Protein 2PXY (pdb70)

Nearest PDB structures (foldseek):
  2z31-assembly1_A  TM=1.005E+00  e=3.468E-21  Mus musculus
  2z35-assembly1_A  TM=9.719E-01  e=5.526E-19  Mus musculus
  8dv4-assembly2_D  TM=9.659E-01  e=5.770E-17  Homo sapiens
  6cug-assembly1_D  TM=9.700E-01  e=1.416E-16  Homo sapiens
  6cuh-assembly1_A  TM=9.724E-01  e=1.696E-15  Homo sapiens

InterPro domains:
  IPR007110 Immunoglobulin-like domain [PS50835] (5-112)
  IPR013106 Immunoglobulin V-set domain [PF07686] (25-110)
  IPR013106 Immunoglobulin V-set domain [SM00406] (37-111)
  IPR013783 Immunoglobulin-like fold [G3DSA:2.60.40.10] (20-112)
  IPR036179 Immunoglobulin-like domain superfamily [SSF48726] (22-112)
  IPR051287 T cell receptor variable region [PTHR19367] (8-112)

Structure (mmCIF, N/CA/C/O backbone):
data_2PXY
#
_entry.id   2PXY
#
_cell.length_a   97.603
_cell.length_b   97.603
_cell.length_c   175.561
_cell.angle_alpha   90.00
_cell.angle_beta   90.00
_cell.angle_gamma   90.00
#
_symmetry.space_group_name_H-M   'P 41 2 2'
#
loop_
_entity.id
_entity.type
_entity.pdbx_description
1 polymer 'T cell receptor alpha chain'
2 polymer 'T cell receptor beta chain'
3 polymer 'H-2 class II histocompatibility antigen, A-U alpha chain'
4 polymer 'H-2 class II histocompatibility antigen, A-U beta chain'
5 polymer 'Myelin basic protein (MBP)-peptide'
6 water water
#
loop_
_atom_site.group_PDB
_atom_site.id
_atom_site.type_symbol
_atom_site.label_atom_id
_atom_site.label_alt_id
_atom_site.label_comp_id
_atom_site.label_asym_id
_atom_site.label_entity_id
_atom_site.label_seq_id
_atom_site.pdbx_PDB_ins_code
_atom_site.Cartn_x
_atom_site.Cartn_y
_atom_site.Cartn_z
_atom_site.occupancy
_atom_site.B_iso_or_equiv
_atom_site.auth_seq_id
_atom_site.auth_comp_id
_atom_site.auth_asym_id
_atom_site.auth_atom_id
_atom_site.pdbx_PDB_model_num
ATOM 1 N N . SER A 1 1 ? -36.943 16.212 -31.731 1.00 46.66 -1 SER A N 1
ATOM 2 C CA . SER A 1 1 ? -37.036 14.729 -31.613 1.00 46.00 -1 SER A CA 1
ATOM 3 C C . SER A 1 1 ? -36.181 14.179 -30.471 1.00 44.03 -1 SER A C 1
ATOM 4 O O . SER A 1 1 ? -35.250 14.836 -29.997 1.00 43.82 -1 SER A O 1
ATOM 7 N N . ALA A 1 2 ? -36.507 12.965 -30.034 1.00 40.74 0 ALA A N 1
ATOM 8 C CA . ALA A 1 2 ? -35.761 12.311 -28.969 1.00 37.43 0 ALA A CA 1
ATOM 9 C C . ALA A 1 2 ? -34.458 11.779 -29.551 1.00 35.47 0 ALA A C 1
ATOM 10 O O . ALA A 1 2 ? -34.367 11.496 -30.747 1.00 34.16 0 ALA A O 1
ATOM 12 N N . ASP A 1 3 ? -33.446 11.653 -28.703 1.00 32.75 1 ASP A N 1
ATOM 13 C CA . ASP A 1 3 ? -32.160 11.145 -29.144 1.00 31.53 1 ASP A CA 1
ATOM 14 C C . ASP A 1 3 ? -32.326 9.817 -29.863 1.00 31.09 1 ASP A C 1
ATOM 15 O O . ASP A 1 3 ? -33.128 8.979 -29.458 1.00 30.22 1 ASP A O 1
ATOM 20 N N . SER A 1 4 ? -31.562 9.621 -30.929 1.00 29.72 2 SER A N 1
ATOM 21 C CA . SER A 1 4 ? -31.634 8.366 -31.654 1.00 29.49 2 SER A CA 1
ATOM 22 C C . SER A 1 4 ? -30.281 8.010 -32.235 1.00 29.36 2 SER A C 1
ATOM 23 O O . SER A 1 4 ? -29.381 8.849 -32.339 1.00 30.18 2 SER A O 1
ATOM 26 N N . VAL A 1 5 ? -30.141 6.745 -32.593 1.00 29.65 3 VAL A N 1
ATOM 27 C CA . VAL A 1 5 ? -28.914 6.244 -33.176 1.00 29.59 3 VAL A CA 1
ATOM 28 C C . VAL A 1 5 ? -29.294 5.574 -34.482 1.00 28.39 3 VAL A C 1
ATOM 29 O O . VAL A 1 5 ? -30.263 4.811 -34.534 1.00 27.66 3 VAL A O 1
ATOM 33 N N . THR A 1 6 ? -28.541 5.870 -35.533 1.00 25.08 4 THR A N 1
ATOM 34 C CA . THR A 1 6 ? -28.798 5.293 -36.843 1.00 27.33 4 THR A CA 1
ATOM 35 C C . THR A 1 6 ? -27.595 4.478 -37.323 1.00 27.15 4 THR A C 1
ATOM 36 O O . THR A 1 6 ? -26.490 5.008 -37.458 1.00 25.50 4 THR A O 1
ATOM 40 N N . GLN A 1 7 ? -27.809 3.190 -37.572 1.00 28.77 5 GLN A N 1
ATOM 41 C CA . GLN A 1 7 ? -26.728 2.326 -38.040 1.00 31.57 5 GLN A CA 1
ATOM 42 C C . GLN A 1 7 ? -27.102 1.531 -39.292 1.00 34.11 5 GLN A C 1
ATOM 43 O O . GLN A 1 7 ? -28.281 1.262 -39.536 1.00 31.98 5 GLN A O 1
ATOM 49 N N . THR A 1 8 ? -26.085 1.156 -40.074 1.00 38.37 6 THR A N 1
ATOM 50 C CA . THR A 1 8 ? -26.288 0.431 -41.334 1.00 42.14 6 THR A CA 1
ATOM 51 C C . THR A 1 8 ? -27.493 -0.501 -41.348 1.00 42.11 6 THR A C 1
ATOM 52 O O . THR A 1 8 ? -27.729 -1.267 -40.407 1.00 41.73 6 THR A O 1
ATOM 56 N N . GLY A 1 9 ? -28.237 -0.405 -42.446 1.00 43.61 7 GLY A N 1
ATOM 57 C CA . GLY A 1 9 ? -29.436 -1.190 -42.675 1.00 45.51 7 GLY A CA 1
ATOM 58 C C . GLY A 1 9 ? -29.736 -2.399 -41.809 1.00 45.97 7 GLY A C 1
ATOM 59 O O . GLY A 1 9 ? -29.995 -2.272 -40.610 1.00 47.42 7 GLY A O 1
ATOM 60 N N . GLY A 1 10 ? -29.712 -3.577 -42.426 1.00 44.40 8 GLY A N 1
ATOM 61 C CA . GLY A 1 10 ? -30.029 -4.789 -41.699 1.00 42.36 8 GLY A CA 1
ATOM 62 C C . GLY A 1 10 ? -28.949 -5.846 -41.622 1.00 41.73 8 GLY A C 1
ATOM 63 O O . GLY A 1 10 ? -28.381 -6.062 -40.549 1.00 41.26 8 GLY A O 1
ATOM 64 N N . GLN A 1 11 ? -28.661 -6.510 -42.741 1.00 39.88 9 GLN A N 1
ATOM 65 C CA . GLN A 1 11 ? -27.654 -7.564 -42.737 1.00 38.78 9 GLN A CA 1
ATOM 66 C C . GLN A 1 11 ? -26.522 -7.396 -43.735 1.00 36.11 9 G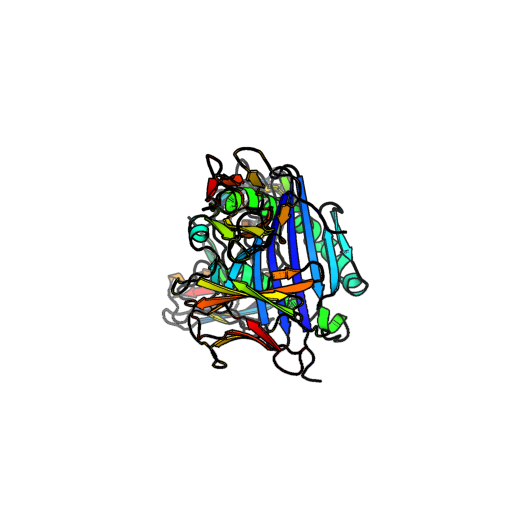LN A C 1
ATOM 67 O O . GLN A 1 11 ? -26.737 -7.024 -44.884 1.00 34.98 9 GLN A O 1
ATOM 73 N N . VAL A 1 12 ? -25.314 -7.695 -43.268 1.00 33.44 10 VAL A N 1
ATOM 74 C CA . VAL A 1 12 ? -24.102 -7.599 -44.070 1.00 32.28 10 VAL A CA 1
ATOM 75 C C . VAL A 1 12 ? -23.347 -8.920 -44.012 1.00 29.66 10 VAL A C 1
ATOM 76 O O . VAL A 1 12 ? -23.237 -9.535 -42.952 1.00 30.09 10 VAL A O 1
ATOM 80 N N . ALA A 1 13 ? -22.830 -9.356 -45.152 1.00 27.46 11 ALA A N 1
ATOM 81 C CA . ALA A 1 13 ? -22.083 -10.607 -45.210 1.00 25.66 11 ALA A CA 1
ATOM 82 C C . ALA A 1 13 ? -20.635 -10.378 -45.643 1.00 25.01 11 ALA A C 1
ATOM 83 O O . ALA A 1 13 ? -20.375 -9.734 -46.660 1.00 22.98 11 ALA A O 1
ATOM 85 N N . LEU A 1 14 ? -19.701 -10.909 -44.856 1.00 24.53 12 LEU A N 1
ATOM 86 C CA . LEU A 1 14 ? -18.274 -10.791 -45.127 1.00 24.79 12 LEU A CA 1
ATOM 87 C C . LEU A 1 14 ? -17.612 -12.158 -45.109 1.00 25.42 12 LEU A C 1
ATOM 88 O O . LEU A 1 14 ? -18.182 -13.125 -44.610 1.00 26.66 12 LEU A O 1
ATOM 93 N N . SER A 1 15 ? -16.399 -12.229 -45.652 1.00 25.52 13 SER A N 1
ATOM 94 C CA . SER A 1 15 ? -15.630 -13.470 -45.641 1.00 26.61 13 SER A CA 1
ATOM 95 C C . SER A 1 15 ? -14.657 -13.312 -44.480 1.00 26.29 13 SER A C 1
ATOM 96 O O . SER A 1 15 ? -14.380 -12.188 -44.053 1.00 25.00 13 SER A O 1
ATOM 99 N N . GLU A 1 16 ? -14.143 -14.421 -43.967 1.00 25.90 14 GLU A N 1
ATOM 100 C CA . GLU A 1 16 ? -13.179 -14.343 -42.884 1.00 27.68 14 GLU A CA 1
ATOM 101 C C . GLU A 1 16 ? -11.935 -13.605 -43.377 1.00 28.36 14 GLU A C 1
ATOM 102 O O . GLU A 1 16 ? -11.553 -13.737 -44.542 1.00 28.01 14 GLU A O 1
ATOM 108 N N . GLU A 1 17 ? -11.326 -12.818 -42.489 1.00 28.93 15 GLU A N 1
ATOM 109 C CA . GLU A 1 17 ? -10.139 -12.020 -42.799 1.00 30.36 15 GLU A CA 1
ATOM 110 C C . GLU A 1 17 ? -10.421 -10.744 -43.597 1.00 30.45 15 GLU A C 1
ATOM 111 O O . GLU A 1 17 ? -9.496 -10.015 -43.938 1.00 30.03 15 GLU A O 1
ATOM 117 N N . ASP A 1 18 ? -11.686 -10.476 -43.906 1.00 31.22 16 ASP A N 1
ATOM 118 C CA . ASP A 1 18 ? -12.082 -9.189 -44.486 1.00 31.70 16 ASP A CA 1
ATOM 119 C C . ASP A 1 18 ? -12.039 -8.123 -43.384 1.00 30.40 16 ASP A C 1
ATOM 120 O O . ASP A 1 18 ? -12.058 -8.447 -42.198 1.00 29.36 16 ASP A O 1
ATOM 125 N N . PHE A 1 19 ? -11.986 -6.855 -43.777 1.00 30.21 17 PHE A N 1
ATOM 126 C CA . PHE A 1 19 ? -11.986 -5.767 -42.809 1.00 29.72 17 PHE A CA 1
ATOM 127 C C . PHE A 1 19 ? -13.448 -5.422 -42.513 1.00 28.76 17 PHE A C 1
ATOM 128 O O . PHE A 1 19 ? -14.290 -5.447 -43.410 1.00 28.23 17 PHE A O 1
ATOM 136 N N . LEU A 1 20 ? -13.749 -5.099 -41.261 1.00 26.82 18 LEU A N 1
ATOM 137 C CA . LEU A 1 20 ? -15.119 -4.778 -40.885 1.00 26.63 18 LEU A CA 1
ATOM 138 C C . LEU A 1 20 ? -15.402 -3.325 -40.541 1.00 26.13 18 LEU A C 1
ATOM 139 O O . LEU A 1 20 ? -14.654 -2.678 -39.807 1.00 26.43 18 LEU A O 1
ATOM 144 N N . THR A 1 21 ? -16.505 -2.823 -41.074 1.00 24.34 19 THR A N 1
ATOM 145 C CA . THR A 1 21 ? -16.950 -1.478 -40.764 1.00 24.54 19 THR A CA 1
ATOM 146 C C . THR A 1 21 ? -18.466 -1.485 -40.623 1.00 24.38 19 THR A C 1
ATOM 147 O O . THR A 1 21 ? -19.178 -1.975 -41.499 1.00 26.08 19 THR A O 1
ATOM 151 N N . ILE A 1 22 ? -18.955 -0.969 -39.503 1.00 24.31 20 ILE A N 1
ATOM 152 C CA . ILE A 1 22 ? -20.390 -0.860 -39.283 1.00 22.29 20 ILE A CA 1
ATOM 153 C C . ILE A 1 22 ? -20.601 0.597 -38.912 1.00 23.05 20 ILE A C 1
ATOM 154 O O . ILE A 1 22 ? -20.047 1.090 -37.930 1.00 21.25 20 ILE A O 1
ATOM 159 N N . HIS A 1 23 ? -21.377 1.295 -39.728 1.00 23.94 21 HIS A N 1
ATOM 160 C CA . HIS A 1 23 ? -21.636 2.703 -39.504 1.00 24.65 21 HIS A CA 1
ATOM 161 C C . HIS A 1 23 ? -22.642 2.994 -38.407 1.00 23.30 21 HIS A C 1
ATOM 162 O O . HIS A 1 23 ? -23.569 2.224 -38.167 1.00 23.13 21 HIS A O 1
ATOM 169 N N . CYS A 1 24 ? -22.437 4.127 -37.750 1.00 21.98 22 CYS A N 1
ATOM 170 C CA . CYS A 1 24 ? -23.333 4.594 -36.713 1.00 22.45 22 CYS A CA 1
ATOM 171 C C . CYS A 1 24 ? -23.242 6.098 -36.626 1.00 22.25 22 CYS A C 1
ATOM 172 O O . CYS A 1 24 ? -22.174 6.654 -36.399 1.00 20.12 22 CYS A O 1
ATOM 175 N N . ASN A 1 25 ? -24.374 6.755 -36.819 1.00 23.16 23 ASN A N 1
ATOM 176 C CA . ASN A 1 25 ? -24.419 8.192 -36.702 1.00 22.35 23 ASN A CA 1
ATOM 177 C C . ASN A 1 25 ? -25.468 8.444 -35.645 1.00 23.10 23 ASN A C 1
ATOM 178 O O . ASN A 1 25 ? -26.413 7.673 -35.513 1.00 22.47 23 ASN A O 1
ATOM 183 N N . TYR A 1 26 ? -25.292 9.500 -34.864 1.00 23.77 24 TYR A N 1
ATOM 184 C CA . TYR A 1 26 ? -26.258 9.788 -33.818 1.00 22.83 24 TYR A CA 1
ATOM 185 C C . TYR A 1 26 ? -26.871 11.170 -33.938 1.00 21.85 24 TYR A C 1
ATOM 186 O O . TYR A 1 26 ? -26.297 12.081 -34.526 1.00 21.80 24 TYR A O 1
ATOM 195 N N . SER A 1 27 ? -28.057 11.301 -33.367 1.00 21.88 25 SER A N 1
ATOM 196 C CA . SER A 1 27 ? -28.784 12.554 -33.341 1.00 22.65 25 SER A CA 1
ATOM 197 C C . SER A 1 27 ? -29.083 12.735 -31.862 1.00 22.49 25 SER A C 1
ATOM 198 O O . SER A 1 27 ? -29.965 12.074 -31.318 1.00 22.19 25 SER A O 1
ATOM 201 N N . ALA A 1 28 ? -28.330 13.611 -31.211 1.00 23.55 26 ALA A N 1
ATOM 202 C CA . ALA A 1 28 ? -28.498 13.848 -29.782 1.00 22.34 26 ALA A CA 1
ATOM 203 C C . ALA A 1 28 ? -28.580 15.334 -29.467 1.00 22.65 26 ALA A C 1
ATOM 204 O O . ALA A 1 28 ? -27.937 16.150 -30.121 1.00 24.11 26 ALA A O 1
ATOM 206 N N . SER A 1 29 ? -29.361 15.679 -28.450 1.00 22.37 27 SER A N 1
ATOM 207 C CA . SER A 1 29 ? -29.517 17.070 -28.054 1.00 24.00 27 SER A CA 1
ATOM 208 C C . SER A 1 29 ? -28.481 17.575 -27.047 1.00 23.01 27 SER A C 1
ATOM 209 O O . SER A 1 29 ? -28.348 18.781 -26.853 1.00 24.42 27 SER A O 1
ATOM 212 N N . GLY A 1 30 ? -27.757 16.666 -26.401 1.00 22.75 28 GLY A N 1
ATOM 213 C CA . GLY A 1 30 ? -26.748 17.085 -25.438 1.00 20.27 28 GLY A CA 1
ATOM 214 C C . GLY A 1 30 ? -25.351 16.744 -25.926 1.00 19.75 28 GLY A C 1
ATOM 215 O O . GLY A 1 30 ? -25.009 17.013 -27.073 1.00 20.95 28 GLY A O 1
ATOM 216 N N . TYR A 1 31 ? -24.536 16.170 -25.050 1.00 19.18 29 TYR A N 1
ATOM 217 C CA . TYR A 1 31 ? -23.181 15.756 -25.403 1.00 20.88 29 TYR A CA 1
ATOM 218 C C . TYR A 1 31 ? -23.086 14.360 -24.793 1.00 20.89 29 TYR A C 1
ATOM 219 O O . TYR A 1 31 ? -22.555 14.169 -23.700 1.00 20.80 29 TYR A O 1
ATOM 228 N N . PRO A 1 32 ? -23.611 13.363 -25.512 1.00 21.94 30 PRO A N 1
ATOM 229 C CA . PRO A 1 32 ? -23.650 11.960 -25.110 1.00 20.65 30 PRO A CA 1
ATOM 230 C C . PRO A 1 32 ? -22.359 11.176 -25.175 1.00 19.85 30 PRO A C 1
ATOM 231 O O . PRO A 1 32 ? -21.418 11.549 -25.879 1.00 18.72 30 PRO A O 1
ATOM 235 N N . ALA A 1 33 ? -22.344 10.086 -24.414 1.00 18.18 31 ALA A N 1
ATOM 236 C CA . ALA A 1 33 ? -21.237 9.143 -24.396 1.00 19.13 31 ALA A CA 1
ATOM 237 C C . ALA A 1 33 ? -21.713 8.120 -25.431 1.00 19.39 31 ALA A C 1
ATOM 238 O O . ALA A 1 33 ? -22.908 7.897 -25.566 1.00 21.37 31 ALA A O 1
ATOM 240 N N . LEU A 1 34 ? -20.792 7.505 -26.159 1.00 21.32 32 LEU A N 1
ATOM 241 C CA . LEU A 1 34 ? -21.166 6.551 -27.191 1.00 20.33 32 LEU A CA 1
ATOM 242 C C . LEU A 1 34 ? -20.682 5.137 -26.870 1.00 19.39 32 LEU A C 1
ATOM 243 O O . LEU A 1 34 ? -19.666 4.967 -26.201 1.00 19.14 32 LEU A O 1
ATOM 248 N N . PHE A 1 35 ? -21.419 4.129 -27.339 1.00 18.76 33 PHE A N 1
ATOM 249 C CA . PHE A 1 35 ? -21.059 2.731 -27.086 1.00 20.35 33 PHE A CA 1
ATOM 250 C C . PHE A 1 35 ? -21.358 1.774 -28.232 1.00 21.09 33 PHE A C 1
ATOM 251 O O . PHE A 1 35 ? -22.117 2.079 -29.156 1.00 20.74 33 PHE A O 1
ATOM 259 N N . TRP A 1 36 ? -20.759 0.591 -28.126 1.00 21.89 34 TRP A N 1
ATOM 260 C CA . TRP A 1 36 ? -20.999 -0.498 -29.058 1.00 21.34 34 TRP A CA 1
ATOM 261 C C . TRP A 1 36 ? -21.192 -1.737 -28.202 1.00 21.78 34 TRP A C 1
ATOM 262 O O . TRP A 1 36 ? -20.474 -1.948 -27.221 1.00 21.15 34 TRP A O 1
ATOM 273 N N . TYR A 1 37 ? -22.201 -2.523 -28.557 1.00 20.92 35 TYR A N 1
ATOM 274 C CA . TYR A 1 37 ? -22.512 -3.759 -27.864 1.00 19.83 35 TYR A CA 1
ATOM 275 C C . TYR A 1 37 ? -22.568 -4.850 -28.922 1.00 20.31 35 TYR A C 1
ATOM 276 O O . TYR A 1 37 ? -22.837 -4.565 -30.088 1.00 19.79 35 TYR A O 1
ATOM 285 N N . VAL A 1 38 ? -22.308 -6.087 -28.515 1.00 20.51 36 VAL A N 1
ATOM 286 C CA . VAL A 1 38 ? -22.358 -7.226 -29.428 1.00 22.86 36 VAL A CA 1
ATOM 287 C C . VAL A 1 38 ? -23.312 -8.241 -28.844 1.00 21.29 36 VAL A C 1
ATOM 288 O O . VAL A 1 38 ? -23.238 -8.540 -27.659 1.00 20.06 36 VAL A O 1
ATOM 292 N N . GLN A 1 39 ? -24.194 -8.778 -29.677 1.00 22.17 37 GLN A N 1
ATOM 293 C CA . GLN A 1 39 ? -25.132 -9.781 -29.218 1.00 23.82 37 GLN A CA 1
ATOM 294 C C . GLN A 1 39 ? -24.918 -11.064 -30.000 1.00 25.23 37 GLN A C 1
ATOM 295 O O . GLN A 1 39 ? -25.276 -11.155 -31.172 1.00 25.24 37 GLN A O 1
ATOM 301 N N . TYR A 1 40 ? -24.322 -12.049 -29.344 1.00 25.81 38 TYR A N 1
ATOM 302 C CA . TYR A 1 40 ? -24.084 -13.339 -29.962 1.00 27.04 38 TYR A CA 1
ATOM 303 C C . TYR A 1 40 ? -25.377 -14.145 -29.839 1.00 29.45 38 TYR A C 1
ATOM 304 O O . TYR A 1 40 ? -26.204 -13.872 -28.967 1.00 28.23 38 TYR A O 1
ATOM 313 N N . PRO A 1 41 ? -25.570 -15.137 -30.721 1.00 31.39 39 PRO A N 1
ATOM 314 C CA . PRO A 1 41 ? -26.743 -16.016 -30.760 1.00 32.83 39 PRO A CA 1
ATOM 315 C C . PRO A 1 41 ? -27.154 -16.592 -29.405 1.00 34.32 39 PRO A C 1
ATOM 316 O O . PRO A 1 41 ? -26.335 -17.166 -28.686 1.00 34.44 39 PRO A O 1
ATOM 320 N N . GLY A 1 42 ? -28.429 -16.427 -29.065 1.00 35.12 40 GLY A N 1
ATOM 321 C CA . GLY A 1 42 ? -28.942 -16.948 -27.809 1.00 36.26 40 GLY A CA 1
ATOM 322 C C . GLY A 1 42 ? -28.512 -16.203 -26.560 1.00 38.23 40 GLY A C 1
ATOM 323 O O . GLY A 1 42 ? -28.695 -16.694 -25.446 1.00 39.30 40 GLY A O 1
ATOM 324 N N . GLU A 1 43 ? -27.948 -15.013 -26.731 1.00 38.58 41 GLU A N 1
ATOM 325 C CA . GLU A 1 43 ? -27.501 -14.225 -25.590 1.00 37.96 41 GLU A CA 1
ATOM 326 C C . GLU A 1 43 ? -28.018 -12.799 -25.650 1.00 36.44 41 GLU A C 1
ATOM 327 O O . GLU A 1 43 ? -28.599 -12.371 -26.649 1.00 36.01 41 GLU A O 1
ATOM 333 N N . GLY A 1 44 ? -27.805 -12.071 -24.562 1.00 33.97 42 GLY A N 1
ATOM 334 C CA . GLY A 1 44 ? -28.210 -10.684 -24.522 1.00 32.15 42 GLY A CA 1
ATOM 335 C C . GLY A 1 44 ? -27.013 -9.853 -24.951 1.00 30.49 42 GLY A C 1
ATOM 336 O O . GLY A 1 44 ? -25.883 -10.357 -24.968 1.00 28.84 42 GLY A O 1
ATOM 337 N N . PRO A 1 45 ? -27.221 -8.582 -25.315 1.00 29.09 43 PRO A N 1
ATOM 338 C CA . PRO A 1 45 ? -26.104 -7.735 -25.735 1.00 28.82 43 PRO A CA 1
ATOM 339 C C . PRO A 1 45 ? -25.052 -7.634 -24.637 1.00 27.83 43 PRO A C 1
ATOM 340 O O . PRO A 1 45 ? -25.378 -7.659 -23.455 1.00 28.18 43 PRO A O 1
ATOM 344 N N . GLN A 1 46 ? -23.788 -7.540 -25.025 1.00 28.23 44 GLN A N 1
ATOM 345 C CA . GLN A 1 46 ? -22.724 -7.390 -24.048 1.00 27.59 44 GLN A CA 1
ATOM 346 C C . GLN A 1 46 ? -21.828 -6.227 -24.462 1.00 26.46 44 GLN A C 1
ATOM 347 O O . GLN A 1 46 ? -21.515 -6.044 -25.639 1.00 26.06 44 GLN A O 1
ATOM 353 N N . PHE A 1 47 ? -21.450 -5.432 -23.470 1.00 24.36 45 PHE A N 1
ATOM 354 C CA . PHE A 1 47 ? -20.617 -4.256 -23.641 1.00 22.04 45 PHE A CA 1
ATOM 355 C C . PHE A 1 47 ? -19.335 -4.517 -24.423 1.00 23.63 45 PHE A C 1
ATOM 356 O O . PHE A 1 47 ? -18.647 -5.519 -24.209 1.00 23.64 45 PHE A O 1
ATOM 364 N N . LEU A 1 48 ? -19.014 -3.604 -25.328 1.00 22.65 46 LEU A N 1
ATOM 365 C CA . LEU A 1 48 ? -17.790 -3.709 -26.102 1.00 23.77 46 LEU A CA 1
ATOM 366 C C . LEU A 1 48 ? -16.875 -2.604 -25.567 1.00 23.71 46 LEU A C 1
ATOM 367 O O . LEU A 1 48 ? -15.828 -2.881 -24.991 1.00 23.73 46 LEU A O 1
ATOM 372 N N . PHE A 1 49 ? -17.288 -1.351 -25.736 1.00 22.05 47 PHE A N 1
ATOM 373 C CA . PHE A 1 49 ? -16.506 -0.224 -25.246 1.00 23.06 47 PHE A CA 1
ATOM 374 C C . PHE A 1 49 ? -17.315 1.065 -25.299 1.00 23.18 47 PHE A C 1
ATOM 375 O O . PHE A 1 49 ? -18.431 1.090 -25.824 1.00 23.10 47 PHE A O 1
ATOM 383 N N . ARG A 1 50 ? -16.752 2.126 -24.735 1.00 22.38 48 ARG A N 1
ATOM 384 C CA . ARG A 1 50 ? -17.404 3.424 -24.714 1.00 24.25 48 ARG A CA 1
ATOM 385 C C . ARG A 1 50 ? -16.407 4.503 -25.121 1.00 23.86 48 ARG A C 1
ATOM 386 O O . ARG A 1 50 ? -15.216 4.234 -25.261 1.00 24.73 48 ARG A O 1
ATOM 394 N N . ALA A 1 51 ? -16.919 5.717 -25.303 1.00 22.78 49 ALA A N 1
ATOM 395 C CA . ALA A 1 51 ? -16.129 6.900 -25.648 1.00 21.92 49 ALA A CA 1
ATOM 396 C C . ALA A 1 51 ? -16.974 8.060 -25.131 1.00 22.70 49 ALA A C 1
ATOM 397 O O . ALA A 1 51 ? -18.142 8.184 -25.503 1.00 22.34 49 ALA A O 1
ATOM 399 N N . SER A 1 52 ? -16.393 8.902 -24.279 1.00 22.71 50 SER A N 1
ATOM 400 C CA . SER A 1 52 ? -17.128 10.016 -23.683 1.00 23.61 50 SER A CA 1
ATOM 401 C C . SER A 1 52 ? -17.100 11.355 -24.408 1.00 24.56 50 SER A C 1
ATOM 402 O O . SER A 1 52 ? -18.054 12.127 -24.319 1.00 26.88 50 SER A O 1
ATOM 405 N N . ARG A 1 53 ? -16.018 11.639 -25.119 1.00 23.83 51 ARG A N 1
ATOM 406 C CA . ARG A 1 53 ? -15.886 12.917 -25.813 1.00 23.65 51 ARG A CA 1
ATOM 407 C C . ARG A 1 53 ? -15.272 12.773 -27.186 1.00 22.79 51 ARG A C 1
ATOM 408 O O . ARG A 1 53 ? -14.670 11.751 -27.512 1.00 22.18 51 ARG A O 1
ATOM 416 N N . ASP A 1 54 ? -15.408 13.836 -27.966 1.00 23.29 52 ASP A N 1
ATOM 417 C CA . ASP A 1 54 ? -14.883 13.920 -29.322 1.00 25.51 52 ASP A CA 1
ATOM 418 C C . ASP A 1 54 ? -13.418 13.487 -29.409 1.00 26.81 52 ASP A C 1
ATOM 419 O O . ASP A 1 54 ? -12.606 13.832 -28.543 1.00 26.88 52 ASP A O 1
ATOM 424 N N . LYS A 1 55 ? -13.096 12.724 -30.455 1.00 26.85 53 LYS A N 1
ATOM 425 C CA . LYS A 1 55 ? -11.737 12.232 -30.714 1.00 28.45 53 LYS A CA 1
ATOM 426 C C . LYS A 1 55 ? -11.252 11.072 -29.845 1.00 28.50 53 LYS A C 1
ATOM 427 O O . LYS A 1 55 ? -10.179 10.518 -30.083 1.00 31.60 53 LYS A O 1
ATOM 433 N N . GLU A 1 56 ? -12.040 10.701 -28.844 1.00 27.55 54 GLU A N 1
ATOM 434 C CA . GLU A 1 56 ? -11.690 9.596 -27.958 1.00 26.27 54 GLU A CA 1
ATOM 435 C C . GLU A 1 56 ? -12.026 8.276 -28.659 1.00 26.28 54 GLU A C 1
ATOM 436 O O . GLU A 1 56 ? -13.084 8.147 -29.277 1.00 25.38 54 GLU A O 1
ATOM 442 N N . LYS A 1 57 ? -11.131 7.298 -28.554 1.00 26.93 55 LYS A N 1
ATOM 443 C CA . LYS A 1 57 ? -11.338 5.998 -29.185 1.00 26.47 55 LYS A CA 1
ATOM 444 C C . LYS A 1 57 ? -11.554 4.876 -28.181 1.00 26.31 55 LYS A C 1
ATOM 445 O O . LYS A 1 57 ? -10.778 4.710 -27.244 1.00 29.11 55 LYS A O 1
ATOM 451 N N . GLY A 1 58 ? -12.609 4.102 -28.388 1.00 25.02 56 GLY A N 1
ATOM 452 C CA . GLY A 1 58 ? -12.886 2.980 -27.514 1.00 23.33 56 GLY A CA 1
ATOM 453 C C . GLY A 1 58 ? -12.468 1.728 -28.259 1.00 24.12 56 GLY A C 1
ATOM 454 O O . GLY A 1 58 ? -12.506 1.693 -29.491 1.00 24.17 56 GLY A O 1
ATOM 455 N N . SER A 1 59 ? -12.057 0.697 -27.537 1.00 24.19 57 SER A N 1
ATOM 456 C CA . SER A 1 59 ? -11.634 -0.520 -28.204 1.00 26.22 57 SER A CA 1
ATOM 457 C C . SER A 1 59 ? -11.744 -1.727 -27.297 1.00 26.88 57 SER A C 1
ATOM 458 O O . SER A 1 59 ? -11.792 -1.599 -26.075 1.00 28.16 57 SER A O 1
ATOM 461 N N . SER A 1 60 ? -11.786 -2.902 -27.914 1.00 29.94 58 SER A N 1
ATOM 462 C CA . SER A 1 60 ? -11.903 -4.162 -27.193 1.00 31.49 58 SER A CA 1
ATOM 463 C C . SER A 1 60 ? -11.925 -5.332 -28.173 1.00 33.01 58 SER A C 1
ATOM 464 O O . SER A 1 60 ? -12.708 -5.345 -29.126 1.00 32.47 58 SER A O 1
ATOM 467 N N . ARG A 1 61 ? -11.049 -6.304 -27.939 1.00 34.32 59 ARG A N 1
ATOM 468 C CA . ARG A 1 61 ? -10.972 -7.498 -28.775 1.00 35.77 59 ARG A CA 1
ATOM 469 C C . ARG A 1 61 ? -10.857 -7.226 -30.272 1.00 34.47 59 ARG A C 1
ATOM 470 O O . ARG A 1 61 ? -11.451 -7.942 -31.080 1.00 34.56 59 ARG A O 1
ATOM 478 N N . GLY A 1 62 ? -10.097 -6.200 -30.642 1.00 32.37 61 GLY A N 1
ATOM 479 C CA . GLY A 1 62 ? -9.926 -5.887 -32.048 1.00 30.94 61 GLY A CA 1
ATOM 480 C C . GLY A 1 62 ? -10.910 -4.870 -32.597 1.00 30.07 61 GLY A C 1
ATOM 481 O O . GLY A 1 62 ? -10.667 -4.272 -33.648 1.00 30.02 61 GLY A O 1
ATOM 482 N N . PHE A 1 63 ? -12.028 -4.682 -31.905 1.00 28.23 62 PHE A N 1
ATOM 483 C CA . PHE A 1 63 ? -13.022 -3.711 -32.345 1.00 27.47 62 PHE A CA 1
ATOM 484 C C . PHE A 1 63 ? -12.659 -2.336 -31.800 1.00 26.30 62 PHE A C 1
ATOM 485 O O . PHE A 1 63 ? -12.100 -2.210 -30.713 1.00 25.59 62 PHE A O 1
ATOM 493 N N . GLU A 1 64 ? -12.989 -1.302 -32.556 1.00 26.86 63 GLU A N 1
ATOM 494 C CA . GLU A 1 64 ? -12.695 0.048 -32.123 1.00 26.93 63 GLU A CA 1
ATOM 495 C C . GLU A 1 64 ? -13.612 1.016 -32.853 1.00 26.11 63 GLU A C 1
ATOM 496 O O . GLU A 1 64 ? -14.128 0.707 -33.925 1.00 27.23 63 GLU A O 1
ATOM 502 N N . ALA A 1 65 ? -13.824 2.180 -32.254 1.00 24.51 64 ALA A N 1
ATOM 503 C CA . ALA A 1 65 ? -14.647 3.226 -32.845 1.00 24.90 64 ALA A CA 1
ATOM 504 C C . ALA A 1 65 ? -14.156 4.535 -32.253 1.00 24.93 64 ALA A C 1
ATOM 505 O O . ALA A 1 65 ? -13.815 4.590 -31.072 1.00 23.38 64 ALA A O 1
ATOM 507 N N . THR A 1 66 ? -14.109 5.580 -33.076 1.00 25.14 65 THR A N 1
ATOM 508 C CA . THR A 1 66 ? -13.645 6.884 -32.624 1.00 23.28 65 THR A CA 1
ATOM 509 C C . THR A 1 66 ? -14.795 7.896 -32.604 1.00 22.99 65 THR A C 1
ATOM 510 O O . THR A 1 66 ? -15.557 8.019 -33.565 1.00 20.55 65 THR A O 1
ATOM 514 N N . TYR A 1 67 ? -14.917 8.615 -31.494 1.00 21.58 66 TYR A N 1
ATOM 515 C CA . TYR A 1 67 ? -15.960 9.621 -31.336 1.00 19.42 66 TYR A CA 1
ATOM 516 C C . TYR A 1 67 ? -15.692 10.765 -32.314 1.00 20.90 66 TYR A C 1
ATOM 517 O O . TYR A 1 67 ? -14.685 11.459 -32.197 1.00 19.24 66 TYR A O 1
ATOM 526 N N . ASN A 1 68 ? -16.577 10.958 -33.286 1.00 22.16 67 ASN A N 1
ATOM 527 C CA . ASN A 1 68 ? -16.396 12.043 -34.248 1.00 22.84 67 ASN A CA 1
ATOM 528 C C . ASN A 1 68 ? -17.617 12.948 -34.177 1.00 24.26 67 ASN A C 1
ATOM 529 O O . ASN A 1 68 ? -18.628 12.704 -34.838 1.00 23.05 67 ASN A O 1
ATOM 534 N N . LYS A 1 69 ? -17.503 14.000 -33.371 1.00 25.12 68 LYS A N 1
ATOM 535 C CA . LYS A 1 69 ? -18.593 14.944 -33.153 1.00 26.70 68 LYS A CA 1
ATOM 536 C C . LYS A 1 69 ? -18.959 15.754 -34.388 1.00 26.17 68 LYS A C 1
ATOM 537 O O . LYS A 1 69 ? -20.112 16.146 -34.559 1.00 26.43 68 LYS A O 1
ATOM 543 N N . GLU A 1 70 ? -17.976 16.008 -35.242 1.00 25.35 69 GLU A N 1
ATOM 544 C CA . GLU A 1 70 ? -18.196 16.777 -36.462 1.00 25.87 69 GLU A CA 1
ATOM 545 C C . GLU A 1 70 ? -19.166 16.053 -37.398 1.00 26.10 69 GLU A C 1
ATOM 546 O O . GLU A 1 70 ? -20.037 16.671 -38.016 1.00 23.83 69 GLU A O 1
ATOM 552 N N . ALA A 1 71 ? -19.010 14.740 -37.505 1.00 26.32 70 ALA A N 1
ATOM 553 C CA . ALA A 1 71 ? -19.879 13.943 -38.364 1.00 27.37 70 ALA A CA 1
ATOM 554 C C . ALA A 1 71 ? -20.904 13.168 -37.534 1.00 26.74 70 ALA A C 1
ATOM 555 O O . ALA A 1 71 ? -21.676 12.375 -38.077 1.00 28.16 70 ALA A O 1
ATOM 557 N N . THR A 1 72 ? -20.920 13.427 -36.227 1.00 24.89 71 THR A N 1
ATOM 558 C CA . THR A 1 72 ? -21.800 12.731 -35.290 1.00 22.47 71 THR A CA 1
ATOM 559 C C . THR A 1 72 ? -21.784 11.239 -35.607 1.00 22.21 71 THR A C 1
ATOM 560 O O . THR A 1 72 ? -22.823 10.606 -35.805 1.00 22.69 71 THR A O 1
ATOM 564 N N . SER A 1 73 ? -20.580 10.683 -35.650 1.00 21.00 72 SER A N 1
ATOM 565 C CA . SER A 1 73 ? -20.400 9.275 -35.955 1.00 20.50 72 SER A CA 1
ATOM 566 C C . SER A 1 73 ? -19.587 8.541 -34.902 1.00 20.03 72 SER A C 1
ATOM 567 O O . SER A 1 73 ? -18.825 9.143 -34.138 1.00 18.19 72 SER A O 1
ATOM 570 N N . PHE A 1 74 ? -19.758 7.224 -34.888 1.00 17.75 73 PHE A N 1
ATOM 571 C CA . PHE A 1 74 ? -19.045 6.342 -33.983 1.00 19.34 73 PHE A CA 1
ATOM 572 C C . PHE A 1 74 ? -18.963 5.020 -34.751 1.00 19.25 73 PHE A C 1
ATOM 573 O O . PHE A 1 74 ? -19.459 3.986 -34.303 1.00 19.94 73 PHE A O 1
ATOM 581 N N . HIS A 1 75 ? -18.332 5.072 -35.920 1.00 19.00 74 HIS A N 1
ATOM 582 C CA . HIS A 1 75 ? -18.220 3.904 -36.786 1.00 21.09 74 HIS A CA 1
ATOM 583 C C . HIS A 1 75 ? -17.305 2.788 -36.268 1.00 20.49 74 HIS A C 1
ATOM 584 O O . HIS A 1 75 ? -16.124 3.006 -35.986 1.00 17.72 74 HIS A O 1
ATOM 591 N N . LEU A 1 76 ? -17.870 1.586 -36.177 1.00 20.36 75 LEU A N 1
ATOM 592 C CA . LEU A 1 76 ? -17.154 0.406 -35.710 1.00 22.62 75 LEU A CA 1
ATOM 593 C C . LEU A 1 76 ? -16.118 -0.064 -36.733 1.00 24.18 75 LEU A C 1
ATOM 594 O O . LEU A 1 76 ? -16.384 -0.077 -37.936 1.00 23.92 75 LEU A O 1
ATOM 599 N N . GLN A 1 77 ? -14.951 -0.461 -36.228 1.00 26.73 76 GLN A N 1
ATOM 600 C CA . GLN A 1 77 ? -13.825 -0.933 -37.037 1.00 29.42 76 GLN A CA 1
ATOM 601 C C . GLN A 1 77 ? -13.282 -2.248 -36.479 1.00 30.15 76 GLN A C 1
ATOM 602 O O . GLN A 1 77 ? -13.209 -2.424 -35.260 1.00 29.15 76 GLN A O 1
ATOM 608 N N . LYS A 1 78 ? -12.886 -3.151 -37.375 1.00 31.30 77 LYS A N 1
ATOM 609 C CA . LYS A 1 78 ? -12.313 -4.453 -37.010 1.00 33.40 77 LYS A CA 1
ATOM 610 C C . LYS A 1 78 ? -11.448 -4.885 -38.197 1.00 34.36 77 LYS A C 1
ATOM 611 O O . LYS A 1 78 ? -11.954 -5.037 -39.313 1.00 34.28 77 LYS A O 1
ATOM 617 N N . ALA A 1 79 ? -10.153 -5.079 -37.954 1.00 34.02 78 ALA A N 1
ATOM 618 C CA . ALA A 1 79 ? -9.201 -5.444 -39.007 1.00 35.56 78 ALA A CA 1
ATOM 619 C C . ALA A 1 79 ? -9.509 -6.682 -39.849 1.00 36.68 78 ALA A C 1
ATOM 620 O O . ALA A 1 79 ? -9.565 -6.589 -41.081 1.00 38.18 78 ALA A O 1
ATOM 622 N N . SER A 1 80 ? -9.680 -7.838 -39.213 1.00 35.80 79 SER A N 1
ATOM 623 C CA . SER A 1 80 ? -9.975 -9.057 -39.959 1.00 35.60 79 SER A CA 1
ATOM 624 C C . SER A 1 80 ? -10.902 -9.972 -39.176 1.00 36.02 79 SER A C 1
ATOM 625 O O . SER A 1 80 ? -10.481 -10.724 -38.298 1.00 36.62 79 SER A O 1
ATOM 628 N N . VAL A 1 81 ? -12.178 -9.904 -39.522 1.00 35.25 80 VAL A N 1
ATOM 629 C CA . VAL A 1 81 ? -13.206 -10.685 -38.863 1.00 33.90 80 VAL A CA 1
ATOM 630 C C . VAL A 1 81 ? -13.036 -12.189 -39.009 1.00 34.34 80 VAL A C 1
ATOM 631 O O . VAL A 1 81 ? -12.350 -12.673 -39.911 1.00 35.33 80 VAL A O 1
ATOM 635 N N . GLN A 1 82 ? -13.664 -12.921 -38.097 1.00 33.91 81 GLN A N 1
ATOM 636 C CA . GLN A 1 82 ? -13.632 -14.373 -38.105 1.00 34.84 81 GLN A CA 1
ATOM 637 C C . GLN A 1 82 ? -15.077 -14.843 -38.042 1.00 33.55 81 GLN A C 1
ATOM 638 O O . GLN A 1 82 ? -15.977 -14.063 -37.726 1.00 31.50 81 GLN A O 1
ATOM 644 N N . GLU A 1 83 ? -15.299 -16.116 -38.338 1.00 32.91 82 GLU A N 1
ATOM 645 C CA . GLU A 1 83 ? -16.646 -16.655 -38.326 1.00 34.62 82 GLU A CA 1
ATOM 646 C C . GLU A 1 83 ? -17.344 -16.396 -36.995 1.00 33.77 82 GLU A C 1
ATOM 647 O O . GLU A 1 83 ? -18.540 -16.095 -36.959 1.00 33.94 82 GLU A O 1
ATOM 653 N N . SER A 1 84 ? -16.599 -16.508 -35.901 1.00 31.10 83 SER A N 1
ATOM 654 C CA . SER A 1 84 ? -17.175 -16.291 -34.581 1.00 29.72 83 SER A CA 1
ATOM 655 C C . SER A 1 84 ? -17.569 -14.832 -34.334 1.00 27.50 83 SER A C 1
ATOM 656 O O . SER A 1 84 ? -18.115 -14.509 -33.287 1.00 28.59 83 SER A O 1
ATOM 659 N N . ASP A 1 85 ? -17.294 -13.950 -35.286 1.00 26.43 84 ASP A N 1
ATOM 660 C CA . ASP A 1 85 ? -17.686 -12.556 -35.119 1.00 26.85 84 ASP A CA 1
ATOM 661 C C . ASP A 1 85 ? -19.140 -12.365 -35.577 1.00 26.68 84 ASP A C 1
ATOM 662 O O . ASP A 1 85 ? -19.722 -11.294 -35.416 1.00 24.72 84 ASP A O 1
ATOM 667 N N . SER A 1 86 ? -19.722 -13.415 -36.146 1.00 25.20 85 SER A N 1
ATOM 668 C CA . SER A 1 86 ? -21.100 -13.355 -36.599 1.00 24.43 85 SER A CA 1
ATOM 669 C C . SER A 1 86 ? -21.986 -13.070 -35.397 1.00 24.73 85 SER A C 1
ATOM 670 O O . SER A 1 86 ? -21.988 -13.828 -34.426 1.00 25.25 85 SER A O 1
ATOM 673 N N . ALA A 1 87 ? -22.728 -11.971 -35.466 1.00 23.54 86 ALA A N 1
ATOM 674 C CA . ALA A 1 87 ? -23.618 -11.567 -34.388 1.00 22.31 86 ALA A CA 1
ATOM 675 C C . ALA A 1 87 ? -24.312 -10.265 -34.762 1.00 21.97 86 ALA A C 1
ATOM 676 O O . ALA A 1 87 ? -24.201 -9.788 -35.893 1.00 23.41 86 ALA A O 1
ATOM 678 N N . VAL A 1 88 ? -25.039 -9.699 -33.811 1.00 21.22 87 VAL A N 1
ATOM 679 C CA . VAL A 1 88 ? -25.723 -8.435 -34.038 1.00 22.61 87 VAL A CA 1
ATOM 680 C C . VAL A 1 88 ? -25.012 -7.358 -33.230 1.00 22.00 87 VAL A C 1
ATOM 681 O O . VAL A 1 88 ? -24.839 -7.493 -32.023 1.00 22.91 87 VAL A O 1
ATOM 685 N N . TYR A 1 89 ? -24.587 -6.300 -33.908 1.00 21.68 88 TYR A N 1
ATOM 686 C CA . TYR A 1 89 ? -23.895 -5.200 -33.255 1.00 20.04 88 TYR A CA 1
ATOM 687 C C . TYR A 1 89 ? -24.815 -4.004 -33.052 1.00 19.85 88 TYR A C 1
ATOM 688 O O . TYR A 1 89 ? -25.531 -3.587 -33.961 1.00 18.26 88 TYR A O 1
ATOM 697 N N . TYR A 1 90 ? -24.783 -3.463 -31.843 1.00 19.59 89 TYR A N 1
ATOM 698 C CA . TYR A 1 90 ? -25.614 -2.333 -31.481 1.00 20.51 89 TYR A CA 1
ATOM 699 C C . TYR A 1 90 ? -24.821 -1.088 -31.129 1.00 22.53 89 TYR A C 1
ATOM 700 O O . TYR A 1 90 ? -23.834 -1.135 -30.388 1.00 20.67 89 TYR A O 1
ATOM 709 N N . CYS A 1 91 ? -25.268 0.033 -31.669 1.00 22.56 90 CYS A N 1
ATOM 710 C CA . CYS A 1 91 ? -24.654 1.301 -31.356 1.00 23.09 90 CYS A CA 1
ATOM 711 C C . CYS A 1 91 ? -25.582 1.850 -30.276 1.00 20.85 90 CYS A C 1
ATOM 712 O O . CYS A 1 91 ? -26.778 1.569 -30.293 1.00 21.56 90 CYS A O 1
ATOM 715 N N . ALA A 1 92 ? -25.041 2.608 -29.333 1.00 21.16 91 ALA A N 1
ATOM 716 C CA . ALA A 1 92 ? -25.859 3.166 -28.261 1.00 20.07 91 ALA A CA 1
ATOM 717 C C . ALA A 1 92 ? -25.217 4.425 -27.693 1.00 20.37 91 ALA A C 1
ATOM 718 O O . ALA A 1 92 ? -24.063 4.735 -27.992 1.00 18.48 91 ALA A O 1
ATOM 720 N N . LEU A 1 93 ? -25.971 5.141 -26.865 1.00 20.89 92 LEU A N 1
ATOM 721 C CA . LEU A 1 93 ? -25.478 6.367 -26.256 1.00 21.19 92 LEU A CA 1
ATOM 722 C C . LEU A 1 93 ? -26.193 6.661 -24.949 1.00 20.77 92 LEU A C 1
ATOM 723 O O . LEU A 1 93 ? -27.265 6.125 -24.685 1.00 20.39 92 LEU A O 1
ATOM 728 N N . SER A 1 94 ? -25.575 7.500 -24.129 1.00 22.08 93 SER A N 1
ATOM 729 C CA . SER A 1 94 ? -26.160 7.943 -22.861 1.00 22.72 93 SER A CA 1
ATOM 730 C C . SER A 1 94 ? -25.866 9.436 -22.886 1.00 22.61 93 SER A C 1
ATOM 731 O O . SER A 1 94 ? -24.884 9.862 -23.493 1.00 21.88 93 SER A O 1
ATOM 734 N N . GLU A 1 95 ? -26.708 10.234 -22.249 1.00 22.15 98 GLU A N 1
ATOM 735 C CA . GLU A 1 95 ? -26.500 11.670 -22.273 1.00 21.45 98 GLU A CA 1
ATOM 736 C C . GLU A 1 95 ? -25.717 12.193 -21.085 1.00 22.27 98 GLU A C 1
ATOM 737 O O . GLU A 1 95 ? -25.624 11.541 -20.046 1.00 21.84 98 GLU A O 1
ATOM 743 N N . ASN A 1 96 ? -25.140 13.375 -21.254 1.00 21.72 99 ASN A N 1
ATOM 744 C CA . ASN A 1 96 ? -24.389 13.992 -20.179 1.00 21.75 99 ASN A CA 1
ATOM 745 C C . ASN A 1 96 ? -25.348 14.481 -19.087 1.00 20.98 99 ASN A C 1
ATOM 746 O O . ASN A 1 96 ? -24.922 15.071 -18.100 1.00 21.57 99 ASN A O 1
ATOM 751 N N . TYR A 1 97 ? -26.640 14.206 -19.256 1.00 21.41 100 TYR A N 1
ATOM 752 C CA . TYR A 1 97 ? -27.646 14.632 -18.278 1.00 22.08 100 TYR A CA 1
ATOM 753 C C . TYR A 1 97 ? -27.538 13.953 -16.920 1.00 21.36 100 TYR A C 1
ATOM 754 O O . TYR A 1 97 ? -28.049 14.475 -15.933 1.00 20.96 100 TYR A O 1
ATOM 763 N N . GLY A 1 98 ? -26.873 12.800 -16.867 1.00 22.88 101 GLY A N 1
ATOM 764 C CA . GLY A 1 98 ? -26.728 12.077 -15.611 1.00 23.46 101 GLY A CA 1
ATOM 765 C C . GLY A 1 98 ? -27.881 11.104 -15.475 1.00 26.58 101 GLY A C 1
ATOM 766 O O . GLY A 1 98 ? -28.040 10.391 -14.485 1.00 27.53 101 GLY A O 1
ATOM 767 N N . ASN A 1 99 A -28.685 11.103 -16.526 1.00 27.21 101 ASN A N 1
ATOM 768 C CA . ASN A 1 99 A -29.873 10.282 -16.698 1.00 29.35 101 ASN A CA 1
ATOM 769 C C . ASN A 1 99 A -29.662 8.779 -16.522 1.00 28.41 101 ASN A C 1
ATOM 770 O O . ASN A 1 99 A -30.415 8.091 -15.821 1.00 27.24 101 ASN A O 1
ATOM 775 N N . GLU A 1 100 ? -28.655 8.282 -17.226 1.00 25.18 102 GLU A N 1
ATOM 776 C CA . GLU A 1 100 ? -28.305 6.875 -17.237 1.00 25.54 102 GLU A CA 1
ATOM 777 C C . GLU A 1 100 ? -29.331 6.019 -17.972 1.00 24.78 102 GLU A C 1
ATOM 778 O O . GLU A 1 100 ? -29.484 4.829 -17.714 1.00 24.97 102 GLU A O 1
ATOM 784 N N . LYS A 1 101 ? -30.028 6.658 -18.902 1.00 26.28 103 LYS A N 1
ATOM 785 C CA . LYS A 1 101 ? -30.983 5.982 -19.767 1.00 26.47 103 LYS A CA 1
ATOM 786 C C . LYS A 1 101 ? -30.135 5.691 -21.003 1.00 24.83 103 LYS A C 1
ATOM 787 O O . LYS A 1 101 ? -29.605 6.614 -21.616 1.00 25.57 103 LYS A O 1
ATOM 793 N N . ILE A 1 102 ? -29.973 4.423 -21.360 1.00 24.13 104 ILE A N 1
ATOM 794 C CA . ILE A 1 102 ? -29.150 4.089 -22.522 1.00 22.91 104 ILE A CA 1
ATOM 795 C C . ILE A 1 102 ? -30.012 3.779 -23.735 1.00 23.35 104 ILE A C 1
ATOM 796 O O . ILE A 1 102 ? -30.832 2.857 -23.704 1.00 23.91 104 ILE A O 1
ATOM 801 N N . THR A 1 103 ? -29.817 4.567 -24.794 1.00 22.13 105 THR A N 1
ATOM 802 C CA . THR A 1 103 ? -30.567 4.433 -26.040 1.00 22.41 105 THR A CA 1
ATOM 803 C C . THR A 1 103 ? -29.792 3.635 -27.080 1.00 23.09 105 THR A C 1
ATOM 804 O O . THR A 1 103 ? -28.648 3.960 -27.395 1.00 22.95 105 THR A O 1
ATOM 808 N N . PHE A 1 104 ? -30.434 2.600 -27.621 1.00 22.10 106 PHE A N 1
ATOM 809 C CA . PHE A 1 104 ? -29.809 1.733 -28.610 1.00 20.55 106 PHE A CA 1
ATOM 810 C C . PHE A 1 104 ? -30.287 1.986 -30.019 1.00 20.04 106 PHE A C 1
ATOM 811 O O . PHE A 1 104 ? -31.353 2.565 -30.238 1.00 19.82 106 PHE A O 1
ATOM 819 N N . GLY A 1 105 ? -29.484 1.536 -30.975 1.00 19.48 107 GLY A N 1
ATOM 820 C CA . GLY A 1 105 ? -29.847 1.670 -32.369 1.00 19.06 107 GLY A CA 1
ATOM 821 C C . GLY A 1 105 ? -30.655 0.459 -32.794 1.00 19.97 107 GLY A C 1
ATOM 822 O O . GLY A 1 105 ? -31.061 -0.343 -31.958 1.00 21.66 107 GLY A O 1
ATOM 823 N N . ALA A 1 106 ? -30.886 0.313 -34.092 1.00 21.32 108 ALA A N 1
ATOM 824 C CA . ALA A 1 106 ? -31.667 -0.808 -34.605 1.00 22.92 108 ALA A CA 1
ATOM 825 C C . ALA A 1 106 ? -30.852 -2.096 -34.662 1.00 23.67 108 ALA A C 1
ATOM 826 O O . ALA A 1 106 ? -31.411 -3.188 -34.797 1.00 24.42 108 ALA A O 1
ATOM 828 N N . GLY A 1 107 ? -29.532 -1.966 -34.560 1.00 22.37 109 GLY A N 1
ATOM 829 C CA . GLY A 1 107 ? -28.676 -3.133 -34.624 1.00 21.38 109 GLY A CA 1
ATOM 830 C C . GLY A 1 107 ? -28.350 -3.512 -36.060 1.00 21.38 109 GLY A C 1
ATOM 831 O O . GLY A 1 107 ? -29.146 -3.282 -36.975 1.00 21.91 109 GLY A O 1
ATOM 832 N N . THR A 1 108 ? -27.172 -4.092 -36.257 1.00 20.12 110 THR A N 1
ATOM 833 C CA . THR A 1 108 ? -26.728 -4.522 -37.580 1.00 19.78 110 THR A CA 1
ATOM 834 C C . THR A 1 108 ? -26.293 -5.989 -37.487 1.00 20.82 110 THR A C 1
ATOM 835 O O . THR A 1 108 ? -25.435 -6.344 -36.667 1.00 19.51 110 THR A O 1
ATOM 839 N N . LYS A 1 109 ? -26.896 -6.832 -38.317 1.00 19.69 111 LYS A N 1
ATOM 840 C CA . LYS A 1 109 ? -26.587 -8.260 -38.327 1.00 23.18 111 LYS A CA 1
ATOM 841 C C . LYS A 1 109 ? -25.351 -8.514 -39.181 1.00 22.19 111 LYS A C 1
ATOM 842 O O . LYS A 1 109 ? -25.286 -8.101 -40.338 1.00 23.16 111 LYS A O 1
ATOM 848 N N . LEU A 1 110 ? -24.361 -9.178 -38.604 1.00 21.22 112 LEU A N 1
ATOM 849 C CA . LEU A 1 110 ? -23.154 -9.485 -39.344 1.00 21.72 112 LEU A CA 1
ATOM 850 C C . LEU A 1 110 ? -22.998 -10.984 -39.532 1.00 22.54 112 LEU A C 1
ATOM 851 O O . LEU A 1 110 ? -22.955 -11.748 -38.566 1.00 24.21 112 LEU A O 1
ATOM 856 N N . GLN A 1 111 ? -22.925 -11.399 -40.787 1.00 23.55 113 GLN A N 1
ATOM 857 C CA . GLN A 1 111 ? -22.721 -12.798 -41.111 1.00 24.67 113 GLN A CA 1
ATOM 858 C C . GLN A 1 111 ? -21.336 -12.907 -41.729 1.00 24.79 113 GLN A C 1
ATOM 859 O O . GLN A 1 111 ? -21.097 -12.380 -42.812 1.00 23.63 113 GLN A O 1
ATOM 865 N N . VAL A 1 112 ? -20.411 -13.540 -41.016 1.00 25.00 114 VAL A N 1
ATOM 866 C CA . VAL A 1 112 ? -19.074 -13.737 -41.554 1.00 25.50 114 VAL A CA 1
ATOM 867 C C . VAL A 1 112 ? -19.109 -15.154 -42.107 1.00 27.35 114 VAL A C 1
ATOM 868 O O . VAL A 1 112 ? -19.132 -16.131 -41.364 1.00 27.41 114 VAL A O 1
ATOM 872 N N . VAL A 1 113 ? -19.145 -15.255 -43.422 1.00 28.47 115 VAL A N 1
ATOM 873 C CA . VAL A 1 113 ? -19.218 -16.547 -44.074 1.00 30.89 115 VAL A CA 1
ATOM 874 C C . VAL A 1 113 ? -18.004 -17.447 -43.836 1.00 32.16 115 VAL A C 1
ATOM 875 O O . VAL A 1 113 ? -16.862 -16.998 -43.842 1.00 28.62 115 VAL A O 1
ATOM 879 N N . PRO A 1 114 ? -18.250 -18.742 -43.596 1.00 35.60 116 PRO A N 1
ATOM 880 C CA . PRO A 1 114 ? -17.152 -19.682 -43.367 1.00 37.77 116 PRO A CA 1
ATOM 881 C C . PRO A 1 114 ? -16.320 -19.829 -44.641 1.00 39.56 116 PRO A C 1
ATOM 882 O O . PRO A 1 114 ? -15.083 -19.663 -44.569 1.00 41.21 116 PRO A O 1
ATOM 887 N N . ALA B 2 1 ? -23.941 -12.412 -12.635 1.00 40.63 3 ALA B N 1
ATOM 888 C CA . ALA B 2 1 ? -24.835 -12.831 -13.751 1.00 40.02 3 ALA B CA 1
ATOM 889 C C . ALA B 2 1 ? -26.271 -12.363 -13.521 1.00 40.17 3 ALA B C 1
ATOM 890 O O . ALA B 2 1 ? -26.760 -12.309 -12.382 1.00 40.28 3 ALA B O 1
ATOM 892 N N . VAL B 2 2 ? -26.934 -12.022 -14.621 1.00 38.64 4 VAL B N 1
ATOM 893 C CA . VAL B 2 2 ? -28.315 -11.572 -14.596 1.00 36.59 4 VAL B CA 1
ATOM 894 C C . VAL B 2 2 ? -29.143 -12.727 -15.140 1.00 36.35 4 VAL B C 1
ATOM 895 O O . VAL B 2 2 ? -28.821 -13.286 -16.185 1.00 37.05 4 VAL B O 1
ATOM 899 N N . THR B 2 3 ? -30.201 -13.093 -14.430 1.00 35.69 5 THR B N 1
ATOM 900 C CA . THR B 2 3 ? -31.045 -14.194 -14.869 1.00 37.26 5 THR B CA 1
ATOM 901 C C . THR B 2 3 ? -32.499 -13.767 -14.956 1.00 36.62 5 THR B C 1
ATOM 902 O O . THR B 2 3 ? -33.006 -13.064 -14.078 1.00 38.44 5 THR B O 1
ATOM 906 N N . GLN B 2 4 ? -33.169 -14.189 -16.022 1.00 34.35 6 GLN B N 1
ATOM 907 C CA . GLN B 2 4 ? -34.566 -13.831 -16.228 1.00 32.92 6 GLN B CA 1
ATOM 908 C C . GLN B 2 4 ? -35.500 -15.026 -16.096 1.00 34.12 6 GLN B C 1
ATOM 909 O O . GLN B 2 4 ? -35.120 -16.163 -16.374 1.00 34.20 6 GLN B O 1
ATOM 915 N N . SER B 2 5 ? -36.735 -14.755 -15.687 1.00 33.26 7 SER B N 1
ATOM 916 C CA . SER B 2 5 ? -37.720 -15.807 -15.523 1.00 33.63 7 SER B CA 1
ATOM 917 C C . SER B 2 5 ? -39.099 -15.325 -15.963 1.00 32.96 7 SER B C 1
ATOM 918 O O . SER B 2 5 ? -39.579 -14.284 -15.513 1.00 30.96 7 SER B O 1
ATOM 921 N N . PRO B 2 6 ? -39.748 -16.075 -16.869 1.00 32.74 8 PRO B N 1
ATOM 922 C CA . PRO B 2 6 ? -39.238 -17.312 -17.469 1.00 33.18 8 PRO B CA 1
ATOM 923 C C . PRO B 2 6 ? -38.421 -16.999 -18.719 1.00 34.88 8 PRO B C 1
ATOM 924 O O . PRO B 2 6 ? -38.283 -15.835 -19.097 1.00 34.56 8 PRO B O 1
ATOM 928 N N . ARG B 2 7 ? -37.874 -18.033 -19.352 1.00 36.39 9 ARG B N 1
ATOM 929 C CA . ARG B 2 7 ? -37.102 -17.844 -20.576 1.00 38.95 9 ARG B CA 1
ATOM 930 C C . ARG B 2 7 ? -38.074 -17.785 -21.753 1.00 38.23 9 ARG B C 1
ATOM 931 O O . ARG B 2 7 ? -37.901 -16.995 -22.680 1.00 38.52 9 ARG B O 1
ATOM 939 N N . ASN B 2 8 ? -39.102 -18.627 -21.697 1.00 36.97 10 ASN B N 1
ATOM 940 C CA . ASN B 2 8 ? -40.119 -18.696 -22.738 1.00 36.00 10 ASN B CA 1
ATOM 941 C C . ASN B 2 8 ? -41.511 -18.572 -22.135 1.00 36.54 10 ASN B C 1
ATOM 942 O O . ASN B 2 8 ? -41.756 -19.030 -21.018 1.00 36.37 10 ASN B O 1
ATOM 947 N N . LYS B 2 9 ? -42.428 -17.967 -22.881 1.00 36.53 11 LYS B N 1
ATOM 948 C CA . LYS B 2 9 ? -43.788 -17.810 -22.396 1.00 36.46 11 LYS B CA 1
ATOM 949 C C . LYS B 2 9 ? -44.781 -17.482 -23.496 1.00 36.99 11 LYS B C 1
ATOM 950 O O . LYS B 2 9 ? -44.614 -16.511 -24.232 1.00 37.01 11 LYS B O 1
ATOM 956 N N . VAL B 2 10 ? -45.811 -18.312 -23.606 1.00 36.67 12 VAL B N 1
ATOM 957 C CA . VAL B 2 10 ? -46.869 -18.087 -24.572 1.00 36.43 12 VAL B CA 1
ATOM 958 C C . VAL B 2 10 ? -48.042 -17.606 -23.732 1.00 36.46 12 VAL B C 1
ATOM 959 O O . VAL B 2 10 ? -48.352 -18.188 -22.689 1.00 34.29 12 VAL B O 1
ATOM 963 N N . ALA B 2 11 ? -48.692 -16.543 -24.180 1.00 37.25 13 ALA B N 1
ATOM 964 C CA . ALA B 2 11 ? -49.814 -15.999 -23.443 1.00 38.18 13 ALA B CA 1
ATOM 965 C C . ALA B 2 11 ? -50.977 -15.702 -24.363 1.00 39.01 13 ALA B C 1
ATOM 966 O O . ALA B 2 11 ? -50.825 -15.672 -25.584 1.00 39.62 13 ALA B O 1
ATOM 968 N N . VAL B 2 12 ? -52.143 -15.480 -23.765 1.00 40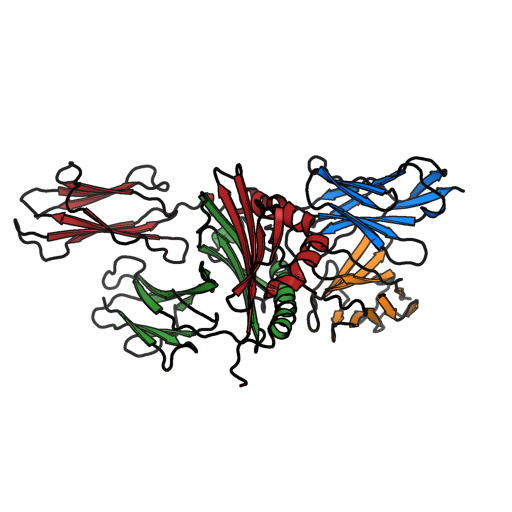.14 14 VAL B N 1
ATOM 969 C CA . VAL B 2 12 ? -53.344 -15.158 -24.523 1.00 40.72 14 VAL B CA 1
ATOM 970 C C . VAL B 2 12 ? -53.677 -13.685 -24.300 1.00 40.26 14 VAL B C 1
ATOM 971 O O . VAL B 2 12 ? -53.368 -13.123 -23.249 1.00 40.15 14 VAL B O 1
ATOM 975 N N . THR B 2 13 ? -54.300 -13.064 -25.294 1.00 40.60 15 THR B N 1
ATOM 976 C CA . THR B 2 13 ? -54.676 -11.661 -25.201 1.00 41.57 15 THR B CA 1
ATOM 977 C C . THR B 2 13 ? -55.475 -11.424 -23.916 1.00 41.91 15 THR B C 1
ATOM 978 O O . THR B 2 13 ? -56.366 -12.203 -23.584 1.00 42.82 15 THR B O 1
ATOM 982 N N . GLY B 2 14 ? -55.141 -10.358 -23.193 1.00 42.26 16 GLY B N 1
ATOM 983 C CA . GLY B 2 14 ? -55.844 -10.041 -21.961 1.00 40.94 16 GLY B CA 1
ATOM 984 C C . GLY B 2 14 ? -55.285 -10.713 -20.718 1.00 40.62 16 GLY B C 1
ATOM 985 O O . GLY B 2 14 ? -55.734 -10.433 -19.605 1.00 40.85 16 GLY B O 1
ATOM 986 N N . GLU B 2 15 ? -54.308 -11.597 -20.896 1.00 39.20 17 GLU B N 1
ATOM 987 C CA . GLU B 2 15 ? -53.699 -12.302 -19.771 1.00 39.83 17 GLU B CA 1
ATOM 988 C C . GLU B 2 15 ? -52.772 -11.383 -18.981 1.00 40.97 17 GLU B C 1
ATOM 989 O O . GLU B 2 15 ? -52.154 -10.477 -19.547 1.00 41.25 17 GLU B O 1
ATOM 995 N N . LYS B 2 16 ? -52.687 -11.605 -17.673 1.00 41.03 18 LYS B N 1
ATOM 996 C CA . LYS B 2 16 ? -51.808 -10.802 -16.833 1.00 41.37 18 LYS B CA 1
ATOM 997 C C . LYS B 2 16 ? -50.482 -11.538 -16.818 1.00 39.77 18 LYS B C 1
ATOM 998 O O . LYS B 2 16 ? -50.395 -12.664 -16.326 1.00 39.96 18 LYS B O 1
ATOM 1004 N N . VAL B 2 17 ? -49.450 -10.903 -17.359 1.00 36.92 19 VAL B N 1
ATOM 1005 C CA . VAL B 2 17 ? -48.141 -11.533 -17.435 1.00 35.12 19 VAL B CA 1
ATOM 1006 C C . VAL B 2 17 ? -47.064 -10.771 -16.681 1.00 34.11 19 VAL B C 1
ATOM 1007 O O . VAL B 2 17 ? -46.970 -9.549 -16.768 1.00 33.06 19 VAL B O 1
ATOM 1011 N N . THR B 2 18 ? -46.241 -11.512 -15.950 1.00 34.12 20 THR B N 1
ATOM 1012 C CA . THR B 2 18 ? -45.164 -10.916 -15.179 1.00 34.63 20 THR B CA 1
ATOM 1013 C C . THR B 2 18 ? -43.834 -11.597 -15.464 1.00 34.69 20 THR B C 1
ATOM 1014 O O . THR B 2 18 ? -43.707 -12.811 -15.335 1.00 33.83 20 THR B O 1
ATOM 1018 N N . LEU B 2 19 ? -42.846 -10.800 -15.863 1.00 35.12 21 LEU B N 1
ATOM 1019 C CA . LEU B 2 19 ? -41.509 -11.305 -16.151 1.00 34.45 21 LEU B CA 1
ATOM 1020 C C . LEU B 2 19 ? -40.615 -10.919 -14.983 1.00 34.74 21 LEU B C 1
ATOM 1021 O O . LEU B 2 19 ? -40.682 -9.790 -14.493 1.00 34.49 21 LEU B O 1
ATOM 1026 N N . SER B 2 20 ? -39.780 -11.854 -14.541 1.00 32.66 22 SER B N 1
ATOM 1027 C CA . SER B 2 20 ? -38.901 -11.602 -13.407 1.00 32.76 22 SER B CA 1
ATOM 1028 C C . SER B 2 20 ? -37.433 -11.485 -13.773 1.00 31.87 22 SER B C 1
ATOM 1029 O O . SER B 2 20 ? -36.954 -12.153 -14.691 1.00 31.57 22 SER B O 1
ATOM 1032 N N . CYS B 2 21 ? -36.722 -10.634 -13.040 1.00 30.65 23 CYS B N 1
ATOM 1033 C CA . CYS B 2 21 ? -35.297 -10.446 -13.263 1.00 29.41 23 CYS B CA 1
ATOM 1034 C C . CYS B 2 21 ? -34.542 -10.400 -11.951 1.00 30.07 23 CYS B C 1
ATOM 1035 O O . CYS B 2 21 ? -34.944 -9.711 -11.014 1.00 30.28 23 CYS B O 1
ATOM 1038 N N . ASN B 2 22 ? -33.427 -11.116 -11.899 1.00 30.50 24 ASN B N 1
ATOM 1039 C CA . ASN B 2 22 ? -32.612 -11.152 -10.700 1.00 30.33 24 ASN B CA 1
ATOM 1040 C C . ASN B 2 22 ? -31.137 -10.964 -11.041 1.00 30.36 24 ASN B C 1
ATOM 1041 O O . ASN B 2 22 ? -30.623 -11.580 -11.972 1.00 30.57 24 ASN B O 1
ATOM 1046 N N . GLN B 2 23 ? -30.458 -10.109 -10.286 1.00 29.54 25 GLN B N 1
ATOM 1047 C CA . GLN B 2 23 ? -29.041 -9.879 -10.509 1.00 30.72 25 GLN B CA 1
ATOM 1048 C C . GLN B 2 23 ? -28.310 -9.863 -9.184 1.00 32.20 25 GLN B C 1
ATOM 1049 O O . GLN B 2 23 ? -28.762 -9.253 -8.213 1.00 32.22 25 GLN B O 1
ATOM 1055 N N . THR B 2 24 ? -27.184 -10.563 -9.155 1.00 32.52 26 THR B N 1
ATOM 1056 C CA . THR B 2 24 ? -26.361 -10.655 -7.969 1.00 33.67 26 THR B CA 1
ATOM 1057 C C . THR B 2 24 ? -25.076 -9.868 -8.191 1.00 33.92 26 THR B C 1
ATOM 1058 O O . THR B 2 24 ? -24.027 -10.199 -7.644 1.00 33.47 26 THR B O 1
ATOM 1062 N N . ASN B 2 25 ? -25.164 -8.830 -9.012 1.00 34.17 27 ASN B N 1
ATOM 1063 C CA . ASN B 2 25 ? -24.015 -7.986 -9.301 1.00 35.54 27 ASN B CA 1
ATOM 1064 C C . ASN B 2 25 ? -23.951 -6.882 -8.259 1.00 35.27 27 ASN B C 1
ATOM 1065 O O . ASN B 2 25 ? -22.958 -6.169 -8.159 1.00 34.81 27 ASN B O 1
ATOM 1070 N N . ASN B 2 26 ? -25.029 -6.754 -7.494 1.00 35.86 28 ASN B N 1
ATOM 1071 C CA . ASN B 2 26 ? -25.150 -5.720 -6.480 1.00 36.37 28 ASN B CA 1
ATOM 1072 C C . ASN B 2 26 ? -25.203 -4.362 -7.198 1.00 35.13 28 ASN B C 1
ATOM 1073 O O . ASN B 2 26 ? -24.693 -3.352 -6.703 1.00 33.65 28 ASN B O 1
ATOM 1078 N N . HIS B 2 27 ? -25.821 -4.355 -8.378 1.00 32.26 29 HIS B N 1
ATOM 1079 C CA . HIS B 2 27 ? -25.957 -3.133 -9.165 1.00 31.42 29 HIS B CA 1
ATOM 1080 C C . HIS B 2 27 ? -27.171 -2.342 -8.703 1.00 30.48 29 HIS B C 1
ATOM 1081 O O . HIS B 2 27 ? -28.228 -2.915 -8.439 1.00 31.28 29 HIS B O 1
ATOM 1088 N N . ASN B 2 28 ? -27.026 -1.024 -8.621 1.00 29.36 30 ASN B N 1
ATOM 1089 C CA . ASN B 2 28 ? -28.129 -0.182 -8.178 1.00 29.30 30 ASN B CA 1
ATOM 1090 C C . ASN B 2 28 ? -29.184 0.036 -9.260 1.00 28.76 30 ASN B C 1
ATOM 1091 O O . ASN B 2 28 ? -30.370 0.176 -8.958 1.00 30.43 30 ASN B O 1
ATOM 1096 N N . ASN B 2 29 ? -28.755 0.051 -10.518 1.00 26.54 31 ASN B N 1
ATOM 1097 C CA . ASN B 2 29 ? -29.670 0.259 -11.631 1.00 26.22 31 ASN B CA 1
ATOM 1098 C C . ASN B 2 29 ? -30.084 -1.048 -12.299 1.00 26.42 31 ASN B C 1
ATOM 1099 O O . ASN B 2 29 ? -29.273 -1.962 -12.456 1.00 26.51 31 ASN B O 1
ATOM 1104 N N . MET B 2 30 ? -31.352 -1.125 -12.691 1.00 24.91 32 MET B N 1
ATOM 1105 C CA . MET B 2 30 ? -31.886 -2.289 -13.400 1.00 25.20 32 MET B CA 1
ATOM 1106 C C . MET B 2 30 ? -32.814 -1.736 -14.478 1.00 23.23 32 MET B C 1
ATOM 1107 O O . MET B 2 30 ? -33.471 -0.718 -14.265 1.00 22.71 32 MET B O 1
ATOM 1112 N N . TYR B 2 31 ? -32.846 -2.390 -15.635 1.00 22.91 33 TYR B N 1
ATOM 1113 C CA . TYR B 2 31 ? -33.659 -1.932 -16.766 1.00 22.43 33 TYR B CA 1
ATOM 1114 C C . TYR B 2 31 ? -34.379 -3.073 -17.488 1.00 23.08 33 TYR B C 1
ATOM 1115 O O . TYR B 2 31 ? -33.931 -4.220 -17.463 1.00 22.93 33 TYR B O 1
ATOM 1124 N N . TRP B 2 32 ? -35.473 -2.732 -18.165 1.00 22.97 34 TRP B N 1
ATOM 1125 C CA . TRP B 2 32 ? -36.230 -3.694 -18.956 1.00 22.16 34 TRP B CA 1
ATOM 1126 C C . TRP B 2 32 ? -36.363 -3.161 -20.379 1.00 21.79 34 TRP B C 1
ATOM 1127 O O . TRP B 2 32 ? -36.931 -2.094 -20.597 1.00 21.02 34 TRP B O 1
ATOM 1138 N N . TYR B 2 33 ? -35.816 -3.898 -21.341 1.00 21.16 35 TYR B N 1
ATOM 1139 C CA . TYR B 2 33 ? -35.901 -3.515 -22.745 1.00 21.18 35 TYR B CA 1
ATOM 1140 C C . TYR B 2 33 ? -36.643 -4.599 -23.498 1.00 22.17 35 TYR B C 1
ATOM 1141 O O . TYR B 2 33 ? -36.743 -5.744 -23.038 1.00 20.90 35 TYR B O 1
ATOM 1150 N N . ARG B 2 34 ? -37.168 -4.234 -24.660 1.00 21.36 36 ARG B N 1
ATOM 1151 C CA . ARG B 2 34 ? -37.790 -5.220 -25.523 1.00 22.50 36 ARG B CA 1
ATOM 1152 C C . ARG B 2 34 ? -36.977 -5.091 -26.804 1.00 21.70 36 ARG B C 1
ATOM 1153 O O . ARG B 2 34 ? -36.408 -4.036 -27.086 1.00 21.88 36 ARG B O 1
ATOM 1161 N N . GLN B 2 35 ? -36.882 -6.176 -27.554 1.00 23.46 37 GLN B N 1
ATOM 1162 C CA . GLN B 2 35 ? -36.119 -6.171 -28.788 1.00 24.43 37 GLN B CA 1
ATOM 1163 C C . GLN B 2 35 ? -37.030 -6.616 -29.905 1.00 24.53 37 GLN B C 1
ATOM 1164 O O . GLN B 2 35 ? -37.662 -7.665 -29.805 1.00 24.25 37 GLN B O 1
ATOM 1170 N N . ASP B 2 36 ? -37.095 -5.813 -30.962 1.00 25.80 38 ASP B N 1
ATOM 1171 C CA . ASP B 2 36 ? -37.950 -6.105 -32.110 1.00 27.77 38 ASP B CA 1
ATOM 1172 C C . ASP B 2 36 ? -37.279 -5.669 -33.411 1.00 28.39 38 ASP B C 1
ATOM 1173 O O . ASP B 2 36 ? -36.594 -4.643 -33.459 1.00 27.32 38 ASP B O 1
ATOM 1178 N N . THR B 2 37 ? -37.495 -6.452 -34.463 1.00 29.35 39 THR B N 1
ATOM 1179 C CA . THR B 2 37 ? -36.932 -6.163 -35.773 1.00 29.14 39 THR B CA 1
ATOM 1180 C C . THR B 2 37 ? -37.321 -4.768 -36.216 1.00 28.10 39 THR B C 1
ATOM 1181 O O . THR B 2 37 ? -38.485 -4.385 -36.139 1.00 28.57 39 THR B O 1
ATOM 1185 N N . GLY B 2 38 ? -36.334 -4.014 -36.683 1.00 28.07 40 GLY B N 1
ATOM 1186 C CA . GLY B 2 38 ? -36.583 -2.660 -37.129 1.00 27.68 40 GLY B CA 1
ATOM 1187 C C . GLY B 2 38 ? -36.455 -1.630 -36.023 1.00 27.38 40 GLY B C 1
ATOM 1188 O O . GLY B 2 38 ? -36.208 -0.461 -36.298 1.00 30.75 40 GLY B O 1
ATOM 1189 N N . HIS B 2 39 ? -36.610 -2.056 -34.774 1.00 26.20 41 HIS B N 1
ATOM 1190 C CA . HIS B 2 39 ? -36.530 -1.142 -33.638 1.00 26.19 41 HIS B CA 1
ATOM 1191 C C . HIS B 2 39 ? -35.285 -1.309 -32.781 1.00 25.48 41 HIS B C 1
ATOM 1192 O O . HIS B 2 39 ? -34.916 -0.401 -32.040 1.00 24.73 41 HIS B O 1
ATOM 1199 N N . GLY B 2 40 ? -34.639 -2.465 -32.874 1.00 25.03 42 GLY B N 1
ATOM 1200 C CA . GLY B 2 40 ? -33.479 -2.699 -32.041 1.00 22.48 42 GLY B CA 1
ATOM 1201 C C . GLY B 2 40 ? -34.006 -2.852 -30.627 1.00 22.56 42 GLY B C 1
ATOM 1202 O O . GLY B 2 40 ? -35.064 -3.445 -30.434 1.00 22.58 42 GLY B O 1
ATOM 1203 N N . LEU B 2 41 ? -33.284 -2.323 -29.643 1.00 22.77 43 LEU B N 1
ATOM 1204 C CA . LEU B 2 41 ? -33.700 -2.399 -28.246 1.00 24.09 43 LEU B CA 1
ATOM 1205 C C . LEU B 2 41 ? -34.357 -1.080 -27.837 1.00 24.93 43 LEU B C 1
ATOM 1206 O O . LEU B 2 41 ? -33.871 -0.010 -28.193 1.00 24.09 43 LEU B O 1
ATOM 1211 N N . ARG B 2 42 ? -35.468 -1.167 -27.108 1.00 25.71 44 ARG B N 1
ATOM 1212 C CA . ARG B 2 42 ? -36.203 0.012 -26.650 1.00 24.59 44 ARG B CA 1
ATOM 1213 C C . ARG B 2 42 ? -36.477 -0.109 -25.162 1.00 25.39 44 ARG B C 1
ATOM 1214 O O . ARG B 2 42 ? -37.040 -1.108 -24.706 1.00 24.23 44 ARG B O 1
ATOM 1222 N N . LEU B 2 43 ? -36.095 0.923 -24.416 1.00 26.07 45 LEU B N 1
ATOM 1223 C CA . LEU B 2 43 ? -36.275 0.947 -22.968 1.00 25.75 45 LEU B CA 1
ATOM 1224 C C . LEU B 2 43 ? -37.739 1.103 -22.562 1.00 25.13 45 LEU B C 1
ATOM 1225 O O . LEU B 2 43 ? -38.412 2.038 -22.987 1.00 23.06 45 LEU B O 1
ATOM 1230 N N . ILE B 2 44 ? -38.208 0.190 -21.717 1.00 25.53 46 ILE B N 1
ATOM 1231 C CA . ILE B 2 44 ? -39.584 0.190 -21.238 1.00 26.76 46 ILE B CA 1
ATOM 1232 C C . ILE B 2 44 ? -39.685 0.817 -19.846 1.00 27.27 46 ILE B C 1
ATOM 1233 O O . ILE B 2 44 ? -40.477 1.735 -19.621 1.00 27.05 46 ILE B O 1
ATOM 1238 N N . TYR B 2 45 ? -38.877 0.304 -18.922 1.00 27.34 47 TYR B N 1
ATOM 1239 C CA . TYR B 2 45 ? -38.838 0.770 -17.539 1.00 27.41 47 TYR B CA 1
ATOM 1240 C C . TYR B 2 45 ? -37.463 0.499 -16.953 1.00 28.19 47 TYR B C 1
ATOM 1241 O O . TYR B 2 45 ? -36.769 -0.430 -17.380 1.00 28.27 47 TYR B O 1
ATOM 1250 N N . TYR B 2 46 ? -37.073 1.305 -15.969 1.00 27.55 48 TYR B N 1
ATOM 1251 C CA . TYR B 2 46 ? -35.796 1.119 -15.297 1.00 26.95 48 TYR B CA 1
ATOM 1252 C C . TYR B 2 46 ? -35.924 1.594 -13.854 1.00 28.08 48 TYR B C 1
ATOM 1253 O O . TYR B 2 46 ? -36.921 2.218 -13.487 1.00 27.53 48 TYR B O 1
ATOM 1262 N N . SER B 2 47 ? -34.925 1.284 -13.036 1.00 27.06 49 SER B N 1
ATOM 1263 C CA . SER B 2 47 ? -34.951 1.656 -11.630 1.00 24.91 49 SER B CA 1
ATOM 1264 C C . SER B 2 47 ? -33.590 2.081 -11.091 1.00 24.48 49 SER B C 1
ATOM 1265 O O . SER B 2 47 ? -32.568 1.469 -11.408 1.00 23.52 49 SER B O 1
ATOM 1268 N N . TYR B 2 48 ? -33.591 3.125 -10.265 1.00 24.29 50 TYR B N 1
ATOM 1269 C CA . TYR B 2 48 ? -32.367 3.632 -9.658 1.00 25.18 50 TYR B CA 1
ATOM 1270 C C . TYR B 2 48 ? -32.066 2.955 -8.323 1.00 27.17 50 TYR B C 1
ATOM 1271 O O . TYR B 2 48 ? -31.014 3.194 -7.729 1.00 28.15 50 TYR B O 1
ATOM 1280 N N . GLY B 2 49 ? -32.986 2.118 -7.849 1.00 27.25 51 GLY B N 1
ATOM 1281 C CA . GLY B 2 49 ? -32.777 1.433 -6.583 1.00 28.90 51 GLY B CA 1
ATOM 1282 C C . GLY B 2 49 ? -34.055 0.856 -5.993 1.00 30.57 51 GLY B C 1
ATOM 1283 O O . GLY B 2 49 ? -35.152 1.135 -6.482 1.00 29.67 51 GLY B O 1
ATOM 1284 N N . ALA B 2 50 ? -33.922 0.048 -4.944 1.00 32.07 52 ALA B N 1
ATOM 1285 C CA . ALA B 2 50 ? -35.087 -0.565 -4.310 1.00 34.08 52 ALA B CA 1
ATOM 1286 C C . ALA B 2 50 ? -36.162 0.479 -4.036 1.00 34.91 52 ALA B C 1
ATOM 1287 O O . ALA B 2 50 ? -35.883 1.520 -3.444 1.00 36.71 52 ALA B O 1
ATOM 1289 N N . GLY B 2 51 ? -37.384 0.204 -4.485 1.00 36.13 53 GLY B N 1
ATOM 1290 C CA . GLY B 2 51 ? -38.487 1.125 -4.271 1.00 36.33 53 GLY B CA 1
ATOM 1291 C C . GLY B 2 51 ? -38.699 2.138 -5.380 1.00 38.12 53 GLY B C 1
ATOM 1292 O O . GLY B 2 51 ? -39.742 2.793 -5.432 1.00 38.71 53 GLY B O 1
ATOM 1293 N N . SER B 2 52 ? -37.712 2.279 -6.262 1.00 38.45 54 SER B N 1
ATOM 1294 C CA . SER B 2 52 ? -37.799 3.229 -7.372 1.00 37.46 54 SER B CA 1
ATOM 1295 C C . SER B 2 52 ? -38.210 2.555 -8.670 1.00 37.14 54 SER B C 1
ATOM 1296 O O . SER B 2 52 ? -37.800 1.433 -8.961 1.00 36.52 54 SER B O 1
ATOM 1299 N N . THR B 2 53 ? -39.018 3.262 -9.446 1.00 36.50 55 THR B N 1
ATOM 1300 C CA . THR B 2 53 ? -39.477 2.771 -10.731 1.00 37.08 55 THR B CA 1
ATOM 1301 C C . THR B 2 53 ? -39.575 3.993 -11.638 1.00 36.00 55 THR B C 1
ATOM 1302 O O . THR B 2 53 ? -40.296 4.948 -11.338 1.00 35.81 55 THR B O 1
ATOM 1306 N N . GLU B 2 54 ? -38.814 3.986 -12.727 1.00 34.26 56 GLU B N 1
ATOM 1307 C CA . GLU B 2 54 ? -38.836 5.105 -13.658 1.00 32.51 56 GLU B CA 1
ATOM 1308 C C . GLU B 2 54 ? -39.311 4.626 -15.027 1.00 32.74 56 GLU B C 1
ATOM 1309 O O . GLU B 2 54 ? -38.867 3.587 -15.516 1.00 32.23 56 GLU B O 1
ATOM 1315 N N . LYS B 2 55 ? -40.211 5.382 -15.645 1.00 31.69 57 LYS B N 1
ATOM 1316 C CA . LYS B 2 55 ? -40.713 5.019 -16.965 1.00 32.40 57 LYS B CA 1
ATOM 1317 C C . LYS B 2 55 ? -39.611 5.201 -18.004 1.00 31.85 57 LYS B C 1
ATOM 1318 O O . LYS B 2 55 ? -38.805 6.132 -17.908 1.00 32.48 57 LYS B O 1
ATOM 1324 N N . GLY B 2 56 ? -39.572 4.303 -18.985 1.00 29.99 58 GLY B N 1
ATOM 1325 C CA . GLY B 2 56 ? -38.573 4.390 -20.034 1.00 28.12 58 GLY B CA 1
ATOM 1326 C C . GLY B 2 56 ? -39.119 5.171 -21.213 1.00 28.42 58 GLY B C 1
ATOM 1327 O O . GLY B 2 56 ? -39.830 6.160 -21.037 1.00 27.73 58 GLY B O 1
ATOM 1328 N N . ASP B 2 57 ? -38.805 4.732 -22.425 1.00 27.66 59 ASP B N 1
ATOM 1329 C CA . ASP B 2 57 ? -39.295 5.438 -23.598 1.00 28.03 59 ASP B CA 1
ATOM 1330 C C . ASP B 2 57 ? -40.649 4.920 -24.059 1.00 27.75 59 ASP B C 1
ATOM 1331 O O . ASP B 2 57 ? -41.401 5.642 -24.701 1.00 27.26 59 ASP B O 1
ATOM 1336 N N . ILE B 2 58 ? -40.968 3.674 -23.721 1.00 28.27 60 ILE B N 1
ATOM 1337 C CA . ILE B 2 58 ? -42.242 3.090 -24.129 1.00 27.92 60 ILE B CA 1
ATOM 1338 C C . ILE B 2 58 ? -42.895 2.314 -22.988 1.00 28.04 60 ILE B C 1
ATOM 1339 O O . ILE B 2 58 ? -43.055 1.095 -23.061 1.00 28.50 60 ILE B O 1
ATOM 1344 N N . PRO B 2 59 ? -43.295 3.022 -21.921 1.00 27.02 61 PRO B N 1
ATOM 1345 C CA . PRO B 2 59 ? -43.932 2.417 -20.747 1.00 28.69 61 PRO B CA 1
ATOM 1346 C C . PRO B 2 59 ? -45.361 1.933 -20.950 1.00 27.72 61 PRO B C 1
ATOM 1347 O O . PRO B 2 59 ? -45.803 1.013 -20.273 1.00 27.35 61 PRO B O 1
ATOM 1351 N N . ASP B 2 60 ? -46.081 2.545 -21.880 1.00 30.76 62 ASP B N 1
ATOM 1352 C CA . ASP B 2 60 ? -47.472 2.164 -22.115 1.00 34.10 62 ASP B CA 1
ATOM 1353 C C . ASP B 2 60 ? -47.712 0.657 -22.196 1.00 34.08 62 ASP B C 1
ATOM 1354 O O . ASP B 2 60 ? -47.038 -0.064 -22.942 1.00 34.63 62 ASP B O 1
ATOM 1359 N N . GLY B 2 61 ? -48.683 0.194 -21.417 1.00 33.30 63 GLY B N 1
ATOM 1360 C CA . GLY B 2 61 ? -49.031 -1.212 -21.405 1.00 31.68 63 GLY B CA 1
ATOM 1361 C C . GLY B 2 61 ? -48.183 -1.995 -20.434 1.00 32.70 63 GLY B C 1
ATOM 1362 O O . GLY B 2 61 ? -48.367 -3.199 -20.278 1.00 33.70 63 GLY B O 1
ATOM 1363 N N . TYR B 2 62 ? -47.255 -1.314 -19.768 1.00 31.35 65 TYR B N 1
ATOM 1364 C CA . TYR B 2 62 ? -46.383 -1.988 -18.820 1.00 30.65 65 TYR B CA 1
ATOM 1365 C C . TYR B 2 62 ? -46.359 -1.342 -17.439 1.00 31.81 65 TYR B C 1
ATOM 1366 O O . TYR B 2 62 ? -46.776 -0.197 -17.255 1.00 31.33 65 TYR B O 1
ATOM 1375 N N . LYS B 2 63 ? -45.842 -2.100 -16.480 1.00 30.69 66 LYS B N 1
ATOM 1376 C CA . LYS B 2 63 ? -45.707 -1.668 -15.100 1.00 33.29 66 LYS B CA 1
ATOM 1377 C C . LYS B 2 63 ? -44.535 -2.467 -14.546 1.00 32.92 66 LYS B C 1
ATOM 1378 O O . LYS B 2 63 ? -44.317 -3.605 -14.960 1.00 33.54 66 LYS B O 1
ATOM 1384 N N . ALA B 2 64 ? -43.773 -1.879 -13.630 1.00 31.24 67 ALA B N 1
ATOM 1385 C CA . ALA B 2 64 ? -42.628 -2.575 -13.054 1.00 30.99 67 ALA B CA 1
ATOM 1386 C C . ALA B 2 64 ? -42.534 -2.356 -11.552 1.00 31.15 67 ALA B C 1
ATOM 1387 O O . ALA B 2 64 ? -43.140 -1.435 -11.013 1.00 30.63 67 ALA B O 1
ATOM 1389 N N . SER B 2 65 ? -41.773 -3.215 -10.884 1.00 30.52 68 SER B N 1
ATOM 1390 C CA . SER B 2 65 ? -41.582 -3.123 -9.443 1.00 32.81 68 SER B CA 1
ATOM 1391 C C . SER B 2 65 ? -40.163 -3.518 -9.092 1.00 32.24 68 SER B C 1
ATOM 1392 O O . SER B 2 65 ? -39.632 -4.484 -9.635 1.00 31.13 68 SER B O 1
ATOM 1395 N N . ARG B 2 66 ? -39.557 -2.761 -8.183 1.00 33.11 69 ARG B N 1
ATOM 1396 C CA . ARG B 2 66 ? -38.199 -3.029 -7.717 1.00 32.73 69 ARG B CA 1
ATOM 1397 C C . ARG B 2 66 ? -38.319 -3.191 -6.197 1.00 33.96 69 ARG B C 1
ATOM 1398 O O . ARG B 2 66 ? -37.996 -2.274 -5.439 1.00 32.46 69 ARG B O 1
ATOM 1406 N N . PRO B 2 67 ? -38.813 -4.359 -5.738 1.00 34.74 70 PRO B N 1
ATOM 1407 C CA . PRO B 2 67 ? -38.997 -4.673 -4.314 1.00 35.59 70 PRO B CA 1
ATOM 1408 C C . PRO B 2 67 ? -37.704 -4.846 -3.529 1.00 36.68 70 PRO B C 1
ATOM 1409 O O . PRO B 2 67 ? -37.714 -4.876 -2.298 1.00 38.44 70 PRO B O 1
ATOM 1413 N N . SER B 2 68 ? -36.592 -4.956 -4.243 1.00 35.81 71 SER B N 1
ATOM 1414 C CA . SER B 2 68 ? -35.297 -5.132 -3.605 1.00 35.51 71 SER B CA 1
ATOM 1415 C C . SER B 2 68 ? -34.182 -4.827 -4.596 1.00 34.90 71 SER B C 1
ATOM 1416 O O . SER B 2 68 ? -34.438 -4.603 -5.775 1.00 33.51 71 SER B O 1
ATOM 1419 N N . GLN B 2 69 ? -32.948 -4.815 -4.107 1.00 35.41 72 GLN B N 1
ATOM 1420 C CA . GLN B 2 69 ? -31.789 -4.550 -4.949 1.00 36.90 72 GLN B CA 1
ATOM 1421 C C . GLN B 2 69 ? -31.643 -5.572 -6.067 1.00 36.04 72 GLN B C 1
ATOM 1422 O O . GLN B 2 69 ? -31.466 -5.211 -7.230 1.00 36.27 72 GLN B O 1
ATOM 1428 N N . GLU B 2 70 ? -31.714 -6.848 -5.701 1.00 35.49 73 GLU B N 1
ATOM 1429 C CA . GLU B 2 70 ? -31.554 -7.941 -6.650 1.00 37.50 73 GLU B CA 1
ATOM 1430 C C . GLU B 2 70 ? -32.658 -8.139 -7.677 1.00 35.03 73 GLU B C 1
ATOM 1431 O O . GLU B 2 70 ? -32.382 -8.518 -8.811 1.00 34.46 73 GLU B O 1
ATOM 1437 N N . ASN B 2 71 ? -33.902 -7.884 -7.291 1.00 34.99 74 ASN B N 1
ATOM 1438 C CA . ASN B 2 71 ? -35.021 -8.134 -8.191 1.00 34.84 74 ASN B CA 1
ATOM 1439 C C . ASN B 2 71 ? -35.745 -6.942 -8.791 1.00 33.50 74 ASN B C 1
ATOM 1440 O O . ASN B 2 71 ? -35.909 -5.904 -8.153 1.00 33.14 74 ASN B O 1
ATOM 1445 N N . PHE B 2 72 ? -36.189 -7.131 -10.031 1.00 31.99 75 PHE B N 1
ATOM 1446 C CA . PHE B 2 72 ? -36.897 -6.114 -10.797 1.00 31.75 75 PHE B CA 1
ATOM 1447 C C . PHE B 2 72 ? -37.822 -6.829 -11.781 1.00 32.57 75 PHE B C 1
ATOM 1448 O O . PHE B 2 72 ? -37.363 -7.489 -12.714 1.00 34.22 75 PHE B O 1
ATOM 1456 N N . SER B 2 73 ? -39.126 -6.701 -11.569 1.00 32.57 76 SER B N 1
ATOM 1457 C CA . SER B 2 73 ? -40.097 -7.360 -12.431 1.00 31.85 76 SER B CA 1
ATOM 1458 C C . SER B 2 73 ? -40.798 -6.406 -13.380 1.00 31.20 76 SER B C 1
ATOM 1459 O O . SER B 2 73 ? -40.864 -5.204 -13.139 1.00 31.34 76 SER B O 1
ATOM 1462 N N . LEU B 2 74 ? -41.312 -6.965 -14.470 1.00 31.21 77 LEU B N 1
ATOM 1463 C CA . LEU B 2 74 ? -42.041 -6.211 -15.480 1.00 30.90 77 LEU B CA 1
ATOM 1464 C C . LEU B 2 74 ? -43.393 -6.908 -15.592 1.00 32.13 77 LEU B C 1
ATOM 1465 O O . LEU B 2 74 ? -43.457 -8.130 -15.740 1.00 32.01 77 LEU B O 1
ATOM 1470 N N . THR B 2 75 ? -44.474 -6.142 -15.525 1.00 32.53 78 THR B N 1
ATOM 1471 C CA . THR B 2 75 ? -45.799 -6.734 -15.601 1.00 33.01 78 THR B CA 1
ATOM 1472 C C . THR B 2 75 ? -46.652 -6.177 -16.719 1.00 34.59 78 THR B C 1
ATOM 1473 O O . THR B 2 75 ? -46.766 -4.963 -16.895 1.00 34.50 78 THR B O 1
ATOM 1477 N N . LEU B 2 76 ? -47.244 -7.090 -17.478 1.00 37.24 79 LEU B N 1
ATOM 1478 C CA . LEU B 2 76 ? -48.137 -6.740 -18.571 1.00 39.62 79 LEU B CA 1
ATOM 1479 C C . LEU B 2 76 ? -49.512 -7.079 -18.011 1.00 41.68 79 LEU B C 1
ATOM 1480 O O . LEU B 2 76 ? -49.900 -8.246 -17.966 1.00 43.42 79 LEU B O 1
ATOM 1485 N N . GLU B 2 77 ? -50.233 -6.058 -17.558 1.00 44.14 80 GLU B N 1
ATOM 1486 C CA . GLU B 2 77 ? -51.552 -6.258 -16.970 1.00 45.48 80 GLU B CA 1
ATOM 1487 C C . GLU B 2 77 ? -52.519 -6.966 -17.923 1.00 44.76 80 GLU B C 1
ATOM 1488 O O . GLU B 2 77 ? -53.165 -7.944 -17.542 1.00 44.86 80 GLU B O 1
ATOM 1494 N N . SER B 2 78 ? -52.607 -6.474 -19.157 1.00 43.67 81 SER B N 1
ATOM 1495 C CA . SER B 2 78 ? -53.500 -7.053 -20.164 1.00 43.10 81 SER B CA 1
ATOM 1496 C C . SER B 2 78 ? -52.769 -7.261 -21.491 1.00 40.77 81 SER B C 1
ATOM 1497 O O . SER B 2 78 ? -52.815 -6.414 -22.378 1.00 39.71 81 SER B O 1
ATOM 1500 N N . ALA B 2 79 ? -52.109 -8.406 -21.620 1.00 40.37 82 ALA B N 1
ATOM 1501 C CA . ALA B 2 79 ? -51.339 -8.739 -22.814 1.00 38.81 82 ALA B CA 1
ATOM 1502 C C . ALA B 2 79 ? -52.055 -8.543 -24.146 1.00 39.76 82 ALA B C 1
ATOM 1503 O O . ALA B 2 79 ? -53.202 -8.958 -24.322 1.00 39.94 82 ALA B O 1
ATOM 1505 N N . THR B 2 80 ? -51.359 -7.902 -25.081 1.00 40.00 83 THR B N 1
ATOM 1506 C CA . THR B 2 80 ? -51.876 -7.667 -26.428 1.00 40.74 83 THR B CA 1
ATOM 1507 C C . THR B 2 80 ? -50.829 -8.208 -27.406 1.00 39.68 83 THR B C 1
ATOM 1508 O O . THR B 2 80 ? -49.645 -8.280 -27.081 1.00 39.87 83 THR B O 1
ATOM 1512 N N . PRO B 2 81 ? -51.249 -8.605 -28.614 1.00 39.16 84 PRO B N 1
ATOM 1513 C CA . PRO B 2 81 ? -50.294 -9.135 -29.596 1.00 37.89 84 PRO B CA 1
ATOM 1514 C C . PRO B 2 81 ? -49.076 -8.235 -29.839 1.00 36.49 84 PRO B C 1
ATOM 1515 O O . PRO B 2 81 ? -47.967 -8.727 -30.067 1.00 36.22 84 PRO B O 1
ATOM 1519 N N . SER B 2 82 ? -49.281 -6.922 -29.784 1.00 34.26 85 SER B N 1
ATOM 1520 C CA . SER B 2 82 ? -48.189 -5.975 -30.002 1.00 33.94 85 SER B CA 1
ATOM 1521 C C . SER B 2 82 ? -47.067 -6.159 -28.980 1.00 32.64 85 SER B C 1
ATOM 1522 O O . SER B 2 82 ? -45.937 -5.736 -29.207 1.00 34.09 85 SER B O 1
ATOM 1525 N N . GLN B 2 83 ? -47.375 -6.790 -27.856 1.00 31.04 86 GLN B N 1
ATOM 1526 C CA . GLN B 2 83 ? -46.366 -6.995 -26.831 1.00 30.32 86 GLN B CA 1
ATOM 1527 C C . GLN B 2 83 ? -45.528 -8.239 -27.065 1.00 29.34 86 GLN B C 1
ATOM 1528 O O . GLN B 2 83 ? -44.670 -8.583 -26.249 1.00 29.61 86 GLN B O 1
ATOM 1534 N N . THR B 2 84 ? -45.781 -8.916 -28.182 1.00 28.87 87 THR B N 1
ATOM 1535 C CA . THR B 2 84 ? -45.001 -10.093 -28.549 1.00 27.59 87 THR B CA 1
ATOM 1536 C C . THR B 2 84 ? -43.604 -9.565 -28.860 1.00 26.62 87 THR B C 1
ATOM 1537 O O . THR B 2 84 ? -43.443 -8.654 -29.672 1.00 26.33 87 THR B O 1
ATOM 1541 N N . SER B 2 85 ? -42.594 -10.138 -28.221 1.00 26.01 88 SER B N 1
ATOM 1542 C CA . SER B 2 85 ? -41.235 -9.668 -28.424 1.00 25.44 88 SER B CA 1
ATOM 1543 C C . SER B 2 85 ? -40.278 -10.489 -27.579 1.00 24.60 88 SER B C 1
ATOM 1544 O O . SER B 2 85 ? -40.654 -11.520 -27.013 1.00 24.28 88 SER B O 1
ATOM 1547 N N . VAL B 2 86 ? -39.035 -10.029 -27.515 1.00 21.65 89 VAL B N 1
ATOM 1548 C CA . VAL B 2 86 ? -38.024 -10.670 -26.700 1.00 21.78 89 VAL B CA 1
ATOM 1549 C C . VAL B 2 86 ? -37.638 -9.603 -25.675 1.00 22.68 89 VAL B C 1
ATOM 1550 O O . VAL B 2 86 ? -37.154 -8.528 -26.044 1.00 22.17 89 VAL B O 1
ATOM 1554 N N . TYR B 2 87 ? -37.876 -9.882 -24.397 1.00 21.64 90 TYR B N 1
ATOM 1555 C CA . TYR B 2 87 ? -37.551 -8.921 -23.348 1.00 21.38 90 TYR B CA 1
ATOM 1556 C C . TYR B 2 87 ? -36.205 -9.184 -22.703 1.00 22.63 90 TYR B C 1
ATOM 1557 O O . TYR B 2 87 ? -35.871 -10.319 -22.364 1.00 24.86 90 TYR B O 1
ATOM 1566 N N . PHE B 2 88 ? -35.431 -8.119 -22.531 1.00 23.01 91 PHE B N 1
ATOM 1567 C CA . PHE B 2 88 ? -34.114 -8.232 -21.933 1.00 22.18 91 PHE B CA 1
ATOM 1568 C C . PHE B 2 88 ? -33.984 -7.390 -20.687 1.00 24.72 91 PHE B C 1
ATOM 1569 O O . PHE B 2 88 ? -34.424 -6.240 -20.643 1.00 23.70 91 PHE B O 1
ATOM 1577 N N . CYS B 2 89 ? -33.379 -7.980 -19.668 1.00 25.32 92 CYS B N 1
ATOM 1578 C CA . CYS B 2 89 ? -33.151 -7.276 -18.424 1.00 27.42 92 CYS B CA 1
ATOM 1579 C C . CYS B 2 89 ? -31.663 -6.955 -18.315 1.00 26.49 92 CYS B C 1
ATOM 1580 O O . CYS B 2 89 ? -30.819 -7.740 -18.742 1.00 25.90 92 CYS B O 1
ATOM 1583 N N . ALA B 2 90 ? -31.342 -5.798 -17.751 1.00 27.04 93 ALA B N 1
ATOM 1584 C CA . ALA B 2 90 ? -29.943 -5.411 -17.595 1.00 26.49 93 ALA B CA 1
ATOM 1585 C C . ALA B 2 90 ? -29.708 -4.711 -16.265 1.00 25.60 93 ALA B C 1
ATOM 1586 O O . ALA B 2 90 ? -30.611 -4.085 -15.720 1.00 24.50 93 ALA B O 1
ATOM 1588 N N . SER B 2 91 ? -28.494 -4.836 -15.740 1.00 25.96 94 SER B N 1
ATOM 1589 C CA . SER B 2 91 ? -28.135 -4.187 -14.489 1.00 25.89 94 SER B CA 1
ATOM 1590 C C . SER B 2 91 ? -26.909 -3.323 -14.757 1.00 26.06 94 SER B C 1
ATOM 1591 O O . SER B 2 91 ? -26.162 -3.570 -15.710 1.00 25.85 94 SER B O 1
ATOM 1594 N N . GLY B 2 92 ? -26.711 -2.307 -13.924 1.00 25.66 95 GLY B N 1
ATOM 1595 C CA . GLY B 2 92 ? -25.576 -1.415 -14.089 1.00 25.98 95 GLY B CA 1
ATOM 1596 C C . GLY B 2 92 ? -25.226 -0.765 -12.768 1.00 25.58 95 GLY B C 1
ATOM 1597 O O . GLY B 2 92 ? -26.072 -0.682 -11.878 1.00 25.07 95 GLY B O 1
ATOM 1598 N N . ASP B 2 93 ? -23.996 -0.276 -12.639 1.00 25.67 96 ASP B N 1
ATOM 1599 C CA . ASP B 2 93 ? -23.556 0.322 -11.379 1.00 23.74 96 ASP B CA 1
ATOM 1600 C C . ASP B 2 93 ? -23.871 1.802 -11.177 1.00 23.49 96 ASP B C 1
ATOM 1601 O O . ASP B 2 93 ? -23.264 2.450 -10.323 1.00 24.79 96 ASP B O 1
ATOM 1606 N N . ALA B 2 94 ? -24.810 2.330 -11.960 1.00 21.66 97 ALA B N 1
ATOM 1607 C CA . ALA B 2 94 ? -25.236 3.726 -11.847 1.00 22.36 97 ALA B CA 1
ATOM 1608 C C . ALA B 2 94 ? -24.115 4.760 -11.865 1.00 22.67 97 ALA B C 1
ATOM 1609 O O . ALA B 2 94 ? -24.220 5.805 -11.230 1.00 23.94 97 ALA B O 1
ATOM 1611 N N . SER B 2 95 ? -23.047 4.466 -12.592 1.00 22.75 98 SER B N 1
ATOM 1612 C CA . SER B 2 95 ? -21.926 5.386 -12.716 1.00 25.09 98 SER B CA 1
ATOM 1613 C C . SER B 2 95 ? -22.111 5.962 -14.112 1.00 27.93 98 SER B C 1
ATOM 1614 O O . SER B 2 95 ? -22.112 5.208 -15.081 1.00 34.36 98 SER B O 1
ATOM 1617 N N . GLY B 2 96 ? -22.286 7.270 -14.226 1.00 26.50 99 GLY B N 1
ATOM 1618 C CA . GLY B 2 96 ? -22.483 7.879 -15.534 1.00 21.89 99 GLY B CA 1
ATOM 1619 C C . GLY B 2 96 ? -21.867 7.140 -16.709 1.00 21.56 99 GLY B C 1
ATOM 1620 O O . GLY B 2 96 ? -20.726 6.674 -16.636 1.00 19.71 99 GLY B O 1
ATOM 1621 N N . ALA B 2 97 ? -22.619 7.044 -17.805 1.00 20.36 100 ALA B N 1
ATOM 1622 C CA . ALA B 2 97 ? -22.157 6.346 -18.994 1.00 20.78 100 ALA B CA 1
ATOM 1623 C C . ALA B 2 97 ? -21.762 4.915 -18.617 1.00 21.14 100 ALA B C 1
ATOM 1624 O O . ALA B 2 97 ? -20.791 4.362 -19.150 1.00 20.19 100 ALA B O 1
ATOM 1626 N N . GLU B 2 98 ? -22.533 4.329 -17.699 1.00 20.20 104 GLU B N 1
ATOM 1627 C CA . GLU B 2 98 ? -22.300 2.970 -17.196 1.00 21.46 104 GLU B CA 1
ATOM 1628 C C . GLU B 2 98 ? -22.521 1.888 -18.237 1.00 21.98 104 GLU B C 1
ATOM 1629 O O . GLU B 2 98 ? -23.271 2.070 -19.195 1.00 21.40 104 GLU B O 1
ATOM 1635 N N . THR B 2 99 ? -21.875 0.748 -18.044 1.00 23.41 105 THR B N 1
ATOM 1636 C CA . THR B 2 99 ? -22.073 -0.343 -18.977 1.00 25.42 105 THR B CA 1
ATOM 1637 C C . THR B 2 99 ? -23.222 -1.191 -18.450 1.00 24.72 105 THR B C 1
ATOM 1638 O O . THR B 2 99 ? -23.443 -1.280 -17.236 1.00 23.31 105 THR B O 1
ATOM 1642 N N . LEU B 2 100 ? -23.972 -1.791 -19.365 1.00 23.60 106 LEU B N 1
ATOM 1643 C CA . LEU B 2 100 ? -25.090 -2.635 -18.979 1.00 22.27 106 LEU B CA 1
ATOM 1644 C C . LEU B 2 100 ? -24.738 -4.113 -19.104 1.00 21.41 106 LEU B C 1
ATOM 1645 O O . LEU B 2 100 ? -24.052 -4.525 -20.039 1.00 19.40 106 LEU B O 1
ATOM 1650 N N . TYR B 2 101 ? -25.197 -4.906 -18.145 1.00 21.70 107 TYR B N 1
ATOM 1651 C CA . TYR B 2 101 ? -24.959 -6.342 -18.164 1.00 22.53 107 TYR B CA 1
ATOM 1652 C C . TYR B 2 101 ? -26.330 -6.958 -18.384 1.00 22.78 107 TYR B C 1
ATOM 1653 O O . TYR B 2 101 ? -27.190 -6.922 -17.498 1.00 24.57 107 TYR B O 1
ATOM 1662 N N . PHE B 2 102 ? -26.529 -7.503 -19.578 1.00 21.39 108 PHE B N 1
ATOM 1663 C CA . PHE B 2 102 ? -27.805 -8.089 -19.965 1.00 22.14 108 PHE B CA 1
ATOM 1664 C C . PHE B 2 102 ? -28.021 -9.557 -19.610 1.00 24.59 108 PHE B C 1
ATOM 1665 O O . PHE B 2 102 ? -27.072 -10.337 -19.478 1.00 24.92 108 PHE B O 1
ATOM 1673 N N . GLY B 2 103 ? -29.292 -9.918 -19.468 1.00 27.06 109 GLY B N 1
ATOM 1674 C CA . GLY B 2 103 ? -29.659 -11.294 -19.193 1.00 29.54 109 GLY B CA 1
ATOM 1675 C C . GLY B 2 103 ? -29.814 -11.931 -20.564 1.00 31.49 109 GLY B C 1
ATOM 1676 O O . GLY B 2 103 ? -29.778 -11.203 -21.560 1.00 32.04 109 GLY B O 1
ATOM 1677 N N . PRO B 2 104 ? -29.995 -13.261 -20.666 1.00 32.11 110 PRO B N 1
ATOM 1678 C CA . PRO B 2 104 ? -30.142 -13.904 -21.977 1.00 31.86 110 PRO B CA 1
ATOM 1679 C C . PRO B 2 104 ? -31.486 -13.677 -22.658 1.00 30.02 110 PRO B C 1
ATOM 1680 O O . PRO B 2 104 ? -31.711 -14.157 -23.765 1.00 31.68 110 PRO B O 1
ATOM 1684 N N . GLY B 2 105 ? -32.381 -12.962 -21.988 1.00 29.51 111 GLY B N 1
ATOM 1685 C CA . GLY B 2 105 ? -33.673 -12.661 -22.578 1.00 28.11 111 GLY B CA 1
ATOM 1686 C C . GLY B 2 105 ? -34.831 -13.595 -22.294 1.00 27.70 111 GLY B C 1
ATOM 1687 O O . GLY B 2 105 ? -34.656 -14.737 -21.876 1.00 27.12 111 GLY B O 1
ATOM 1688 N N . THR B 2 106 ? -36.033 -13.080 -22.527 1.00 28.03 112 THR B N 1
ATOM 1689 C CA . THR B 2 106 ? -37.269 -13.827 -22.337 1.00 28.63 112 THR B CA 1
ATOM 1690 C C . THR B 2 106 ? -38.118 -13.654 -23.587 1.00 28.89 112 THR B C 1
ATOM 1691 O O . THR B 2 106 ? -38.542 -12.545 -23.914 1.00 29.03 112 THR B O 1
ATOM 1695 N N . ARG B 2 107 ? -38.347 -14.752 -24.294 1.00 29.74 113 ARG B N 1
ATOM 1696 C CA . ARG B 2 107 ? -39.152 -14.714 -25.509 1.00 32.20 113 ARG B CA 1
ATOM 1697 C C . ARG B 2 107 ? -40.631 -14.818 -25.153 1.00 32.34 113 ARG B C 1
ATOM 1698 O O . ARG B 2 107 ? -41.083 -15.843 -24.646 1.00 32.91 113 ARG B O 1
ATOM 1706 N N . LEU B 2 108 ? -41.374 -13.747 -25.408 1.00 32.68 114 LEU B N 1
ATOM 1707 C CA . LEU B 2 108 ? -42.805 -13.711 -25.112 1.00 33.71 114 LEU B CA 1
ATOM 1708 C C . LEU B 2 108 ? -43.631 -13.582 -26.384 1.00 34.25 114 LEU B C 1
ATOM 1709 O O . LEU B 2 108 ? -43.430 -12.660 -27.173 1.00 34.80 114 LEU B O 1
ATOM 1714 N N . THR B 2 109 ? -44.566 -14.505 -26.577 1.00 34.67 115 THR B N 1
ATOM 1715 C CA . THR B 2 109 ? -45.421 -14.479 -27.755 1.00 34.77 115 THR B CA 1
ATOM 1716 C C . THR B 2 109 ? -46.876 -14.468 -27.315 1.00 34.88 115 THR B C 1
ATOM 1717 O O . THR B 2 109 ? -47.331 -15.368 -26.610 1.00 34.75 115 THR B O 1
ATOM 1721 N N . VAL B 2 110 ? -47.604 -13.435 -27.724 1.00 35.29 116 VAL B N 1
ATOM 1722 C CA . VAL B 2 110 ? -49.001 -13.310 -27.342 1.00 36.19 116 VAL B CA 1
ATOM 1723 C C . VAL B 2 110 ? -49.954 -13.755 -28.443 1.00 37.77 116 VAL B C 1
ATOM 1724 O O . VAL B 2 110 ? -50.111 -13.082 -29.461 1.00 37.12 116 VAL B O 1
ATOM 1728 N N . LEU B 2 111 ? -50.589 -14.898 -28.221 1.00 39.68 117 LEU B N 1
ATOM 1729 C CA . LEU B 2 111 ? -51.546 -15.450 -29.166 1.00 42.11 117 LEU B CA 1
ATOM 1730 C C . LEU B 2 111 ? -52.952 -15.223 -28.603 1.00 44.80 117 LEU B C 1
ATOM 1731 O O . LEU B 2 111 ? -53.532 -16.178 -28.033 1.00 47.03 117 LEU B O 1
ATOM 1737 N N . ASP C 3 1 ? -5.836 29.931 -0.496 1.00 66.27 -1 ASP C N 1
ATOM 1738 C CA . ASP C 3 1 ? -6.214 28.505 -0.724 1.00 66.21 -1 ASP C CA 1
ATOM 1739 C C . ASP C 3 1 ? -7.336 28.405 -1.763 1.00 65.27 -1 ASP C C 1
ATOM 1740 O O . ASP C 3 1 ? -7.347 27.489 -2.586 1.00 65.01 -1 ASP C O 1
ATOM 1745 N N . ASP C 3 2 ? -8.274 29.351 -1.723 1.00 64.21 0 ASP C N 1
ATOM 1746 C CA . ASP C 3 2 ? -9.403 29.358 -2.653 1.00 62.89 0 ASP C CA 1
ATOM 1747 C C . ASP C 3 2 ? -9.003 29.492 -4.122 1.00 60.57 0 ASP C C 1
ATOM 1748 O O . ASP C 3 2 ? -8.191 30.346 -4.483 1.00 60.69 0 ASP C O 1
ATOM 1753 N N . ILE C 3 3 ? -9.593 28.642 -4.961 1.00 56.50 1 ILE C N 1
ATOM 1754 C CA . ILE C 3 3 ? -9.340 28.648 -6.397 1.00 52.05 1 ILE C CA 1
ATOM 1755 C C . ILE C 3 3 ? -10.023 29.875 -6.996 1.00 51.08 1 ILE C C 1
ATOM 1756 O O . ILE C 3 3 ? -11.147 30.204 -6.621 1.00 51.67 1 ILE C O 1
ATOM 1761 N N . GLU C 3 4 ? -9.351 30.550 -7.924 1.00 48.56 2 GLU C N 1
ATOM 1762 C CA . GLU C 3 4 ? -9.923 31.741 -8.544 1.00 46.91 2 GLU C CA 1
ATOM 1763 C C . GLU C 3 4 ? -10.229 31.583 -10.033 1.00 42.99 2 GLU C C 1
ATOM 1764 O O . GLU C 3 4 ? -9.529 30.873 -10.756 1.00 41.51 2 GLU C O 1
ATOM 1770 N N . ALA C 3 5 ? -11.282 32.265 -10.478 1.00 38.89 3 ALA C N 1
ATOM 1771 C CA . ALA C 3 5 ? -11.718 32.220 -11.868 1.00 34.94 3 ALA C CA 1
ATOM 1772 C C . ALA C 3 5 ? -12.739 33.322 -12.120 1.00 32.41 3 ALA C C 1
ATOM 1773 O O . ALA C 3 5 ? -13.191 33.974 -11.183 1.00 31.14 3 ALA C O 1
ATOM 1775 N N . ASP C 3 6 ? -13.094 33.521 -13.388 1.00 28.73 4 ASP C N 1
ATOM 1776 C CA . ASP C 3 6 ? -14.081 34.528 -13.779 1.00 28.38 4 ASP C CA 1
ATOM 1777 C C . ASP C 3 6 ? -15.493 34.053 -13.436 1.00 26.90 4 ASP C C 1
ATOM 1778 O O . ASP C 3 6 ? -16.359 34.845 -13.076 1.00 26.12 4 ASP C O 1
ATOM 1783 N N . HIS C 3 7 ? -15.717 32.750 -13.566 1.00 26.16 5 HIS C N 1
ATOM 1784 C CA . HIS C 3 7 ? -17.017 32.159 -13.283 1.00 23.67 5 HIS C CA 1
ATOM 1785 C C . HIS C 3 7 ? -16.867 30.766 -12.707 1.00 23.33 5 HIS C C 1
ATOM 1786 O O . HIS C 3 7 ? -15.895 30.066 -12.995 1.00 22.19 5 HIS C O 1
ATOM 1793 N N . VAL C 3 8 ? -17.847 30.371 -11.904 1.00 22.66 6 VAL C N 1
ATOM 1794 C CA . VAL C 3 8 ? -17.857 29.060 -11.287 1.00 25.22 6 VAL C CA 1
ATOM 1795 C C . VAL C 3 8 ? -19.233 28.427 -11.449 1.00 24.56 6 VAL C C 1
ATOM 1796 O O . VAL C 3 8 ? -20.240 28.991 -11.034 1.00 23.41 6 VAL C O 1
ATOM 1800 N N . GLY C 3 9 ? -19.265 27.253 -12.059 1.00 24.70 7 GLY C N 1
ATOM 1801 C CA . GLY C 3 9 ? -20.513 26.547 -12.229 1.00 23.39 7 GLY C CA 1
ATOM 1802 C C . GLY C 3 9 ? -20.431 25.234 -11.474 1.00 23.96 7 GLY C C 1
ATOM 1803 O O . GLY C 3 9 ? -19.460 24.492 -11.626 1.00 23.21 7 GLY C O 1
ATOM 1804 N N . SER C 3 10 ? -21.427 24.968 -10.632 1.00 22.92 8 SER C N 1
ATOM 1805 C CA . SER C 3 10 ? -21.497 23.724 -9.871 1.00 20.93 8 SER C CA 1
ATOM 1806 C C . SER C 3 10 ? -22.721 22.987 -10.403 1.00 20.50 8 SER C C 1
ATOM 1807 O O . SER C 3 10 ? -23.844 23.212 -9.957 1.00 19.62 8 SER C O 1
ATOM 1810 N N . TYR C 3 11 ? -22.497 22.102 -11.361 1.00 21.22 9 TYR C N 1
ATOM 1811 C CA . TYR C 3 11 ? -23.593 21.383 -11.992 1.00 20.20 9 TYR C CA 1
ATOM 1812 C C . TYR C 3 11 ? -23.911 20.029 -11.388 1.00 20.24 9 TYR C C 1
ATOM 1813 O O . TYR C 3 11 ? -23.491 18.992 -11.903 1.00 19.12 9 TYR C O 1
ATOM 1822 N N . GLY C 3 12 A -24.657 20.044 -10.287 1.00 21.44 9 GLY C N 1
ATOM 1823 C CA . GLY C 3 12 A -25.043 18.803 -9.649 1.00 21.36 9 GLY C CA 1
ATOM 1824 C C . GLY C 3 12 A -24.524 18.570 -8.245 1.00 22.84 9 GLY C C 1
ATOM 1825 O O . GLY C 3 12 A -23.893 17.545 -7.981 1.00 23.04 9 GLY C O 1
ATOM 1826 N N . ILE C 3 13 ? -24.774 19.516 -7.345 1.00 22.86 10 ILE C N 1
ATOM 1827 C CA . ILE C 3 13 ? -24.354 19.372 -5.956 1.00 20.53 10 ILE C CA 1
ATOM 1828 C C . ILE C 3 13 ? -25.330 18.393 -5.303 1.00 20.31 10 ILE C C 1
ATOM 1829 O O . ILE C 3 13 ? -26.545 18.559 -5.403 1.00 18.20 10 ILE C O 1
ATOM 1834 N N . VAL C 3 14 ? -24.796 17.374 -4.641 1.00 20.17 11 VAL C N 1
ATOM 1835 C CA . VAL C 3 14 ? -25.629 16.376 -3.986 1.00 19.88 11 VAL C CA 1
ATOM 1836 C C . VAL C 3 14 ? -25.470 16.425 -2.475 1.00 20.86 11 VAL C C 1
ATOM 1837 O O . VAL C 3 14 ? -24.356 16.456 -1.962 1.00 23.21 11 VAL C O 1
ATOM 1841 N N . VAL C 3 15 ? -26.592 16.459 -1.767 1.00 20.67 12 VAL C N 1
ATOM 1842 C CA . VAL C 3 15 ? -26.566 16.442 -0.312 1.00 20.77 12 VAL C CA 1
ATOM 1843 C C . VAL C 3 15 ? -27.538 15.345 0.092 1.00 20.28 12 VAL C C 1
ATOM 1844 O O . VAL C 3 15 ? -28.728 15.425 -0.201 1.00 20.73 12 VAL C O 1
ATOM 1848 N N . TYR C 3 16 ? -27.023 14.299 0.725 1.00 20.86 13 TYR C N 1
ATOM 1849 C CA . TYR C 3 16 ? -27.863 13.196 1.155 1.00 22.23 13 TYR C CA 1
ATOM 1850 C C . TYR C 3 16 ? -27.606 12.892 2.619 1.00 23.70 13 TYR C C 1
ATOM 1851 O O . TYR C 3 16 ? -26.469 12.625 3.009 1.00 24.82 13 TYR C O 1
ATOM 1860 N N . GLN C 3 17 ? -28.672 12.895 3.415 1.00 25.40 14 GLN C N 1
ATOM 1861 C CA . GLN C 3 17 ? -28.564 12.682 4.855 1.00 26.68 14 GLN C CA 1
ATOM 1862 C C . GLN C 3 17 ? -29.429 11.566 5.441 1.00 27.49 14 GLN C C 1
ATOM 1863 O O . GLN C 3 17 ? -30.506 11.253 4.938 1.00 25.10 14 GLN C O 1
ATOM 1869 N N . SER C 3 18 ? -28.941 11.000 6.539 1.00 30.39 15 SER C N 1
ATOM 1870 C CA . SER C 3 18 ? -29.626 9.936 7.263 1.00 33.49 15 SER C CA 1
ATOM 1871 C C . SER C 3 18 ? -29.504 10.245 8.752 1.00 34.49 15 SER C C 1
ATOM 1872 O O . SER C 3 18 ? -28.502 10.814 9.189 1.00 33.99 15 SER C O 1
ATOM 1875 N N . PRO C 3 19 ? -30.521 9.880 9.552 1.00 34.70 16 PRO C N 1
ATOM 1876 C CA . PRO C 3 19 ? -31.762 9.207 9.161 1.00 34.64 16 PRO C CA 1
ATOM 1877 C C . PRO C 3 19 ? -32.744 10.135 8.459 1.00 34.50 16 PRO C C 1
ATOM 1878 O O . PRO C 3 19 ? -32.573 11.354 8.469 1.00 34.89 16 PRO C O 1
ATOM 1882 N N . GLY C 3 20 ? -33.768 9.544 7.850 1.00 32.61 17 GLY C N 1
ATOM 1883 C CA . GLY C 3 20 ? -34.779 10.326 7.163 1.00 31.85 17 GLY C CA 1
ATOM 1884 C C . GLY C 3 20 ? -34.615 10.422 5.658 1.00 31.66 17 GLY C C 1
ATOM 1885 O O . GLY C 3 20 ? -35.448 11.036 4.992 1.00 29.22 17 GLY C O 1
ATOM 1886 N N . ASP C 3 21 ? -33.557 9.815 5.120 1.00 31.78 18 ASP C N 1
ATOM 1887 C CA . ASP C 3 21 ? -33.287 9.858 3.681 1.00 31.97 18 ASP C CA 1
ATOM 1888 C C . ASP C 3 21 ? -33.579 11.266 3.153 1.00 30.04 18 ASP C C 1
ATOM 1889 O O . ASP C 3 21 ? -34.507 11.472 2.371 1.00 29.46 18 ASP C O 1
ATOM 1894 N N . ILE C 3 22 ? -32.782 12.234 3.599 1.00 28.32 19 ILE C N 1
ATOM 1895 C CA . ILE C 3 22 ? -32.965 13.629 3.200 1.00 26.05 19 ILE C CA 1
ATOM 1896 C C . ILE C 3 22 ? -31.999 14.026 2.090 1.00 24.85 19 ILE C C 1
ATOM 1897 O O . ILE C 3 22 ? -30.778 13.935 2.247 1.00 23.80 19 ILE C O 1
ATOM 1902 N N . GLY C 3 23 ? -32.545 14.484 0.971 1.00 22.13 20 GLY C N 1
ATOM 1903 C CA . GLY C 3 23 ? -31.685 14.874 -0.125 1.00 21.12 20 GLY C CA 1
ATOM 1904 C C . GLY C 3 23 ? -31.995 16.212 -0.761 1.00 20.47 20 GLY C C 1
ATOM 1905 O O . GLY C 3 23 ? -33.116 16.716 -0.696 1.00 20.09 20 GLY C O 1
ATOM 1906 N N . GLN C 3 24 ? -30.966 16.798 -1.355 1.00 19.86 21 GLN C N 1
ATOM 1907 C CA . GLN C 3 24 ? -31.094 18.059 -2.063 1.00 21.34 21 GLN C CA 1
ATOM 1908 C C . GLN C 3 24 ? -30.189 17.948 -3.284 1.00 19.94 21 GLN C C 1
ATOM 1909 O O . GLN C 3 24 ? -29.084 17.407 -3.197 1.00 19.93 21 GLN C O 1
ATOM 1915 N N . TYR C 3 25 ? -30.682 18.424 -4.423 1.00 19.14 22 TYR C N 1
ATOM 1916 C CA . TYR C 3 25 ? -29.924 18.404 -5.667 1.00 18.68 22 TYR C CA 1
ATOM 1917 C C . TYR C 3 25 ? -30.041 19.807 -6.254 1.00 18.62 22 TYR C C 1
ATOM 1918 O O . TYR C 3 25 ? -31.145 20.279 -6.523 1.00 19.09 22 TYR C O 1
ATOM 1927 N N . THR C 3 26 ? -28.909 20.473 -6.450 1.00 17.88 23 THR C N 1
ATOM 1928 C CA . THR C 3 26 ? -28.925 21.833 -6.968 1.00 18.72 23 THR C CA 1
ATOM 1929 C C . THR C 3 26 ? -27.843 22.134 -7.982 1.00 19.86 23 THR C C 1
ATOM 1930 O O . THR C 3 26 ? -26.845 21.421 -8.090 1.00 20.81 23 THR C O 1
ATOM 1934 N N . PHE C 3 27 ? -28.065 23.219 -8.716 1.00 21.36 24 PHE C N 1
ATOM 1935 C CA . PHE C 3 27 ? -27.123 23.729 -9.707 1.00 22.44 24 PHE C CA 1
ATOM 1936 C C . PHE C 3 27 ? -26.833 25.160 -9.246 1.00 22.64 24 PHE C C 1
ATOM 1937 O O . PHE C 3 27 ? -27.757 25.914 -8.939 1.00 21.67 24 PHE C O 1
ATOM 1945 N N . GLU C 3 28 ? -25.558 25.527 -9.178 1.00 22.73 25 GLU C N 1
ATOM 1946 C CA . GLU C 3 28 ? -25.183 26.882 -8.784 1.00 20.16 25 GLU C CA 1
ATOM 1947 C C . GLU C 3 28 ? -24.313 27.505 -9.876 1.00 21.16 25 GLU C C 1
ATOM 1948 O O . GLU C 3 28 ? -23.532 26.807 -10.529 1.00 19.13 25 GLU C O 1
ATOM 1954 N N . PHE C 3 29 ? -24.469 28.808 -10.096 1.00 20.16 26 PHE C N 1
ATOM 1955 C CA . PHE C 3 29 ? -23.611 29.512 -11.043 1.00 20.10 26 PHE C CA 1
ATOM 1956 C C . PHE C 3 29 ? -23.186 30.816 -10.370 1.00 19.64 26 PHE C C 1
ATOM 1957 O O . PHE C 3 29 ? -24.027 31.655 -10.038 1.00 19.42 26 PHE C O 1
ATOM 1965 N N . ASP C 3 30 ? -21.881 30.977 -10.170 1.00 19.73 27 ASP C N 1
ATOM 1966 C CA . ASP C 3 30 ? -21.330 32.157 -9.502 1.00 19.28 27 ASP C CA 1
ATOM 1967 C C . ASP C 3 30 ? -21.996 32.425 -8.154 1.00 18.92 27 ASP C C 1
ATOM 1968 O O . ASP C 3 30 ? -22.297 33.566 -7.829 1.00 19.83 27 ASP C O 1
ATOM 1973 N N . GLY C 3 31 ? -22.247 31.367 -7.388 1.00 18.37 28 GLY C N 1
ATOM 1974 C CA . GLY C 3 31 ? -22.843 31.527 -6.071 1.00 19.76 28 GLY C CA 1
ATOM 1975 C C . GLY C 3 31 ? -24.356 31.608 -5.983 1.00 20.88 28 GLY C C 1
ATOM 1976 O O . GLY C 3 31 ? -24.916 31.527 -4.890 1.00 21.98 28 GLY C O 1
ATOM 1977 N N . ASP C 3 32 ? -25.025 31.778 -7.118 1.00 20.34 29 ASP C N 1
ATOM 1978 C CA . ASP C 3 32 ? -26.478 31.855 -7.121 1.00 20.49 29 ASP C CA 1
ATOM 1979 C C . ASP C 3 32 ? -27.124 30.519 -7.485 1.00 20.53 29 ASP C C 1
ATOM 1980 O O . ASP C 3 32 ? -26.513 29.665 -8.135 1.00 18.49 29 ASP C O 1
ATOM 1985 N N . GLU C 3 33 ? -28.368 30.350 -7.052 1.00 19.54 30 GLU C N 1
ATOM 1986 C CA . GLU C 3 33 ? -29.120 29.128 -7.296 1.00 20.36 30 GLU C CA 1
ATOM 1987 C C . GLU C 3 33 ? -29.776 29.078 -8.667 1.00 21.56 30 GLU C C 1
ATOM 1988 O O . GLU C 3 33 ? -30.689 29.860 -8.954 1.00 22.76 30 GLU C O 1
ATOM 1994 N N . LEU C 3 34 ? -29.313 28.165 -9.515 1.00 18.88 31 LEU C N 1
ATOM 1995 C CA . LEU C 3 34 ? -29.919 28.004 -10.831 1.00 18.88 31 LEU C CA 1
ATOM 1996 C C . LEU C 3 34 ? -31.252 27.291 -10.586 1.00 19.05 31 LEU C C 1
ATOM 1997 O O . LEU C 3 34 ? -32.298 27.719 -11.066 1.00 18.94 31 LEU C O 1
ATOM 2002 N N . PHE C 3 35 ? -31.204 26.217 -9.806 1.00 19.13 32 PHE C N 1
ATOM 2003 C CA . PHE C 3 35 ? -32.403 25.462 -9.482 1.00 19.13 32 PHE C CA 1
ATOM 2004 C C . PHE C 3 35 ? -32.097 24.356 -8.494 1.00 19.20 32 PHE C C 1
ATOM 2005 O O . PHE C 3 35 ? -30.941 24.120 -8.138 1.00 16.96 32 PHE C O 1
ATOM 2013 N N . TYR C 3 36 ? -33.157 23.690 -8.051 1.00 20.34 33 TYR C N 1
ATOM 2014 C CA . TYR C 3 36 ? -33.043 22.532 -7.178 1.00 20.35 33 TYR C CA 1
ATOM 2015 C C . TYR C 3 36 ? -34.059 21.571 -7.779 1.00 20.72 33 TYR C C 1
ATOM 2016 O O . TYR C 3 36 ? -35.029 22.005 -8.398 1.00 19.98 33 TYR C O 1
ATOM 2025 N N . VAL C 3 37 ? -33.836 20.272 -7.633 1.00 21.46 34 VAL C N 1
ATOM 2026 C CA . VAL C 3 37 ? -34.797 19.320 -8.169 1.00 21.24 34 VAL C CA 1
ATOM 2027 C C . VAL C 3 37 ? -35.692 18.800 -7.060 1.00 22.28 34 VAL C C 1
ATOM 2028 O O . VAL C 3 37 ? -35.206 18.255 -6.071 1.00 21.68 34 VAL C O 1
ATOM 2032 N N . ASP C 3 38 ? -36.999 18.990 -7.212 1.00 23.26 35 ASP C N 1
ATOM 2033 C CA . ASP C 3 38 ? -37.942 18.486 -6.220 1.00 23.54 35 ASP C CA 1
ATOM 2034 C C . ASP C 3 38 ? -37.987 16.985 -6.481 1.00 24.67 35 ASP C C 1
ATOM 2035 O O . ASP C 3 38 ? -38.538 16.527 -7.490 1.00 23.06 35 ASP C O 1
ATOM 2040 N N . LEU C 3 39 ? -37.386 16.230 -5.573 1.00 25.34 36 LEU C N 1
ATOM 2041 C CA . LEU C 3 39 ? -37.302 14.784 -5.697 1.00 27.97 36 LEU C CA 1
ATOM 2042 C C . LEU C 3 39 ? -38.628 14.038 -5.594 1.00 28.53 36 LEU C C 1
ATOM 2043 O O . LEU C 3 39 ? -38.763 12.939 -6.128 1.00 29.52 36 LEU C O 1
ATOM 2048 N N . ASP C 3 40 ? -39.605 14.626 -4.913 1.00 30.57 37 ASP C N 1
ATOM 2049 C CA . ASP C 3 40 ? -40.905 13.984 -4.766 1.00 31.66 37 ASP C CA 1
ATOM 2050 C C . ASP C 3 40 ? -41.779 14.234 -5.989 1.00 32.72 37 ASP C C 1
ATOM 2051 O O . ASP C 3 40 ? -42.530 13.356 -6.414 1.00 32.31 37 ASP C O 1
ATOM 2056 N N . LYS C 3 41 ? -41.686 15.431 -6.559 1.00 32.50 38 LYS C N 1
ATOM 2057 C CA . LYS C 3 41 ? -42.480 15.752 -7.739 1.00 31.93 38 LYS C CA 1
ATOM 2058 C C . LYS C 3 41 ? -41.734 15.387 -9.007 1.00 31.04 38 LYS C C 1
ATOM 2059 O O . LYS C 3 41 ? -42.327 15.337 -10.083 1.00 30.94 38 LYS C O 1
ATOM 2065 N N . LYS C 3 42 ? -40.434 15.132 -8.878 1.00 29.80 39 LYS C N 1
ATOM 2066 C CA . LYS C 3 42 ? -39.606 14.802 -10.034 1.00 29.04 39 LYS C CA 1
ATOM 2067 C C . LYS C 3 42 ? -39.705 15.979 -10.996 1.00 27.68 39 LYS C C 1
ATOM 2068 O O . LYS C 3 42 ? -39.967 15.815 -12.185 1.00 27.56 39 LYS C O 1
ATOM 2074 N N . GLU C 3 43 ? -39.478 17.173 -10.459 1.00 26.33 40 GLU C N 1
ATOM 2075 C CA . GLU C 3 43 ? -39.570 18.397 -11.234 1.00 25.26 40 GLU C CA 1
ATOM 2076 C C . GLU C 3 43 ? -38.407 19.338 -10.933 1.00 24.36 40 GLU C C 1
ATOM 2077 O O . GLU C 3 43 ? -37.986 19.477 -9.781 1.00 23.32 40 GLU C O 1
ATOM 2083 N N . THR C 3 44 ? -37.889 19.989 -11.969 1.00 22.52 41 THR C N 1
ATOM 2084 C CA . THR C 3 44 ? -36.790 20.927 -11.790 1.00 21.15 41 THR C CA 1
ATOM 2085 C C . THR C 3 44 ? -37.393 22.300 -11.482 1.00 22.08 41 THR C C 1
ATOM 2086 O O . THR C 3 44 ? -38.156 22.847 -12.283 1.00 20.68 41 THR C O 1
ATOM 2090 N N . ILE C 3 45 ? -37.059 22.844 -10.312 1.00 19.90 42 ILE C N 1
ATOM 2091 C CA . ILE C 3 45 ? -37.603 24.124 -9.881 1.00 20.40 42 ILE C CA 1
ATOM 2092 C C . ILE C 3 45 ? -36.571 25.232 -10.060 1.00 21.48 42 ILE C C 1
ATOM 2093 O O . ILE C 3 45 ? -35.586 25.304 -9.322 1.00 20.25 42 ILE C O 1
ATOM 2098 N N . TRP C 3 46 ? -36.808 26.098 -11.040 1.00 21.18 43 TRP C N 1
ATOM 2099 C CA . TRP C 3 46 ? -35.882 27.183 -11.343 1.00 22.94 43 TRP C CA 1
ATOM 2100 C C . TRP C 3 46 ? -36.079 28.456 -10.529 1.00 22.22 43 TRP C C 1
ATOM 2101 O O . TRP C 3 46 ? -37.191 28.956 -10.407 1.00 22.60 43 TRP C O 1
ATOM 2112 N N . MET C 3 47 ? -34.976 28.977 -9.997 1.00 22.87 44 MET C N 1
ATOM 2113 C CA . MET C 3 47 ? -34.978 30.208 -9.210 1.00 24.01 44 MET C CA 1
ATOM 2114 C C . MET C 3 47 ? -35.501 31.360 -10.078 1.00 24.31 44 MET C C 1
ATOM 2115 O O . MET C 3 47 ? -36.298 32.182 -9.622 1.00 24.74 44 MET C O 1
ATOM 2120 N N . LEU C 3 48 ? -35.048 31.411 -11.330 1.00 24.30 45 LEU C N 1
ATOM 2121 C CA . LEU C 3 48 ? -35.483 32.444 -12.273 1.00 24.05 45 LEU C CA 1
ATOM 2122 C C . LEU C 3 48 ? -36.286 31.783 -13.395 1.00 24.98 45 LEU C C 1
ATOM 2123 O O . LEU C 3 48 ? -35.716 31.190 -14.314 1.00 25.36 45 LEU C O 1
ATOM 2128 N N . PRO C 3 49 ? -37.620 31.876 -13.335 1.00 25.61 46 PRO C N 1
ATOM 2129 C CA . PRO C 3 49 ? -38.483 31.274 -14.358 1.00 27.34 46 PRO C CA 1
ATOM 2130 C C . PRO C 3 49 ? -38.086 31.598 -15.799 1.00 27.09 46 PRO C C 1
ATOM 2131 O O . PRO C 3 49 ? -38.168 30.741 -16.672 1.00 26.73 46 PRO C O 1
ATOM 2135 N N . GLU C 3 50 ? -37.658 32.827 -16.056 1.00 28.38 47 GLU C N 1
ATOM 2136 C CA . GLU C 3 50 ? -37.260 33.193 -17.411 1.00 30.61 47 GLU C CA 1
ATOM 2137 C C . GLU C 3 50 ? -36.150 32.274 -17.943 1.00 28.92 47 GLU C C 1
ATOM 2138 O O . GLU C 3 50 ? -36.095 31.986 -19.136 1.00 29.74 47 GLU C O 1
ATOM 2144 N N . PHE C 3 51 ? -35.273 31.807 -17.059 1.00 27.33 48 PHE C N 1
ATOM 2145 C CA . PHE C 3 51 ? -34.184 30.912 -17.462 1.00 25.93 48 PHE C CA 1
ATOM 2146 C C . PHE C 3 51 ? -34.690 29.576 -18.028 1.00 26.54 48 PHE C C 1
ATOM 2147 O O . PHE C 3 51 ? -34.201 29.100 -19.054 1.00 26.04 48 PHE C O 1
ATOM 2155 N N . ALA C 3 52 ? -35.669 28.983 -17.353 1.00 26.89 49 ALA C N 1
ATOM 2156 C CA . ALA C 3 52 ? -36.234 27.700 -17.753 1.00 29.82 49 ALA C CA 1
ATOM 2157 C C . ALA C 3 52 ? -36.760 27.676 -19.188 1.00 31.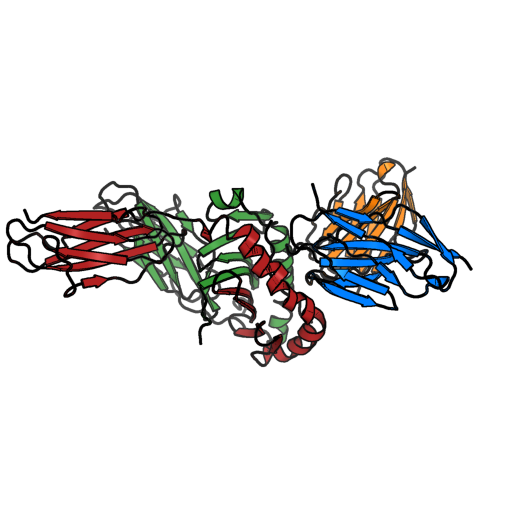23 49 ALA C C 1
ATOM 2158 O O . ALA C 3 52 ? -36.996 26.608 -19.759 1.00 32.19 49 ALA C O 1
ATOM 2160 N N . GLN C 3 53 ? -36.947 28.847 -19.775 1.00 32.36 50 GLN C N 1
ATOM 2161 C CA . GLN C 3 53 ? -37.431 28.917 -21.144 1.00 33.78 50 GLN C CA 1
ATOM 2162 C C . GLN C 3 53 ? -36.295 28.825 -22.159 1.00 33.28 50 GLN C C 1
ATOM 2163 O O . GLN C 3 53 ? -36.538 28.594 -23.341 1.00 33.40 50 GLN C O 1
ATOM 2169 N N . LEU C 3 54 ? -35.057 28.996 -21.698 1.00 31.07 51 LEU C N 1
ATOM 2170 C CA . LEU C 3 54 ? -33.904 28.943 -22.590 1.00 29.53 51 LEU C CA 1
ATOM 2171 C C . LEU C 3 54 ? -32.980 27.766 -22.287 1.00 28.24 51 LEU C C 1
ATOM 2172 O O . LEU C 3 54 ? -32.112 27.429 -23.090 1.00 27.50 51 LEU C O 1
ATOM 2177 N N . ARG C 3 55 ? -33.155 27.157 -21.121 1.00 25.29 52 ARG C N 1
ATOM 2178 C CA . ARG C 3 55 ? -32.342 26.013 -20.730 1.00 23.83 52 ARG C CA 1
ATOM 2179 C C . ARG C 3 55 ? -33.190 25.111 -19.849 1.00 23.09 52 ARG C C 1
ATOM 2180 O O . ARG C 3 55 ? -34.249 25.512 -19.360 1.00 20.68 52 ARG C O 1
ATOM 2188 N N . SER C 3 56 ? -32.720 23.891 -19.639 1.00 21.99 53 SER C N 1
ATOM 2189 C CA . SER C 3 56 ? -33.469 22.959 -18.828 1.00 20.85 53 SER C CA 1
ATOM 2190 C C . SER C 3 56 ? -32.559 21.885 -18.270 1.00 19.93 53 SER C C 1
ATOM 2191 O O . SER C 3 56 ? -31.382 21.823 -18.590 1.00 17.77 53 SER C O 1
ATOM 2194 N N . PHE C 3 57 ? -33.129 21.036 -17.430 1.00 19.29 54 PHE C N 1
ATOM 2195 C CA . PHE C 3 57 ? -32.398 19.939 -16.835 1.00 19.88 54 PHE C CA 1
ATOM 2196 C C . PHE C 3 57 ? -33.408 18.856 -16.491 1.00 20.83 54 PHE C C 1
ATOM 2197 O O . PHE C 3 57 ? -34.393 19.112 -15.797 1.00 22.39 54 PHE C O 1
ATOM 2205 N N . ASP C 3 58 ? -33.176 17.649 -16.991 1.00 22.91 55 ASP C N 1
ATOM 2206 C CA . ASP C 3 58 ? -34.069 16.533 -16.714 1.00 22.32 55 ASP C CA 1
ATOM 2207 C C . ASP C 3 58 ? -33.918 16.160 -15.244 1.00 21.79 55 ASP C C 1
ATOM 2208 O O . ASP C 3 58 ? -32.832 15.808 -14.796 1.00 20.51 55 ASP C O 1
ATOM 2213 N N . PRO C 3 59 ? -35.010 16.231 -14.472 1.00 22.01 56 PRO C N 1
ATOM 2214 C CA . PRO C 3 59 ? -34.932 15.885 -13.049 1.00 21.86 56 PRO C CA 1
ATOM 2215 C C . PRO C 3 59 ? -34.384 14.479 -12.785 1.00 22.54 56 PRO C C 1
ATOM 2216 O O . PRO C 3 59 ? -33.853 14.195 -11.708 1.00 19.91 56 PRO C O 1
ATOM 2220 N N . GLN C 3 60 ? -34.490 13.604 -13.779 1.00 22.86 57 GLN C N 1
ATOM 2221 C CA . GLN C 3 60 ? -33.991 12.243 -13.627 1.00 23.42 57 GLN C CA 1
ATOM 2222 C C . GLN C 3 60 ? -32.509 12.222 -13.282 1.00 22.68 57 GLN C C 1
ATOM 2223 O O . GLN C 3 60 ? -32.041 11.319 -12.590 1.00 23.62 57 GLN C O 1
ATOM 2229 N N . GLY C 3 61 ? -31.767 13.211 -13.768 1.00 21.96 58 GLY C N 1
ATOM 2230 C CA . GLY C 3 61 ? -30.349 13.269 -13.463 1.00 21.83 58 GLY C CA 1
ATOM 2231 C C . GLY C 3 61 ? -30.187 13.544 -11.977 1.00 22.21 58 GLY C C 1
ATOM 2232 O O . GLY C 3 61 ? -29.202 13.145 -11.350 1.00 22.47 58 GLY C O 1
ATOM 2233 N N . GLY C 3 62 ? -31.167 14.242 -11.415 1.00 23.16 59 GLY C N 1
ATOM 2234 C CA . GLY C 3 62 ? -31.134 14.547 -9.999 1.00 23.24 59 GLY C CA 1
ATOM 2235 C C . GLY C 3 62 ? -31.418 13.274 -9.225 1.00 23.61 59 GLY C C 1
ATOM 2236 O O . GLY C 3 62 ? -30.726 12.965 -8.258 1.00 24.51 59 GLY C O 1
ATOM 2237 N N . LEU C 3 63 ? -32.432 12.532 -9.664 1.00 22.27 60 LEU C N 1
ATOM 2238 C CA . LEU C 3 63 ? -32.811 11.280 -9.019 1.00 22.95 60 LEU C CA 1
ATOM 2239 C C . LEU C 3 63 ? -31.663 10.276 -9.034 1.00 21.91 60 LEU C C 1
ATOM 2240 O O . LEU C 3 63 ? -31.404 9.594 -8.043 1.00 23.15 60 LEU C O 1
ATOM 2245 N N . GLN C 3 64 ? -30.980 10.180 -10.167 1.00 21.31 61 GLN C N 1
ATOM 2246 C CA . GLN C 3 64 ? -29.865 9.252 -10.295 1.00 21.85 61 GLN C CA 1
ATOM 2247 C C . GLN C 3 64 ? -28.731 9.580 -9.318 1.00 20.92 61 GLN C C 1
ATOM 2248 O O . GLN C 3 64 ? -28.301 8.726 -8.544 1.00 20.41 61 GLN C O 1
ATOM 2254 N N . ASN C 3 65 ? -28.249 10.817 -9.358 1.00 19.23 62 ASN C N 1
ATOM 2255 C CA . ASN C 3 65 ? -27.154 11.224 -8.486 1.00 20.29 62 ASN C CA 1
ATOM 2256 C C . ASN C 3 65 ? -27.549 11.224 -7.009 1.00 19.16 62 ASN C C 1
ATOM 2257 O O . ASN C 3 65 ? -26.705 11.020 -6.137 1.00 19.79 62 ASN C O 1
ATOM 2262 N N . ILE C 3 66 ? -28.833 11.429 -6.732 1.00 18.95 63 ILE C N 1
ATOM 2263 C CA . ILE C 3 66 ? -29.314 11.403 -5.356 1.00 21.52 63 ILE C CA 1
ATOM 2264 C C . ILE C 3 66 ? -29.275 9.954 -4.873 1.00 21.65 63 ILE C C 1
ATOM 2265 O O . ILE C 3 66 ? -28.939 9.684 -3.722 1.00 20.89 63 ILE C O 1
ATOM 2270 N N . ALA C 3 67 ? -29.602 9.027 -5.770 1.00 22.87 64 ALA C N 1
ATOM 2271 C CA . ALA C 3 67 ? -29.590 7.601 -5.445 1.00 22.89 64 ALA C CA 1
ATOM 2272 C C . ALA C 3 67 ? -28.165 7.171 -5.103 1.00 22.23 64 ALA C C 1
ATOM 2273 O O . ALA C 3 67 ? -27.940 6.344 -4.220 1.00 21.59 64 ALA C O 1
ATOM 2275 N N . THR C 3 68 ? -27.202 7.736 -5.820 1.00 22.41 65 THR C N 1
ATOM 2276 C CA . THR C 3 68 ? -25.804 7.422 -5.584 1.00 22.15 65 THR C CA 1
ATOM 2277 C C . THR C 3 68 ? -25.384 8.054 -4.261 1.00 21.25 65 THR C C 1
ATOM 2278 O O . THR C 3 68 ? -24.452 7.594 -3.604 1.00 21.57 65 THR C O 1
ATOM 2282 N N . GLY C 3 69 ? -26.083 9.112 -3.871 1.00 22.50 66 GLY C N 1
ATOM 2283 C CA . GLY C 3 69 ? -25.781 9.755 -2.607 1.00 21.73 66 GLY C CA 1
ATOM 2284 C C . GLY C 3 69 ? -26.176 8.777 -1.515 1.00 23.81 66 GLY C C 1
ATOM 2285 O O . GLY C 3 69 ? -25.412 8.527 -0.582 1.00 22.86 66 GLY C O 1
ATOM 2286 N N . LYS C 3 70 ? -27.375 8.213 -1.646 1.00 24.27 67 LYS C N 1
ATOM 2287 C CA . LYS C 3 70 ? -27.884 7.242 -0.686 1.00 25.76 67 LYS C CA 1
ATOM 2288 C C . LYS C 3 70 ? -26.928 6.059 -0.599 1.00 26.93 67 LYS C C 1
ATOM 2289 O O . LYS C 3 70 ? -26.682 5.510 0.475 1.00 26.46 67 LYS C O 1
ATOM 2295 N N . HIS C 3 71 ? -26.387 5.668 -1.744 1.00 28.36 68 HIS C N 1
ATOM 2296 C CA . HIS C 3 71 ? -25.443 4.562 -1.796 1.00 28.55 68 HIS C CA 1
ATOM 2297 C C . HIS C 3 71 ? -24.152 4.932 -1.064 1.00 28.77 68 HIS C C 1
ATOM 2298 O O . HIS C 3 71 ? -23.713 4.217 -0.164 1.00 30.65 68 HIS C O 1
ATOM 2305 N N . ASN C 3 72 ? -23.543 6.047 -1.458 1.00 28.23 69 ASN C N 1
ATOM 2306 C CA . ASN C 3 72 ? -22.297 6.484 -0.841 1.00 28.07 69 ASN C CA 1
ATOM 2307 C C . ASN C 3 72 ? -22.457 6.781 0.645 1.00 28.29 69 ASN C C 1
ATOM 2308 O O . ASN C 3 72 ? -21.514 6.602 1.414 1.00 28.06 69 ASN C O 1
ATOM 2313 N N . LEU C 3 73 ? -23.636 7.249 1.045 1.00 29.33 70 LEU C N 1
ATOM 2314 C CA . LEU C 3 73 ? -23.898 7.488 2.459 1.00 32.52 70 LEU C CA 1
ATOM 2315 C C . LEU C 3 73 ? -24.354 6.123 2.940 1.00 35.96 70 LEU C C 1
ATOM 2316 O O . LEU C 3 73 ? -25.528 5.768 2.826 1.00 40.82 70 LEU C O 1
ATOM 2321 N N . GLY C 3 74 ? -23.423 5.352 3.466 1.00 36.31 71 GLY C N 1
ATOM 2322 C CA . GLY C 3 74 ? -23.747 4.014 3.912 1.00 35.91 71 GLY C CA 1
ATOM 2323 C C . GLY C 3 74 ? -22.412 3.336 3.803 1.00 34.70 71 GLY C C 1
ATOM 2324 O O . GLY C 3 74 ? -21.933 2.716 4.746 1.00 36.82 71 GLY C O 1
ATOM 2325 N N . VAL C 3 75 ? -21.800 3.477 2.634 1.00 33.30 72 VAL C N 1
ATOM 2326 C CA . VAL C 3 75 ? -20.478 2.924 2.419 1.00 31.94 72 VAL C CA 1
ATOM 2327 C C . VAL C 3 75 ? -19.563 3.752 3.312 1.00 31.77 72 VAL C C 1
ATOM 2328 O O . VAL C 3 75 ? -18.777 3.213 4.086 1.00 32.64 72 VAL C O 1
ATOM 2332 N N . LEU C 3 76 ? -19.698 5.071 3.216 1.00 30.81 73 LEU C N 1
ATOM 2333 C CA . LEU C 3 76 ? -18.879 5.981 4.004 1.00 31.08 73 LEU C CA 1
ATOM 2334 C C . LEU C 3 76 ? -19.217 5.962 5.494 1.00 32.77 73 LEU C C 1
ATOM 2335 O O . LEU C 3 76 ? -18.314 5.979 6.333 1.00 32.30 73 LEU C O 1
ATOM 2340 N N . THR C 3 77 ? -20.505 5.929 5.827 1.00 33.42 74 THR C N 1
ATOM 2341 C CA . THR C 3 77 ? -20.908 5.883 7.228 1.00 35.22 74 THR C CA 1
ATOM 2342 C C . THR C 3 77 ? -20.234 4.672 7.869 1.00 36.44 74 THR C C 1
ATOM 2343 O O . THR C 3 77 ? -19.531 4.794 8.875 1.00 37.40 74 THR C O 1
ATOM 2347 N N . LYS C 3 78 ? -20.445 3.507 7.267 1.00 36.47 75 LYS C N 1
ATOM 2348 C CA . LYS C 3 78 ? -19.860 2.271 7.758 1.00 36.68 75 LYS C CA 1
ATOM 2349 C C . LYS C 3 78 ? -18.342 2.402 7.826 1.00 35.50 75 LYS C C 1
ATOM 2350 O O . LYS C 3 78 ? -17.731 2.081 8.842 1.00 35.79 75 LYS C O 1
ATOM 2356 N N . ARG C 3 79 ? -17.741 2.890 6.746 1.00 34.60 76 ARG C N 1
ATOM 2357 C CA . ARG C 3 79 ? -16.291 3.056 6.680 1.00 34.36 76 ARG C CA 1
ATOM 2358 C C . ARG C 3 79 ? -15.738 3.983 7.757 1.00 34.69 76 ARG C C 1
ATOM 2359 O O . ARG C 3 79 ? -14.569 3.878 8.125 1.00 35.14 76 ARG C O 1
ATOM 2367 N N . SER C 3 80 ? -16.563 4.895 8.258 1.00 35.27 77 SER C N 1
ATOM 2368 C CA . SER C 3 80 ? -16.104 5.823 9.287 1.00 37.21 77 SER C CA 1
ATOM 2369 C C . SER C 3 80 ? -16.389 5.293 10.689 1.00 39.36 77 SER C C 1
ATOM 2370 O O . SER C 3 80 ? -16.150 5.989 11.677 1.00 39.65 77 SER C O 1
ATOM 2373 N N . ASN C 3 81 ? -16.900 4.067 10.768 1.00 41.33 78 ASN C N 1
ATOM 2374 C CA . ASN C 3 81 ? -17.238 3.452 12.046 1.00 43.23 78 ASN C CA 1
ATOM 2375 C C . ASN C 3 81 ? -18.288 4.350 12.704 1.00 42.38 78 ASN C C 1
ATOM 2376 O O . ASN C 3 81 ? -18.213 4.681 13.888 1.00 43.13 78 ASN C O 1
ATOM 2381 N N . SER C 3 82 ? -19.260 4.749 11.889 1.00 40.24 79 SER C N 1
ATOM 2382 C CA . SER C 3 82 ? -20.373 5.595 12.298 1.00 37.95 79 SER C CA 1
ATOM 2383 C C . SER C 3 82 ? -20.055 6.920 12.974 1.00 36.73 79 SER C C 1
ATOM 2384 O O . SER C 3 82 ? -20.722 7.303 13.933 1.00 36.02 79 SER C O 1
ATOM 2387 N N . THR C 3 83 ? -19.048 7.629 12.483 1.00 34.91 80 THR C N 1
ATOM 2388 C CA . THR C 3 83 ? -18.731 8.925 13.062 1.00 33.43 80 THR C CA 1
ATOM 2389 C C . THR C 3 83 ? -19.862 9.857 12.638 1.00 32.89 80 THR C C 1
ATOM 2390 O O . THR C 3 83 ? -20.051 10.112 11.452 1.00 32.66 80 THR C O 1
ATOM 2394 N N . PRO C 3 84 ? -20.640 10.366 13.605 1.00 32.16 81 PRO C N 1
ATOM 2395 C CA . PRO C 3 84 ? -21.751 11.264 13.283 1.00 30.02 81 PRO C CA 1
ATOM 2396 C C . PRO C 3 84 ? -21.293 12.692 13.014 1.00 30.19 81 PRO C C 1
ATOM 2397 O O . PRO C 3 84 ? -20.146 13.044 13.282 1.00 28.81 81 PRO C O 1
ATOM 2401 N N . ALA C 3 85 ? -22.192 13.510 12.478 1.00 28.86 82 ALA C N 1
ATOM 2402 C CA . ALA C 3 85 ? -21.866 14.897 12.180 1.00 29.93 82 ALA C CA 1
ATOM 2403 C C . ALA C 3 85 ? -21.889 15.778 13.432 1.00 30.11 82 ALA C C 1
ATOM 2404 O O . ALA C 3 85 ? -22.734 15.611 14.316 1.00 30.12 82 ALA C O 1
ATOM 2406 N N . THR C 3 86 ? -20.954 16.719 13.491 1.00 29.93 83 THR C N 1
ATOM 2407 C CA . THR C 3 86 ? -20.838 17.641 14.617 1.00 30.11 83 THR C CA 1
ATOM 2408 C C . THR C 3 86 ? -21.620 18.923 14.346 1.00 30.32 83 THR C C 1
ATOM 2409 O O . THR C 3 86 ? -21.280 19.683 13.435 1.00 31.04 83 THR C O 1
ATOM 2413 N N . ASN C 3 87 ? -22.658 19.171 15.141 1.00 28.98 84 ASN C N 1
ATOM 2414 C CA . ASN C 3 87 ? -23.481 20.363 14.955 1.00 29.49 84 ASN C CA 1
ATOM 2415 C C . ASN C 3 87 ? -22.721 21.681 15.076 1.00 29.80 84 ASN C C 1
ATOM 2416 O O . ASN C 3 87 ? -21.708 21.778 15.767 1.00 30.31 84 ASN C O 1
ATOM 2421 N N . GLU C 3 88 ? -23.233 22.690 14.383 1.00 27.96 85 GLU C N 1
ATOM 2422 C CA . GLU C 3 88 ? -22.682 24.034 14.409 1.00 27.78 85 GLU C CA 1
ATOM 2423 C C . GLU C 3 88 ? -23.847 24.937 14.783 1.00 28.15 85 GLU C C 1
ATOM 2424 O O . GLU C 3 88 ? -25.007 24.558 14.615 1.00 28.71 85 GLU C O 1
ATOM 2430 N N . ALA C 3 89 ? -23.549 26.118 15.305 1.00 28.43 86 ALA C N 1
ATOM 2431 C CA . ALA C 3 89 ? -24.603 27.060 15.642 1.00 29.61 86 ALA C CA 1
ATOM 2432 C C . ALA C 3 89 ? -24.679 28.008 14.451 1.00 29.93 86 ALA C C 1
ATOM 2433 O O . ALA C 3 89 ? -23.676 28.609 14.065 1.00 30.21 86 ALA C O 1
ATOM 2435 N N . PRO C 3 90 ? -25.862 28.138 13.835 1.00 29.69 87 PRO C N 1
ATOM 2436 C CA . PRO C 3 90 ? -25.977 29.039 12.688 1.00 29.75 87 PRO C CA 1
ATOM 2437 C C . PRO C 3 90 ? -26.099 30.494 13.136 1.00 30.28 87 PRO C C 1
ATOM 2438 O O . PRO C 3 90 ? -26.403 30.769 14.296 1.00 29.42 87 PRO C O 1
ATOM 2442 N N . GLN C 3 91 ? -25.847 31.416 12.213 1.00 30.61 88 GLN C N 1
ATOM 2443 C CA . GLN C 3 91 ? -25.923 32.846 12.493 1.00 31.33 88 GLN C CA 1
ATOM 2444 C C . GLN C 3 91 ? -26.851 33.531 11.497 1.00 29.99 88 GLN C C 1
ATOM 2445 O O . GLN C 3 91 ? -26.717 33.348 10.285 1.00 28.37 88 GLN C O 1
ATOM 2451 N N . ALA C 3 92 ? -27.785 34.327 12.007 1.00 28.13 89 ALA C N 1
ATOM 2452 C CA . ALA C 3 92 ? -28.719 35.034 11.146 1.00 27.63 89 ALA C CA 1
ATOM 2453 C C . ALA C 3 92 ? -28.418 36.524 11.059 1.00 28.72 89 ALA C C 1
ATOM 2454 O O . ALA C 3 92 ? -27.915 37.124 12.006 1.00 29.29 89 ALA C O 1
ATOM 2456 N N . THR C 3 93 ? -28.736 37.101 9.903 1.00 27.63 90 THR C N 1
ATOM 2457 C CA . THR C 3 93 ? -28.556 38.519 9.619 1.00 27.47 90 THR C CA 1
ATOM 2458 C C . THR C 3 93 ? -29.793 38.931 8.820 1.00 27.51 90 THR C C 1
ATOM 2459 O O . THR C 3 93 ? -30.122 38.309 7.810 1.00 27.40 90 THR C O 1
ATOM 2463 N N . VAL C 3 94 ? -30.476 39.974 9.279 1.00 27.87 91 VAL C N 1
ATOM 2464 C CA . VAL C 3 94 ? -31.696 40.445 8.634 1.00 27.24 91 VAL C CA 1
ATOM 2465 C C . VAL C 3 94 ? -31.537 41.813 7.988 1.00 27.89 91 VAL C C 1
ATOM 2466 O O . VAL C 3 94 ? -31.015 42.742 8.597 1.00 30.49 91 VAL C O 1
ATOM 2470 N N . PHE C 3 95 ? -31.983 41.929 6.744 1.00 27.74 92 PHE C N 1
ATOM 2471 C CA . PHE C 3 95 ? -31.890 43.192 6.027 1.00 28.10 92 PHE C CA 1
ATOM 2472 C C . PHE C 3 95 ? -32.941 43.298 4.928 1.00 27.30 92 PHE C C 1
ATOM 2473 O O . PHE C 3 95 ? -33.465 42.290 4.458 1.00 27.39 92 PHE C O 1
ATOM 2481 N N . PRO C 3 96 ? -33.275 44.531 4.519 1.00 26.80 93 PRO C N 1
ATOM 2482 C CA . PRO C 3 96 ? -34.270 44.764 3.464 1.00 27.76 93 PRO C CA 1
ATOM 2483 C C . PRO C 3 96 ? -33.657 44.693 2.062 1.00 29.25 93 PRO C C 1
ATOM 2484 O O . PRO C 3 96 ? -32.496 45.065 1.860 1.00 28.73 93 PRO C O 1
ATOM 2488 N N . LYS C 3 97 ? -34.442 44.216 1.100 1.00 30.08 94 LYS C N 1
ATOM 2489 C CA . LYS C 3 97 ? -33.982 44.091 -0.278 1.00 29.96 94 LYS C CA 1
ATOM 2490 C C . LYS C 3 97 ? -33.716 45.465 -0.884 1.00 30.15 94 LYS C C 1
ATOM 2491 O O . LYS C 3 97 ? -32.714 45.664 -1.562 1.00 29.77 94 LYS C O 1
ATOM 2497 N N . SER C 3 98 ? -34.616 46.410 -0.630 1.00 31.30 95 SER C N 1
ATOM 2498 C CA . SER C 3 98 ? -34.474 47.769 -1.144 1.00 32.15 95 SER C CA 1
ATOM 2499 C C . SER C 3 98 ? -34.707 48.770 -0.020 1.00 33.27 95 SER C C 1
ATOM 2500 O O . SER C 3 98 ? -35.148 48.399 1.068 1.00 33.53 95 SER C O 1
ATOM 2503 N N . PRO C 3 99 ? -34.411 50.058 -0.260 1.00 34.93 96 PRO C N 1
ATOM 2504 C CA . PRO C 3 99 ? -34.621 51.050 0.802 1.00 35.22 96 PRO C CA 1
ATOM 2505 C C . PRO C 3 99 ? -36.058 51.021 1.331 1.00 35.61 96 PRO C C 1
ATOM 2506 O O . PRO C 3 99 ? -37.014 50.970 0.555 1.00 34.54 96 PRO C O 1
ATOM 2510 N N . VAL C 3 100 ? -36.204 51.047 2.652 1.00 35.28 97 VAL C N 1
ATOM 2511 C CA . VAL C 3 100 ? -37.526 51.006 3.260 1.00 36.70 97 VAL C CA 1
ATOM 2512 C C . VAL C 3 100 ? -38.251 52.345 3.175 1.00 36.35 97 VAL C C 1
ATOM 2513 O O . VAL C 3 100 ? -37.727 53.386 3.574 1.00 36.04 97 VAL C O 1
ATOM 2517 N N . LEU C 3 101 ? -39.463 52.301 2.636 1.00 35.76 98 LEU C N 1
ATOM 2518 C CA . LEU C 3 101 ? -40.297 53.485 2.496 1.00 37.81 98 LEU C CA 1
ATOM 2519 C C . LEU C 3 101 ? -41.679 53.156 3.054 1.00 38.65 98 LEU C C 1
ATOM 2520 O O . LEU C 3 101 ? -42.284 52.145 2.684 1.00 38.93 98 LEU C O 1
ATOM 2525 N N . LEU C 3 102 ? -42.169 54.011 3.948 1.00 39.58 99 LEU C N 1
ATOM 2526 C CA . LEU C 3 102 ? -43.474 53.821 4.577 1.00 39.79 99 LEU C CA 1
ATOM 2527 C C . LEU C 3 102 ? -44.555 53.413 3.583 1.00 37.82 99 LEU C C 1
ATOM 2528 O O . LEU C 3 102 ? -44.787 54.098 2.594 1.00 38.75 99 LEU C O 1
ATOM 2533 N N . GLY C 3 103 ? -45.206 52.286 3.855 1.00 38.78 100 GLY C N 1
ATOM 2534 C CA . GLY C 3 103 ? -46.274 51.801 2.995 1.00 39.76 100 GLY C CA 1
ATOM 2535 C C . GLY C 3 103 ? -45.861 51.266 1.634 1.00 40.54 100 GLY C C 1
ATOM 2536 O O . GLY C 3 103 ? -46.716 50.936 0.809 1.00 40.01 100 GLY C O 1
ATOM 2537 N N . GLN C 3 104 ? -44.556 51.166 1.399 1.00 40.17 101 GLN C N 1
ATOM 2538 C CA . GLN C 3 104 ? -44.038 50.682 0.123 1.00 40.27 101 GLN C CA 1
ATOM 2539 C C . GLN C 3 104 ? -43.696 49.195 0.180 1.00 37.20 101 GLN C C 1
ATOM 2540 O O . GLN C 3 104 ? -42.840 48.779 0.955 1.00 37.76 101 GLN C O 1
ATOM 2546 N N . PRO C 3 105 ? -44.363 48.372 -0.643 1.00 35.18 102 PRO C N 1
ATOM 2547 C CA . PRO C 3 105 ? -44.066 46.937 -0.626 1.00 34.74 102 PRO C CA 1
ATOM 2548 C C . PRO C 3 105 ? -42.556 46.709 -0.637 1.00 33.79 102 PRO C C 1
ATOM 2549 O O . PRO C 3 105 ? -41.824 47.369 -1.377 1.00 35.12 102 PRO C O 1
ATOM 2553 N N . ASN C 3 106 ? -42.093 45.783 0.192 1.00 32.32 103 ASN C N 1
ATOM 2554 C CA . ASN C 3 106 ? -40.667 45.494 0.279 1.00 31.02 103 ASN C CA 1
ATOM 2555 C C . ASN C 3 106 ? -40.487 44.030 0.639 1.00 29.74 103 ASN C C 1
ATOM 2556 O O . ASN C 3 106 ? -41.452 43.271 0.702 1.00 29.58 103 ASN C O 1
ATOM 2561 N N . THR C 3 107 ? -39.245 43.634 0.878 1.00 28.67 104 THR C N 1
ATOM 2562 C CA . THR C 3 107 ? -38.956 42.259 1.228 1.00 28.44 104 THR C CA 1
ATOM 2563 C C . THR C 3 107 ? -37.879 42.202 2.296 1.00 29.16 104 THR C C 1
ATOM 2564 O O . THR C 3 107 ? -36.833 42.838 2.170 1.00 29.87 104 THR C O 1
ATOM 2568 N N . LEU C 3 108 ? -38.148 41.451 3.357 1.00 29.09 105 LEU C N 1
ATOM 2569 C CA . LEU C 3 108 ? -37.180 41.284 4.428 1.00 29.49 105 LEU C CA 1
ATOM 2570 C C . LEU C 3 108 ? -36.418 40.001 4.141 1.00 29.57 105 LEU C C 1
ATOM 2571 O O . LEU C 3 108 ? -37.018 38.949 3.880 1.00 28.45 105 LEU C O 1
ATOM 2576 N N . ILE C 3 109 ? -35.096 40.093 4.190 1.00 28.93 106 ILE C N 1
ATOM 2577 C CA . ILE C 3 109 ? -34.249 38.946 3.924 1.00 28.39 106 ILE C CA 1
ATOM 2578 C C . ILE C 3 109 ? -33.515 38.493 5.172 1.00 28.93 106 ILE C C 1
ATOM 2579 O O . ILE C 3 109 ? -32.933 39.298 5.899 1.00 30.49 106 ILE C O 1
ATOM 2584 N N . CYS C 3 110 ? -33.564 37.194 5.422 1.00 29.13 107 CYS C N 1
ATOM 2585 C CA . CYS C 3 110 ? -32.865 36.614 6.551 1.00 28.35 107 CYS C CA 1
ATOM 2586 C C . CYS C 3 110 ? -31.809 35.682 5.970 1.00 28.07 107 CYS C C 1
ATOM 2587 O O . CYS C 3 110 ? -32.129 34.646 5.383 1.00 27.96 107 CYS C O 1
ATOM 2590 N N . PHE C 3 111 ? -30.553 36.079 6.124 1.00 27.36 108 PHE C N 1
ATOM 2591 C CA . PHE C 3 111 ? -29.420 35.313 5.648 1.00 25.38 108 PHE C CA 1
ATOM 2592 C C . PHE C 3 111 ? -28.915 34.491 6.831 1.00 25.73 108 PHE C C 1
ATOM 2593 O O . PHE C 3 111 ? -28.601 35.043 7.890 1.00 24.77 108 PHE C O 1
ATOM 2601 N N . VAL C 3 112 ? -28.860 33.176 6.660 1.00 23.19 109 VAL C N 1
ATOM 2602 C CA . VAL C 3 112 ? -28.382 32.297 7.717 1.00 23.61 109 VAL C CA 1
ATOM 2603 C C . VAL C 3 112 ? -27.149 31.556 7.217 1.00 24.48 109 VAL C C 1
ATOM 2604 O O . VAL C 3 112 ? -27.202 30.838 6.219 1.00 24.00 109 VAL C O 1
ATOM 2608 N N . ASP C 3 113 ? -26.033 31.747 7.912 1.00 25.89 110 ASP C N 1
ATOM 2609 C CA . ASP C 3 113 ? -24.775 31.117 7.528 1.00 27.19 110 ASP C CA 1
ATOM 2610 C C . ASP C 3 113 ? -24.332 30.116 8.596 1.00 27.68 110 ASP C C 1
ATOM 2611 O O . ASP C 3 113 ? -24.943 30.015 9.665 1.00 27.58 110 ASP C O 1
ATOM 2616 N N . ASN C 3 114 ? -23.264 29.383 8.293 1.00 27.00 111 ASN C N 1
ATOM 2617 C CA . ASN C 3 114 ? -22.711 28.377 9.189 1.00 28.09 111 ASN C CA 1
ATOM 2618 C C . ASN C 3 114 ? -23.744 27.324 9.574 1.00 28.10 111 ASN C C 1
ATOM 2619 O O . ASN C 3 114 ? -23.831 26.914 10.738 1.00 29.00 111 ASN C O 1
ATOM 2624 N N . ILE C 3 115 ? -24.523 26.880 8.592 1.00 26.34 112 ILE C N 1
ATOM 2625 C CA . ILE C 3 115 ? -25.539 25.864 8.839 1.00 24.47 112 ILE C CA 1
ATOM 2626 C C . ILE C 3 115 ? -24.953 24.470 8.652 1.00 25.29 112 ILE C C 1
ATOM 2627 O O . ILE C 3 115 ? -24.445 24.141 7.580 1.00 26.80 112 ILE C O 1
ATOM 2632 N N . PHE C 3 116 ? -25.024 23.651 9.693 1.00 24.71 113 PHE C N 1
ATOM 2633 C CA . PHE C 3 116 ? -24.506 22.299 9.604 1.00 26.11 113 PHE C CA 1
ATOM 2634 C C . PHE C 3 116 ? -24.939 21.472 10.794 1.00 27.38 113 PHE C C 1
ATOM 2635 O O . PHE C 3 116 ? -24.734 21.868 11.940 1.00 29.45 113 PHE C O 1
ATOM 2643 N N . PRO C 3 117 ? -25.561 20.312 10.536 1.00 27.64 114 PRO C N 1
ATOM 2644 C CA . PRO C 3 117 ? -25.850 19.805 9.191 1.00 26.72 114 PRO C CA 1
ATOM 2645 C C . PRO C 3 117 ? -26.974 20.596 8.510 1.00 26.78 114 PRO C C 1
ATOM 2646 O O . PRO C 3 117 ? -27.673 21.367 9.162 1.00 26.53 114 PRO C O 1
ATOM 2650 N N . PRO C 3 118 ? -27.152 20.417 7.185 1.00 26.13 115 PRO C N 1
ATOM 2651 C CA . PRO C 3 118 ? -28.182 21.107 6.400 1.00 26.40 115 PRO C CA 1
ATOM 2652 C C . PRO C 3 118 ? -29.628 20.684 6.669 1.00 26.76 115 PRO C C 1
ATOM 2653 O O . PRO C 3 118 ? -30.289 20.088 5.814 1.00 27.42 115 PRO C O 1
ATOM 2657 N N . VAL C 3 119 ? -30.102 20.998 7.867 1.00 25.58 116 VAL C N 1
ATOM 2658 C CA . VAL C 3 119 ? -31.472 20.720 8.288 1.00 26.15 116 VAL C CA 1
ATOM 2659 C C . VAL C 3 119 ? -31.784 21.914 9.182 1.00 26.81 116 VAL C C 1
ATOM 2660 O O . VAL C 3 119 ? -31.056 22.181 10.140 1.00 25.02 116 VAL C O 1
ATOM 2664 N N . ILE C 3 120 ? -32.849 22.645 8.872 1.00 27.21 117 ILE C N 1
ATOM 2665 C CA . ILE C 3 120 ? -33.150 23.833 9.652 1.00 26.23 117 ILE C CA 1
ATOM 2666 C C . ILE C 3 120 ? -34.562 24.343 9.420 1.00 28.54 117 ILE C C 1
ATOM 2667 O O . ILE C 3 120 ? -35.208 23.981 8.443 1.00 27.12 117 ILE C O 1
ATOM 2672 N N . ASN C 3 121 ? -35.032 25.185 10.338 1.00 30.49 118 ASN C N 1
ATOM 2673 C CA . ASN C 3 121 ? -36.341 25.809 10.219 1.00 32.19 118 ASN C CA 1
ATOM 2674 C C . ASN C 3 121 ? -36.129 27.308 10.316 1.00 33.91 118 ASN C C 1
ATOM 2675 O O . ASN C 3 121 ? -35.625 27.806 11.324 1.00 35.52 118 ASN C O 1
ATOM 2680 N N . ILE C 3 122 ? -36.496 28.027 9.266 1.00 33.00 119 ILE C N 1
ATOM 2681 C CA . ILE C 3 122 ? -36.365 29.469 9.281 1.00 32.93 119 ILE C CA 1
ATOM 2682 C C . ILE C 3 122 ? -37.762 30.011 9.051 1.00 33.48 119 ILE C C 1
ATOM 2683 O O . ILE C 3 122 ? -38.364 29.778 8.001 1.00 34.63 119 ILE C O 1
ATOM 2688 N N . THR C 3 123 ? -38.286 30.710 10.047 1.00 32.74 120 THR C N 1
ATOM 2689 C CA . THR C 3 123 ? -39.619 31.279 9.950 1.00 31.18 120 THR C CA 1
ATOM 2690 C C . THR C 3 123 ? -39.565 32.728 10.385 1.00 31.94 120 THR C C 1
ATOM 2691 O O . THR C 3 123 ? -38.548 33.190 10.904 1.00 32.88 120 THR C O 1
ATOM 2695 N N . TRP C 3 124 ? -40.656 33.447 10.163 1.00 32.00 121 TRP C N 1
ATOM 2696 C CA . TRP C 3 124 ? -40.715 34.848 10.533 1.00 32.39 121 TRP C CA 1
ATOM 2697 C C . TRP C 3 124 ? -41.760 35.122 11.598 1.00 33.77 121 TRP C C 1
ATOM 2698 O O . TRP C 3 124 ? -42.708 34.352 11.779 1.00 33.67 121 TRP C O 1
ATOM 2709 N N . LEU C 3 125 ? -41.566 36.235 12.293 1.00 33.36 122 LEU C N 1
ATOM 2710 C CA . LEU C 3 125 ? -42.469 36.680 13.337 1.00 33.86 122 LEU C CA 1
ATOM 2711 C C . LEU C 3 125 ? -42.753 38.159 13.127 1.00 34.37 122 LEU C C 1
ATOM 2712 O O . LEU C 3 125 ? -41.833 38.954 12.906 1.00 31.98 122 LEU C O 1
ATOM 2717 N N . ARG C 3 126 ? -44.031 38.515 13.163 1.00 35.56 123 ARG C N 1
ATOM 2718 C CA . ARG C 3 126 ? -44.445 39.904 13.033 1.00 37.79 123 ARG C CA 1
ATOM 2719 C C . ARG C 3 126 ? -45.193 40.188 14.329 1.00 38.67 123 ARG C C 1
ATOM 2720 O O . ARG C 3 126 ? -46.188 39.524 14.632 1.00 38.43 123 ARG C O 1
ATOM 2728 N N . ASN C 3 127 ? -44.713 41.163 15.093 1.00 39.49 124 ASN C N 1
ATOM 2729 C CA . ASN C 3 127 ? -45.332 41.492 16.371 1.00 41.28 124 ASN C CA 1
ATOM 2730 C C . ASN C 3 127 ? -45.395 40.250 17.252 1.00 41.66 124 ASN C C 1
ATOM 2731 O O . ASN C 3 127 ? -46.381 40.011 17.952 1.00 41.89 124 ASN C O 1
ATOM 2736 N N . SER C 3 128 ? -44.335 39.452 17.177 1.00 42.93 125 SER C N 1
ATOM 2737 C CA . SER C 3 128 ? -44.196 38.218 17.945 1.00 42.93 125 SER C CA 1
ATOM 2738 C C . SER C 3 128 ? -45.124 37.098 17.476 1.00 43.36 125 SER C C 1
ATOM 2739 O O . SER C 3 128 ? -45.194 36.042 18.107 1.00 43.41 125 SER C O 1
ATOM 2742 N N . LYS C 3 129 ? -45.827 37.315 16.370 1.00 43.29 126 LYS C N 1
ATOM 2743 C CA . LYS C 3 129 ? -46.725 36.294 15.842 1.00 44.99 126 LYS C CA 1
ATOM 2744 C C . LYS C 3 129 ? -46.131 35.730 14.552 1.00 45.25 126 LYS C C 1
ATOM 2745 O O . LYS C 3 129 ? -45.652 36.481 13.703 1.00 44.89 126 LYS C O 1
ATOM 2751 N N . SER C 3 130 ? -46.162 34.408 14.407 1.00 45.10 127 SER C N 1
ATOM 2752 C CA . SER C 3 130 ? -45.607 33.764 13.220 1.00 45.27 127 SER C CA 1
ATOM 2753 C C . SER C 3 130 ? -46.341 34.166 11.942 1.00 45.43 127 SER C C 1
ATOM 2754 O O . SER C 3 130 ? -47.556 34.356 11.942 1.00 45.92 127 SER C O 1
ATOM 2757 N N . VAL C 3 131 ? -45.588 34.309 10.857 1.00 45.12 128 VAL C N 1
ATOM 2758 C CA . VAL C 3 131 ? -46.163 34.666 9.569 1.00 46.26 128 VAL C CA 1
ATOM 2759 C C . VAL C 3 131 ? -46.233 33.387 8.754 1.00 47.36 128 VAL C C 1
ATOM 2760 O O . VAL C 3 131 ? -45.312 32.572 8.789 1.00 47.47 128 VAL C O 1
ATOM 2764 N N . ALA C 3 132 ? -47.322 33.208 8.019 1.00 47.89 129 ALA C N 1
ATOM 2765 C CA . ALA C 3 132 ? -47.480 32.002 7.224 1.00 48.21 129 ALA C CA 1
ATOM 2766 C C . ALA C 3 132 ? -47.614 32.297 5.741 1.00 48.00 129 ALA C C 1
ATOM 2767 O O . ALA C 3 132 ? -47.704 31.376 4.932 1.00 49.24 129 ALA C O 1
ATOM 2769 N N . ASP C 3 133 ? -47.622 33.575 5.380 1.00 47.27 130 ASP C N 1
ATOM 2770 C CA . ASP C 3 133 ? -47.762 33.950 3.980 1.00 46.96 130 ASP C CA 1
ATOM 2771 C C . ASP C 3 133 ? -46.660 34.853 3.454 1.00 45.28 130 ASP C C 1
ATOM 2772 O O . ASP C 3 133 ? -46.047 35.615 4.206 1.00 45.16 130 ASP C O 1
ATOM 2777 N N . GLY C 3 134 ? -46.431 34.768 2.147 1.00 42.27 131 GLY C N 1
ATOM 2778 C CA . GLY C 3 134 ? -45.417 35.589 1.513 1.00 38.38 131 GLY C CA 1
ATOM 2779 C C . GLY C 3 134 ? -44.020 35.240 1.975 1.00 35.37 131 GLY C C 1
ATOM 2780 O O . GLY C 3 134 ? -43.126 36.083 1.957 1.00 35.62 131 GLY C O 1
ATOM 2781 N N . VAL C 3 135 ? -43.834 33.997 2.398 1.00 32.65 132 VAL C N 1
ATOM 2782 C CA . VAL C 3 135 ? -42.535 33.546 2.862 1.00 30.80 132 VAL C CA 1
ATOM 2783 C C . VAL C 3 135 ? -41.979 32.524 1.882 1.00 31.28 132 VAL C C 1
ATOM 2784 O O . VAL C 3 135 ? -42.670 31.583 1.503 1.00 33.60 132 VAL C O 1
ATOM 2788 N N . TYR C 3 136 ? -40.735 32.720 1.468 1.00 30.20 133 TYR C N 1
ATOM 2789 C CA . TYR C 3 136 ? -40.078 31.803 0.548 1.00 31.69 133 TYR C CA 1
ATOM 2790 C C . TYR C 3 136 ? -38.608 31.719 0.888 1.00 29.88 133 TYR C C 1
ATOM 2791 O O . TYR C 3 136 ? -38.042 32.651 1.456 1.00 29.43 133 TYR C O 1
ATOM 2800 N N . GLU C 3 137 ? -37.985 30.597 0.559 1.00 28.22 134 GLU C N 1
ATOM 2801 C CA . GLU C 3 137 ? -36.579 30.450 0.862 1.00 26.73 134 GLU C CA 1
ATOM 2802 C C . GLU C 3 137 ? -35.804 29.736 -0.228 1.00 25.79 134 GLU C C 1
ATOM 2803 O O . GLU C 3 137 ? -36.358 29.003 -1.041 1.00 24.71 134 GLU C O 1
ATOM 2809 N N . THR C 3 138 ? -34.506 29.990 -0.252 1.00 24.58 135 THR C N 1
ATOM 2810 C CA . THR C 3 138 ? -33.629 29.371 -1.224 1.00 23.12 135 THR C CA 1
ATOM 2811 C C . THR C 3 138 ? -33.341 27.960 -0.733 1.00 22.74 135 THR C C 1
ATOM 2812 O O . THR C 3 138 ? -33.887 27.513 0.290 1.00 20.19 135 THR C O 1
ATOM 2816 N N . SER C 3 139 ? -32.489 27.264 -1.479 1.00 21.04 136 SER C N 1
ATOM 2817 C CA . SER C 3 139 ? -32.050 25.927 -1.110 1.00 21.13 136 SER C CA 1
ATOM 2818 C C . SER C 3 139 ? -30.787 26.182 -0.277 1.00 19.53 136 SER C C 1
ATOM 2819 O O . SER C 3 139 ? -30.392 27.331 -0.084 1.00 17.06 136 SER C O 1
ATOM 2822 N N . PHE C 3 140 ? -30.162 25.123 0.221 1.00 19.74 137 PHE C N 1
ATOM 2823 C CA . PHE C 3 140 ? -28.930 25.268 0.985 1.00 19.80 137 PHE C CA 1
ATOM 2824 C C . PHE C 3 140 ? -27.780 25.499 -0.006 1.00 22.13 137 PHE C C 1
ATOM 2825 O O . PHE C 3 140 ? -27.578 24.697 -0.917 1.00 21.95 137 PHE C O 1
ATOM 2833 N N . PHE C 3 141 ? -27.048 26.599 0.161 1.00 21.76 138 PHE C N 1
ATOM 2834 C CA . PHE C 3 141 ? -25.900 26.909 -0.691 1.00 21.11 138 PHE C CA 1
ATOM 2835 C C . PHE C 3 141 ? -24.668 26.327 -0.014 1.00 22.73 138 PHE C C 1
ATOM 2836 O O . PHE C 3 141 ? -24.610 26.262 1.218 1.00 22.70 138 PHE C O 1
ATOM 2844 N N . VAL C 3 142 ? -23.679 25.919 -0.806 1.00 22.07 139 VAL C N 1
ATOM 2845 C CA . VAL C 3 142 ? -22.444 25.379 -0.249 1.00 22.14 139 VAL C CA 1
ATOM 2846 C C . VAL C 3 142 ? -21.456 26.492 0.146 1.00 22.74 139 VAL C C 1
ATOM 2847 O O . VAL C 3 142 ? -21.417 27.553 -0.481 1.00 21.70 139 VAL C O 1
ATOM 2851 N N . ASN C 3 143 ? -20.676 26.236 1.197 1.00 24.05 140 ASN C N 1
ATOM 2852 C CA . ASN C 3 143 ? -19.650 27.165 1.681 1.00 24.20 140 ASN C CA 1
ATOM 2853 C C . ASN C 3 143 ? -18.287 26.473 1.557 1.00 26.02 140 ASN C C 1
ATOM 2854 O O . ASN C 3 143 ? -18.215 25.246 1.557 1.00 26.34 140 ASN C O 1
ATOM 2859 N N . ARG C 3 144 ? -17.213 27.256 1.458 1.00 26.90 141 ARG C N 1
ATOM 2860 C CA . ARG C 3 144 ? -15.865 26.710 1.326 1.00 29.17 141 ARG C CA 1
ATOM 2861 C C . ARG C 3 144 ? -15.514 25.706 2.426 1.00 27.57 141 ARG C C 1
ATOM 2862 O O . ARG C 3 144 ? -14.740 24.781 2.193 1.00 25.73 141 ARG C O 1
ATOM 2870 N N . ASP C 3 145 ? -16.068 25.896 3.622 1.00 27.22 142 ASP C N 1
ATOM 2871 C CA . ASP C 3 145 ? -15.778 24.996 4.742 1.00 26.55 142 ASP C CA 1
ATOM 2872 C C . ASP C 3 145 ? -16.776 23.850 4.849 1.00 25.86 142 ASP C C 1
ATOM 2873 O O . ASP C 3 145 ? -16.840 23.149 5.860 1.00 23.93 142 ASP C O 1
ATOM 2878 N N . TYR C 3 146 ? -17.550 23.673 3.786 1.00 24.31 143 TYR C N 1
ATOM 2879 C CA . TYR C 3 146 ? -18.534 22.607 3.686 1.00 24.38 143 TYR C CA 1
ATOM 2880 C C . TYR C 3 146 ? -19.709 22.674 4.645 1.00 25.17 143 TYR C C 1
ATOM 2881 O O . TYR C 3 146 ? -20.403 21.679 4.869 1.00 24.96 143 TYR C O 1
ATOM 2890 N N . SER C 3 147 ? -19.922 23.859 5.208 1.00 24.97 144 SER C N 1
ATOM 2891 C CA . SER C 3 147 ? -21.086 24.110 6.050 1.00 25.82 144 SER C CA 1
ATOM 2892 C C . SER C 3 147 ? -21.992 24.739 4.985 1.00 24.64 144 SER C C 1
ATOM 2893 O O . SER C 3 147 ? -21.585 24.822 3.829 1.00 23.72 144 SER C O 1
ATOM 2896 N N . PHE C 3 148 ? -23.196 25.181 5.336 1.00 24.15 145 PHE C N 1
ATOM 2897 C CA . PHE C 3 148 ? -24.072 25.781 4.330 1.00 22.63 145 PHE C CA 1
ATOM 2898 C C . PHE C 3 148 ? -24.687 27.109 4.760 1.00 23.06 145 PHE C C 1
ATOM 2899 O O . PHE C 3 148 ? -24.602 27.504 5.921 1.00 22.34 145 PHE C O 1
ATOM 2907 N N . HIS C 3 149 ? -25.297 27.803 3.800 1.00 22.83 146 HIS C N 1
ATOM 2908 C CA . HIS C 3 149 ? -26.026 29.029 4.098 1.00 21.82 146 HIS C CA 1
ATOM 2909 C C . HIS C 3 149 ? -27.347 28.982 3.324 1.00 21.17 146 HIS C C 1
ATOM 2910 O O . HIS C 3 149 ? -27.469 28.271 2.329 1.00 19.80 146 HIS C O 1
ATOM 2917 N N . LYS C 3 150 ? -28.343 29.711 3.811 1.00 21.22 147 LYS C N 1
ATOM 2918 C CA . LYS C 3 150 ? -29.655 29.731 3.191 1.00 20.67 147 LYS C CA 1
ATOM 2919 C C . LYS C 3 150 ? -30.314 31.078 3.462 1.00 21.56 147 LYS C C 1
ATOM 2920 O O . LYS C 3 150 ? -30.027 31.722 4.464 1.00 21.14 147 LYS C O 1
ATOM 2926 N N . LEU C 3 151 ? -31.199 31.505 2.574 1.00 21.33 148 LEU C N 1
ATOM 2927 C CA . LEU C 3 151 ? -31.872 32.775 2.775 1.00 22.88 148 LEU C CA 1
ATOM 2928 C C . LEU C 3 151 ? -33.380 32.630 2.689 1.00 23.96 148 LEU C C 1
ATOM 2929 O O . LEU C 3 151 ? -33.899 31.905 1.840 1.00 24.44 148 LEU C O 1
ATOM 2934 N N . SER C 3 152 ? -34.076 33.320 3.586 1.00 24.59 149 SER C N 1
ATOM 2935 C CA . SER C 3 152 ? -35.533 33.302 3.622 1.00 25.29 149 SER C CA 1
ATOM 2936 C C . SER C 3 152 ? -36.029 34.714 3.313 1.00 25.99 149 SER C C 1
ATOM 2937 O O . SER C 3 152 ? -35.427 35.703 3.729 1.00 25.57 149 SER C O 1
ATOM 2940 N N . TYR C 3 153 ? -37.126 34.795 2.572 1.00 28.54 150 TYR C N 1
ATOM 2941 C CA . TYR C 3 153 ? -37.707 36.067 2.158 1.00 28.53 150 TYR C CA 1
ATOM 2942 C C . TYR C 3 153 ? -39.094 36.278 2.743 1.00 28.96 150 TYR C C 1
ATOM 2943 O O . TYR C 3 153 ? -39.895 35.348 2.804 1.00 29.42 150 TYR C O 1
ATOM 2952 N N . LEU C 3 154 ? -39.379 37.509 3.152 1.00 30.06 151 LEU C N 1
ATOM 2953 C CA . LEU C 3 154 ? -40.682 37.857 3.707 1.00 30.35 151 LEU C CA 1
ATOM 2954 C C . LEU C 3 154 ? -41.178 39.173 3.115 1.00 30.71 151 LEU C C 1
ATOM 2955 O O . LEU C 3 154 ? -40.574 40.224 3.334 1.00 29.51 151 LEU C O 1
ATOM 2960 N N . THR C 3 155 ? -42.268 39.115 2.357 1.00 32.03 152 THR C N 1
ATOM 2961 C CA . THR C 3 155 ? -42.845 40.319 1.770 1.00 33.73 152 THR C CA 1
ATOM 2962 C C . THR C 3 155 ? -43.565 41.054 2.889 1.00 33.67 152 THR C C 1
ATOM 2963 O O . THR C 3 155 ? -44.243 40.430 3.700 1.00 34.37 152 THR C O 1
ATOM 2967 N N . PHE C 3 156 ? -43.416 42.373 2.942 1.00 35.20 153 PHE C N 1
ATOM 2968 C CA . PHE C 3 156 ? -44.068 43.157 3.988 1.00 37.08 153 PHE C CA 1
ATOM 2969 C C . PHE C 3 156 ? -44.219 44.615 3.583 1.00 38.33 153 PHE C C 1
ATOM 2970 O O . PHE C 3 156 ? -43.621 45.066 2.603 1.00 39.24 153 PHE C O 1
ATOM 2978 N N . ILE C 3 157 ? -45.017 45.348 4.349 1.00 39.87 154 ILE C N 1
ATOM 2979 C CA . ILE C 3 157 ? -45.235 46.762 4.088 1.00 42.33 154 ILE C CA 1
ATOM 2980 C C . ILE C 3 157 ? -44.701 47.558 5.275 1.00 43.61 154 ILE C C 1
ATOM 2981 O O . ILE C 3 157 ? -45.283 47.527 6.355 1.00 44.39 154 ILE C O 1
ATOM 2986 N N . PRO C 3 158 ? -43.587 48.281 5.089 1.00 45.47 155 PRO C N 1
ATOM 2987 C CA . PRO C 3 158 ? -42.988 49.081 6.161 1.00 47.50 155 PRO C CA 1
ATOM 2988 C C . PRO C 3 158 ? -44.032 49.894 6.922 1.00 50.08 155 PRO C C 1
ATOM 2989 O O . PRO C 3 158 ? -44.849 50.594 6.320 1.00 49.60 155 PRO C O 1
ATOM 2993 N N . SER C 3 159 ? -43.999 49.789 8.247 1.00 52.45 156 SER C N 1
ATOM 2994 C CA . SER C 3 159 ? -44.935 50.507 9.101 1.00 55.59 156 SER C CA 1
ATOM 2995 C C . SER C 3 159 ? -44.296 50.818 10.448 1.00 57.58 156 SER C C 1
ATOM 2996 O O . SER C 3 159 ? -43.546 50.004 10.995 1.00 57.84 156 SER C O 1
ATOM 2999 N N . ASP C 3 160 ? -44.606 51.998 10.979 1.00 59.21 157 ASP C N 1
ATOM 3000 C CA . ASP C 3 160 ? -44.064 52.441 12.260 1.00 61.13 157 ASP C CA 1
ATOM 3001 C C . ASP C 3 160 ? -44.451 51.561 13.451 1.00 61.37 157 ASP C C 1
ATOM 3002 O O . ASP C 3 160 ? -43.779 51.579 14.483 1.00 61.91 157 ASP C O 1
ATOM 3007 N N . ASP C 3 161 ? -45.521 50.784 13.310 1.00 61.72 158 ASP C N 1
ATOM 3008 C CA . ASP C 3 161 ? -45.972 49.930 14.406 1.00 62.44 158 ASP C CA 1
ATOM 3009 C C . ASP C 3 161 ? -45.837 48.429 14.155 1.00 61.52 158 ASP C C 1
ATOM 3010 O O . ASP C 3 161 ? -46.615 47.631 14.680 1.00 61.39 158 ASP C O 1
ATOM 3015 N N . ASP C 3 162 ? -44.845 48.046 13.359 1.00 60.43 159 ASP C N 1
ATOM 3016 C CA . ASP C 3 162 ? -44.621 46.635 13.080 1.00 58.98 159 ASP C CA 1
ATOM 3017 C C . ASP C 3 162 ? -43.207 46.196 13.420 1.00 56.61 159 ASP C C 1
ATOM 3018 O O . ASP C 3 162 ? -42.222 46.846 13.062 1.00 55.97 159 ASP C O 1
ATOM 3023 N N . ILE C 3 163 ? -43.137 45.073 14.124 1.00 53.78 160 ILE C N 1
ATOM 3024 C CA . ILE C 3 163 ? -41.890 44.486 14.584 1.00 50.48 160 ILE C CA 1
ATOM 3025 C C . ILE C 3 163 ? -41.640 43.160 13.873 1.00 47.33 160 ILE C C 1
ATOM 3026 O O . ILE C 3 163 ? -42.573 42.390 13.652 1.00 46.17 160 ILE C O 1
ATOM 3031 N N . TYR C 3 164 ? -40.386 42.887 13.523 1.00 43.17 161 TYR C N 1
ATOM 3032 C CA . TYR C 3 164 ? -40.068 41.640 12.842 1.00 40.27 161 TYR C CA 1
ATOM 3033 C C . TYR C 3 164 ? -38.903 40.863 13.434 1.00 39.48 161 TYR C C 1
ATOM 3034 O O . TYR C 3 164 ? -37.914 41.433 13.904 1.00 39.22 161 TYR C O 1
ATOM 3043 N N . ASP C 3 165 ? -39.033 39.543 13.398 1.00 38.00 162 ASP C N 1
ATOM 3044 C CA . ASP C 3 165 ? -37.994 38.654 13.895 1.00 37.30 162 ASP C CA 1
ATOM 3045 C C . ASP C 3 165 ? -37.836 37.489 12.935 1.00 35.83 162 ASP C C 1
ATOM 3046 O O . ASP C 3 165 ? -38.818 36.960 12.410 1.00 33.15 162 ASP C O 1
ATOM 3051 N N . CYS C 3 166 ? -36.592 37.102 12.696 1.00 34.81 163 CYS C N 1
ATOM 3052 C CA . CYS C 3 166 ? -36.323 35.956 11.856 1.00 34.06 163 CYS C CA 1
ATOM 3053 C C . CYS C 3 166 ? -36.000 34.891 12.876 1.00 33.10 163 CYS C C 1
ATOM 3054 O O . CYS C 3 166 ? -35.044 35.039 13.625 1.00 34.06 163 CYS C O 1
ATOM 3057 N N . LYS C 3 167 ? -36.797 33.833 12.939 1.00 32.56 164 LYS C N 1
ATOM 3058 C CA . LYS C 3 167 ? -36.517 32.782 13.899 1.00 31.43 164 LYS C CA 1
ATOM 3059 C C . LYS C 3 167 ? -35.795 31.630 13.228 1.00 31.10 164 LYS C C 1
ATOM 3060 O O . LYS C 3 167 ? -36.185 31.179 12.152 1.00 30.58 164 LYS C O 1
ATOM 3066 N N . VAL C 3 168 ? -34.735 31.160 13.873 1.00 31.01 165 VAL C N 1
ATOM 3067 C CA . VAL C 3 168 ? -33.955 30.055 13.348 1.00 30.64 165 VAL C CA 1
ATOM 3068 C C . VAL C 3 168 ? -33.928 28.914 14.355 1.00 30.22 165 VAL C C 1
ATOM 3069 O O . VAL C 3 168 ? -33.508 29.095 15.492 1.00 31.44 165 VAL C O 1
ATOM 3073 N N . GLU C 3 169 ? -34.388 27.744 13.925 1.00 31.31 166 GLU C N 1
ATOM 3074 C CA . GLU C 3 169 ? -34.414 26.551 14.764 1.00 30.76 166 GLU C CA 1
ATOM 3075 C C . GLU C 3 169 ? -33.432 25.544 14.159 1.00 30.81 166 GLU C C 1
ATOM 3076 O O . GLU C 3 169 ? -33.544 25.181 12.984 1.00 30.33 166 GLU C O 1
ATOM 3082 N N . HIS C 3 170 ? -32.468 25.099 14.960 1.00 29.49 167 HIS C N 1
ATOM 3083 C CA . HIS C 3 170 ? -31.448 24.164 14.494 1.00 28.34 167 HIS C CA 1
ATOM 3084 C C . HIS C 3 170 ? -30.977 23.304 15.661 1.00 29.58 167 HIS C C 1
ATOM 3085 O O . HIS C 3 170 ? -31.056 23.723 16.813 1.00 30.33 167 HIS C O 1
ATOM 3092 N N . TRP C 3 171 ? -30.474 22.110 15.366 1.00 30.00 168 TRP C N 1
ATOM 3093 C CA . TRP C 3 171 ? -29.997 21.215 16.416 1.00 30.39 168 TRP C CA 1
ATOM 3094 C C . TRP C 3 171 ? -28.793 21.770 17.181 1.00 30.17 168 TRP C C 1
ATOM 3095 O O . TRP C 3 171 ? -28.543 21.384 18.320 1.00 30.81 168 TRP C O 1
ATOM 3106 N N . GLY C 3 172 ? -28.040 22.663 16.551 1.00 29.48 169 GLY C N 1
ATOM 3107 C CA . GLY C 3 172 ? -26.880 23.236 17.207 1.00 30.09 169 GLY C CA 1
ATOM 3108 C C . GLY C 3 172 ? -27.254 24.391 18.118 1.00 31.20 169 GLY C C 1
ATOM 3109 O O . GLY C 3 172 ? -26.385 25.062 18.671 1.00 31.47 169 GLY C O 1
ATOM 3110 N N . LEU C 3 173 ? -28.555 24.626 18.266 1.00 32.09 170 LEU C N 1
ATOM 3111 C CA . LEU C 3 173 ? -29.059 25.700 19.116 1.00 34.03 170 LEU C CA 1
ATOM 3112 C C . LEU C 3 173 ? -30.006 25.118 20.163 1.00 35.09 170 LEU C C 1
ATOM 3113 O O . LEU C 3 173 ? -30.927 24.376 19.829 1.00 35.75 170 LEU C O 1
ATOM 3118 N N . GLU C 3 174 ? -29.776 25.452 21.429 1.00 36.99 171 GLU C N 1
ATOM 3119 C CA . GLU C 3 174 ? -30.626 24.957 22.508 1.00 38.54 171 GLU C CA 1
ATOM 3120 C C . GLU C 3 174 ? -32.068 25.410 22.297 1.00 38.64 171 GLU C C 1
ATOM 3121 O O . GLU C 3 174 ? -33.003 24.613 22.363 1.00 38.62 171 GLU C O 1
ATOM 3127 N N . GLU C 3 175 ? -32.237 26.700 22.049 1.00 39.16 172 GLU C N 1
ATOM 3128 C CA . GLU C 3 175 ? -33.555 27.278 21.827 1.00 40.16 172 GLU C CA 1
ATOM 3129 C C . GLU C 3 175 ? -33.523 28.010 20.492 1.00 39.33 172 GLU C C 1
ATOM 3130 O O . GLU C 3 175 ? -32.451 28.366 19.996 1.00 39.08 172 GLU C O 1
ATOM 3136 N N . PRO C 3 176 ? -34.696 28.238 19.883 1.00 38.45 173 PRO C N 1
ATOM 3137 C CA . PRO C 3 176 ? -34.684 28.947 18.601 1.00 37.18 173 PRO C CA 1
ATOM 3138 C C . PRO C 3 176 ? -34.087 30.335 18.820 1.00 36.40 173 PRO C C 1
ATOM 3139 O O . PRO C 3 176 ? -34.375 30.981 19.824 1.00 36.21 173 PRO C O 1
ATOM 3143 N N . VAL C 3 177 ? -33.246 30.784 17.896 1.00 35.83 174 VAL C N 1
ATOM 3144 C CA . VAL C 3 177 ? -32.634 32.101 18.012 1.00 35.26 174 VAL C CA 1
ATOM 3145 C C . VAL C 3 177 ? -33.438 33.113 17.209 1.00 35.19 174 VAL C C 1
ATOM 3146 O O . VAL C 3 177 ? -33.817 32.846 16.068 1.00 35.01 174 VAL C O 1
ATOM 3150 N N . LEU C 3 178 ? -33.702 34.271 17.807 1.00 34.48 175 LEU C N 1
ATOM 3151 C CA . LEU C 3 178 ? -34.453 35.324 17.131 1.00 34.65 175 LEU C CA 1
ATOM 3152 C C . LEU C 3 178 ? -33.560 36.502 16.758 1.00 35.94 175 LEU C C 1
ATOM 3153 O O . LEU C 3 178 ? -32.919 37.100 17.620 1.00 35.32 175 LEU C O 1
ATOM 3158 N N . LYS C 3 179 ? -33.510 36.826 15.469 1.00 36.81 176 LYS C N 1
ATOM 3159 C CA . LYS C 3 179 ? -32.722 37.960 15.000 1.00 38.15 176 LYS C CA 1
ATOM 3160 C C . LYS C 3 179 ? -33.745 39.051 14.709 1.00 38.44 176 LYS C C 1
ATOM 3161 O O . LYS C 3 179 ? -34.497 38.975 13.738 1.00 37.86 176 LYS C O 1
ATOM 3167 N N . HIS C 3 180 ? -33.764 40.058 15.571 1.00 38.65 177 HIS C N 1
ATOM 3168 C CA . HIS C 3 180 ? -34.708 41.163 15.484 1.00 39.77 177 HIS C CA 1
ATOM 3169 C C . HIS C 3 180 ? -34.423 42.189 14.393 1.00 40.02 177 HIS C C 1
ATOM 3170 O O . HIS C 3 180 ? -33.292 42.332 13.942 1.00 40.21 177 HIS C O 1
ATOM 3177 N N . TRP C 3 181 ? -35.469 42.906 13.985 1.00 41.21 178 TRP C N 1
ATOM 3178 C CA . TRP C 3 181 ? -35.356 43.950 12.968 1.00 42.43 178 TRP C CA 1
ATOM 3179 C C . TRP C 3 181 ? -36.533 44.936 13.041 1.00 45.13 178 TRP C C 1
ATOM 3180 O O . TRP C 3 181 ? -37.695 44.537 13.169 1.00 45.07 178 TRP C O 1
ATOM 3191 N N . GLU C 3 182 ? -36.219 46.225 12.948 1.00 49.26 179 GLU C N 1
ATOM 3192 C CA . GLU C 3 182 ? -37.226 47.282 12.984 1.00 52.70 179 GLU C CA 1
ATOM 3193 C C . GLU C 3 182 ? -36.867 48.401 12.012 1.00 54.58 179 GLU C C 1
ATOM 3194 O O . GLU C 3 182 ? -35.697 48.772 11.884 1.00 54.84 179 GLU C O 1
ATOM 3200 N N . PRO C 3 183 ? -37.871 48.955 11.309 1.00 56.84 180 PRO C N 1
ATOM 3201 C CA . PRO C 3 183 ? -37.618 50.042 10.355 1.00 58.58 180 PRO C CA 1
ATOM 3202 C C . PRO C 3 183 ? -37.145 51.329 11.043 1.00 59.78 180 PRO C C 1
ATOM 3203 O O . PRO C 3 183 ? -36.077 51.852 10.650 1.00 60.15 180 PRO C O 1
ATOM 3208 N N . ASP D 4 1 ? -28.727 6.890 21.328 1.00 69.12 2 ASP D N 1
ATOM 3209 C CA . ASP D 4 1 ? -27.907 7.705 20.384 1.00 68.73 2 ASP D CA 1
ATOM 3210 C C . ASP D 4 1 ? -28.628 7.891 19.048 1.00 68.54 2 ASP D C 1
ATOM 3211 O O . ASP D 4 1 ? -28.004 8.209 18.033 1.00 69.12 2 ASP D O 1
ATOM 3216 N N . SER D 4 2 ? -29.942 7.683 19.053 1.00 67.25 3 SER D N 1
ATOM 3217 C CA . SER D 4 2 ? -30.741 7.834 17.842 1.00 66.23 3 SER D CA 1
ATOM 3218 C C . SER D 4 2 ? -30.495 9.198 17.204 1.00 64.73 3 SER D C 1
ATOM 3219 O O . SER D 4 2 ? -30.636 9.359 15.988 1.00 64.20 3 SER D O 1
ATOM 3222 N N . GLU D 4 3 ? -30.123 10.176 18.028 1.00 62.25 4 GLU D N 1
ATOM 3223 C CA . GLU D 4 3 ? -29.865 11.522 17.534 1.00 59.93 4 GLU D CA 1
ATOM 3224 C C . GLU D 4 3 ? -28.544 11.694 16.790 1.00 56.53 4 GLU D C 1
ATOM 3225 O O . GLU D 4 3 ? -28.027 12.808 16.673 1.00 55.28 4 GLU D O 1
ATOM 3231 N N . ARG D 4 4 ? -27.992 10.592 16.292 1.00 52.74 5 ARG D N 1
ATOM 3232 C CA . ARG D 4 4 ? -26.764 10.678 15.519 1.00 49.01 5 ARG D CA 1
ATOM 3233 C C . ARG D 4 4 ? -27.192 10.936 14.080 1.00 45.59 5 ARG D C 1
ATOM 3234 O O . ARG D 4 4 ? -28.055 10.238 13.546 1.00 45.14 5 ARG D O 1
ATOM 3242 N N . HIS D 4 5 ? -26.607 11.961 13.472 1.00 41.48 6 HIS D N 1
ATOM 3243 C CA . HIS D 4 5 ? -26.939 12.343 12.105 1.00 37.63 6 HIS D CA 1
ATOM 3244 C C . HIS D 4 5 ? -25.732 12.130 11.191 1.00 35.80 6 HIS D C 1
ATOM 3245 O O . HIS D 4 5 ? -24.599 12.445 11.561 1.00 34.17 6 HIS D O 1
ATOM 3252 N N . PHE D 4 6 ? -25.987 11.589 10.001 1.00 33.78 7 PHE D N 1
ATOM 3253 C CA . PHE D 4 6 ? -24.939 11.311 9.020 1.00 31.62 7 PHE D CA 1
ATOM 3254 C C . PHE D 4 6 ? -25.294 11.913 7.658 1.00 31.58 7 PHE D C 1
ATOM 3255 O O . PHE D 4 6 ? -26.469 11.997 7.297 1.00 29.93 7 PHE D O 1
ATOM 3263 N N . VAL D 4 7 ? -24.280 12.317 6.900 1.00 29.46 8 VAL D N 1
ATOM 3264 C CA . VAL D 4 7 ? -24.524 12.895 5.587 1.00 29.43 8 VAL D CA 1
ATOM 3265 C C . VAL D 4 7 ? -23.305 12.867 4.661 1.00 28.68 8 VAL D C 1
ATOM 3266 O O . VAL D 4 7 ? -22.164 12.742 5.110 1.00 26.68 8 VAL D O 1
ATOM 3270 N N . VAL D 4 8 ? -23.568 12.939 3.358 1.00 27.03 9 VAL D N 1
ATOM 3271 C CA . VAL D 4 8 ? -22.512 12.995 2.354 1.00 26.49 9 VAL D CA 1
ATOM 3272 C C . VAL D 4 8 ? -22.797 14.228 1.512 1.00 26.06 9 VAL D C 1
ATOM 3273 O O . VAL D 4 8 ? -23.908 14.766 1.526 1.00 23.84 9 VAL D O 1
ATOM 3277 N N . GLN D 4 9 ? -21.781 14.684 0.797 1.00 24.89 10 GLN D N 1
ATOM 3278 C CA . GLN D 4 9 ? -21.922 15.843 -0.065 1.00 24.54 10 GLN D CA 1
ATOM 3279 C C . GLN D 4 9 ? -21.102 15.585 -1.307 1.00 24.14 10 GLN D C 1
ATOM 3280 O O . GLN D 4 9 ? -19.995 15.060 -1.226 1.00 25.75 10 GLN D O 1
ATOM 3286 N N . PHE D 4 10 ? -21.657 15.930 -2.459 1.00 23.32 11 PHE D N 1
ATOM 3287 C CA . PHE D 4 10 ? -20.927 15.801 -3.706 1.00 22.64 11 PHE D CA 1
ATOM 3288 C C . PHE D 4 10 ? -20.917 17.207 -4.262 1.00 21.35 11 PHE D C 1
ATOM 3289 O O . PHE D 4 10 ? -21.971 17.752 -4.597 1.00 20.67 11 PHE D O 1
ATOM 3297 N N . GLN D 4 11 ? -19.732 17.797 -4.350 1.00 21.00 12 GLN D N 1
ATOM 3298 C CA . GLN D 4 11 ? -19.621 19.155 -4.849 1.00 21.82 12 GLN D CA 1
ATOM 3299 C C . GLN D 4 11 ? -18.745 19.290 -6.086 1.00 22.19 12 GLN D C 1
ATOM 3300 O O . GLN D 4 11 ? -17.520 19.238 -6.004 1.00 22.71 12 GLN D O 1
ATOM 3306 N N . PRO D 4 12 ? -19.374 19.443 -7.258 1.00 20.92 13 PRO D N 1
ATOM 3307 C CA . PRO D 4 12 ? -18.650 19.593 -8.523 1.00 21.00 13 PRO D CA 1
ATOM 3308 C C . PRO D 4 12 ? -18.398 21.072 -8.802 1.00 21.00 13 PRO D C 1
ATOM 3309 O O . PRO D 4 12 ? -19.241 21.917 -8.506 1.00 19.60 13 PRO D O 1
ATOM 3313 N N . PHE D 4 13 ? -17.242 21.377 -9.377 1.00 21.95 14 PHE D N 1
ATOM 3314 C CA . PHE D 4 13 ? -16.894 22.756 -9.682 1.00 22.88 14 PHE D CA 1
ATOM 3315 C C . PHE D 4 13 ? -16.243 22.890 -11.042 1.00 22.78 14 PHE D C 1
ATOM 3316 O O . PHE D 4 13 ? -15.256 22.221 -11.336 1.00 22.63 14 PHE D O 1
ATOM 3324 N N . CYS D 4 14 ? -16.809 23.769 -11.859 1.00 23.67 15 CYS D N 1
ATOM 3325 C CA . CYS D 4 14 ? -16.286 24.068 -13.182 1.00 23.15 15 CYS D CA 1
ATOM 3326 C C . CYS D 4 14 ? -15.803 25.524 -13.084 1.00 24.48 15 CYS D C 1
ATOM 3327 O O . CYS D 4 14 ? -16.611 26.454 -13.012 1.00 24.00 15 CYS D O 1
ATOM 3330 N N . TYR D 4 15 ? -14.490 25.718 -13.052 1.00 24.59 16 TYR D N 1
ATOM 3331 C CA . TYR D 4 15 ? -13.927 27.061 -12.952 1.00 25.13 16 TYR D CA 1
ATOM 3332 C C . TYR D 4 15 ? -13.568 27.577 -14.345 1.00 25.22 16 TYR D C 1
ATOM 3333 O O . TYR D 4 15 ? -12.723 27.008 -15.041 1.00 25.22 16 TYR D O 1
ATOM 3342 N N . PHE D 4 16 ? -14.227 28.657 -14.751 1.00 25.41 17 PHE D N 1
ATOM 3343 C CA . PHE D 4 16 ? -14.012 29.237 -16.068 1.00 26.22 17 PHE D CA 1
ATOM 3344 C C . PHE D 4 16 ? -13.214 30.539 -16.031 1.00 28.22 17 PHE D C 1
ATOM 3345 O O . PHE D 4 16 ? -13.458 31.406 -15.190 1.00 28.37 17 PHE D O 1
ATOM 3353 N N . THR D 4 17 ? -12.269 30.674 -16.957 1.00 28.50 18 THR D N 1
ATOM 3354 C CA . THR D 4 17 ? -11.452 31.875 -17.049 1.00 29.92 18 THR D CA 1
ATOM 3355 C C . THR D 4 17 ? -11.320 32.286 -18.510 1.00 30.53 18 THR D C 1
ATOM 3356 O O . THR D 4 17 ? -11.041 31.454 -19.377 1.00 29.05 18 THR D O 1
ATOM 3360 N N . ASN D 4 18 ? -11.530 33.572 -18.774 1.00 32.12 19 ASN D N 1
ATOM 3361 C CA . ASN D 4 18 ? -11.456 34.102 -20.128 1.00 35.30 19 ASN D CA 1
ATOM 3362 C C . ASN D 4 18 ? -12.311 33.199 -21.010 1.00 34.38 19 ASN D C 1
ATOM 3363 O O . ASN D 4 18 ? -11.805 32.478 -21.870 1.00 33.55 19 ASN D O 1
ATOM 3368 N N . GLY D 4 19 ? -13.621 33.249 -20.781 1.00 33.64 20 GLY D N 1
ATOM 3369 C CA . GLY D 4 19 ? -14.537 32.412 -21.531 1.00 32.89 20 GLY D CA 1
ATOM 3370 C C . GLY D 4 19 ? -14.266 30.982 -21.109 1.00 32.14 20 GLY D C 1
ATOM 3371 O O . GLY D 4 19 ? -14.214 30.690 -19.918 1.00 30.68 20 GLY D O 1
ATOM 3372 N N . THR D 4 20 ? -14.094 30.089 -22.076 1.00 31.91 21 THR D N 1
ATOM 3373 C CA . THR D 4 20 ? -13.791 28.701 -21.766 1.00 33.49 21 THR D CA 1
ATOM 3374 C C . THR D 4 20 ? -12.370 28.403 -22.231 1.00 33.51 21 THR D C 1
ATOM 3375 O O . THR D 4 20 ? -11.982 27.246 -22.370 1.00 34.51 21 THR D O 1
ATOM 3379 N N . GLN D 4 21 ? -11.597 29.459 -22.463 1.00 33.77 22 GLN D N 1
ATOM 3380 C CA . GLN D 4 21 ? -10.214 29.316 -22.907 1.00 36.55 22 GLN D CA 1
ATOM 3381 C C . GLN D 4 21 ? -9.441 28.515 -21.866 1.00 35.65 22 GLN D C 1
ATOM 3382 O O . GLN D 4 21 ? -8.510 27.778 -22.183 1.00 36.57 22 GLN D O 1
ATOM 3388 N N . ARG D 4 22 ? -9.847 28.666 -20.614 1.00 34.92 23 ARG D N 1
ATOM 3389 C CA . ARG D 4 22 ? -9.214 27.968 -19.511 1.00 33.81 23 ARG D CA 1
ATOM 3390 C C . ARG D 4 22 ? -10.278 27.435 -18.563 1.00 30.16 23 ARG D C 1
ATOM 3391 O O . ARG D 4 22 ? -11.105 28.191 -18.051 1.00 30.27 23 ARG D O 1
ATOM 3399 N N . ILE D 4 23 ? -10.261 26.128 -18.340 1.00 27.20 24 ILE D N 1
ATOM 3400 C CA . ILE D 4 23 ? -11.235 25.513 -17.450 1.00 25.29 24 ILE D CA 1
ATOM 3401 C C . ILE D 4 23 ? -10.555 24.593 -16.456 1.00 25.64 24 ILE D C 1
ATOM 3402 O O . ILE D 4 23 ? -9.661 23.831 -16.820 1.00 27.71 24 ILE D O 1
ATOM 3407 N N . ARG D 4 24 ? -10.972 24.677 -15.200 1.00 24.43 25 ARG D N 1
ATOM 3408 C CA . ARG D 4 24 ? -10.438 23.801 -14.173 1.00 25.90 25 ARG D CA 1
ATOM 3409 C C . ARG D 4 24 ? -11.642 23.081 -13.594 1.00 24.83 25 ARG D C 1
ATOM 3410 O O . ARG D 4 24 ? -12.572 23.708 -13.083 1.00 23.78 25 ARG D O 1
ATOM 3418 N N . TYR D 4 25 ? -11.623 21.761 -13.690 1.00 22.86 26 TYR D N 1
ATOM 3419 C CA . TYR D 4 25 ? -12.729 20.960 -13.204 1.00 22.65 26 TYR D CA 1
ATOM 3420 C C . TYR D 4 25 ? -12.336 20.247 -11.934 1.00 21.19 26 TYR D C 1
ATOM 3421 O O . TYR D 4 25 ? -11.374 19.484 -11.919 1.00 21.74 26 TYR D O 1
ATOM 3430 N N . VAL D 4 26 ? -13.077 20.517 -10.867 1.00 21.54 27 VAL D N 1
ATOM 3431 C CA . VAL D 4 26 ? -12.809 19.896 -9.582 1.00 22.86 27 VAL D CA 1
ATOM 3432 C C . VAL D 4 26 ? -14.062 19.234 -9.033 1.00 23.49 27 VAL D C 1
ATOM 3433 O O . VAL D 4 26 ? -15.153 19.802 -9.049 1.00 25.95 27 VAL D O 1
ATOM 3437 N N . THR D 4 27 ? -13.884 18.022 -8.544 1.00 22.14 28 THR D N 1
ATOM 3438 C CA . THR D 4 27 ? -14.966 17.243 -7.981 1.00 24.34 28 THR D CA 1
ATOM 3439 C C . THR D 4 27 ? -14.593 16.822 -6.552 1.00 22.85 28 THR D C 1
ATOM 3440 O O . THR D 4 27 ? -13.566 16.171 -6.331 1.00 21.45 28 THR D O 1
ATOM 3444 N N . ARG D 4 28 ? -15.432 17.195 -5.590 1.00 21.20 29 ARG D N 1
ATOM 3445 C CA . ARG D 4 28 ? -15.173 16.891 -4.186 1.00 22.21 29 ARG D CA 1
ATOM 3446 C C . ARG D 4 28 ? -16.172 15.932 -3.551 1.00 23.23 29 ARG D C 1
ATOM 3447 O O . ARG D 4 28 ? -17.385 16.159 -3.613 1.00 23.92 29 ARG D O 1
ATOM 3455 N N . TYR D 4 29 ? -15.657 14.871 -2.929 1.00 22.38 30 TYR D N 1
ATOM 3456 C CA . TYR D 4 29 ? -16.499 13.897 -2.237 1.00 23.79 30 TYR D CA 1
ATOM 3457 C C . TYR D 4 29 ? -16.351 14.179 -0.754 1.00 25.42 30 TYR D C 1
ATOM 3458 O O . TYR D 4 29 ? -15.238 14.186 -0.214 1.00 25.72 30 TYR D O 1
ATOM 3467 N N . ILE D 4 30 ? -17.482 14.399 -0.096 1.00 25.64 31 ILE D N 1
ATOM 3468 C CA . ILE D 4 30 ? -17.483 14.742 1.312 1.00 24.97 31 ILE D CA 1
ATOM 3469 C C . ILE D 4 30 ? -18.383 13.893 2.192 1.00 26.41 31 ILE D C 1
ATOM 3470 O O . ILE D 4 30 ? -19.504 13.551 1.803 1.00 27.13 31 ILE D O 1
ATOM 3475 N N . TYR D 4 31 ? -17.870 13.542 3.372 1.00 26.14 32 TYR D N 1
ATOM 3476 C CA . TYR D 4 31 ? -18.617 12.753 4.351 1.00 26.15 32 TYR D CA 1
ATOM 3477 C C . TYR D 4 31 ? -18.817 13.739 5.494 1.00 26.04 32 TYR D C 1
ATOM 3478 O O . TYR D 4 31 ? -17.845 14.217 6.078 1.00 26.32 32 TYR D O 1
ATOM 3487 N N . ASN D 4 32 ? -20.070 14.046 5.811 1.00 26.51 33 ASN D N 1
ATOM 3488 C CA . ASN D 4 32 ? -20.371 14.976 6.893 1.00 28.56 33 ASN D CA 1
ATOM 3489 C C . ASN D 4 32 ? -19.573 16.055 6.164 1.00 29.81 33 ASN D C 1
ATOM 3490 O O . ASN D 4 32 ? -19.600 16.133 4.936 1.00 29.63 33 ASN D O 1
ATOM 3495 N N . ARG D 4 33 ? -18.864 16.884 6.925 1.00 30.08 34 ARG D N 1
ATOM 3496 C CA . ARG D 4 33 ? -18.156 18.003 6.325 1.00 30.88 34 ARG D CA 1
ATOM 3497 C C . ARG D 4 33 ? -16.660 17.812 6.121 1.00 31.26 34 ARG D C 1
ATOM 3498 O O . ARG D 4 33 ? -15.879 18.765 6.171 1.00 31.49 34 ARG D O 1
ATOM 3506 N N . GLU D 4 34 ? -16.280 16.564 5.860 1.00 29.79 35 GLU D N 1
ATOM 3507 C CA . GLU D 4 34 ? -14.886 16.201 5.619 1.00 30.67 35 GLU D CA 1
ATOM 3508 C C . GLU D 4 34 ? -14.701 15.748 4.161 1.00 29.10 35 GLU D C 1
ATOM 3509 O O . GLU D 4 34 ? -15.288 14.751 3.737 1.00 27.45 35 GLU D O 1
ATOM 3515 N N . GLU D 4 35 ? -13.904 16.492 3.396 1.00 29.87 36 GLU D N 1
ATOM 3516 C CA . GLU D 4 35 ? -13.617 16.129 2.005 1.00 30.14 36 GLU D CA 1
ATOM 3517 C C . GLU D 4 35 ? -12.594 14.996 2.086 1.00 30.33 36 GLU D C 1
ATOM 3518 O O . GLU D 4 35 ? -11.486 15.197 2.583 1.00 29.62 36 GLU D O 1
ATOM 3524 N N . TYR D 4 36 ? -12.958 13.813 1.602 1.00 29.27 37 TYR D N 1
ATOM 3525 C CA . TYR D 4 36 ? -12.063 12.661 1.679 1.00 29.30 37 TYR D CA 1
ATOM 3526 C C . TYR D 4 36 ? -11.485 12.191 0.349 1.00 29.27 37 TYR D C 1
ATOM 3527 O O . TYR D 4 36 ? -10.543 11.402 0.326 1.00 30.92 37 TYR D O 1
ATOM 3536 N N . LEU D 4 37 ? -12.054 12.666 -0.751 1.00 28.07 38 LEU D N 1
ATOM 3537 C CA . LEU D 4 37 ? -11.604 12.278 -2.084 1.00 26.18 38 LEU D CA 1
ATOM 3538 C C . LEU D 4 37 ? -11.853 13.458 -3.014 1.00 26.09 38 LEU D C 1
ATOM 3539 O O . LEU D 4 37 ? -12.826 14.197 -2.851 1.00 26.30 38 LEU D O 1
ATOM 3544 N N . ARG D 4 38 ? -10.977 13.639 -3.992 1.00 25.82 39 ARG D N 1
ATOM 3545 C CA . ARG D 4 38 ? -11.121 14.760 -4.898 1.00 24.90 39 ARG D CA 1
ATOM 3546 C C . ARG D 4 38 ? -10.501 14.528 -6.258 1.00 24.65 39 ARG D C 1
ATOM 3547 O O . ARG D 4 38 ? -9.423 13.953 -6.368 1.00 24.82 39 ARG D O 1
ATOM 3555 N N . PHE D 4 39 ? -11.201 14.964 -7.297 1.00 24.65 40 PHE D N 1
ATOM 3556 C CA . PHE D 4 39 ? -10.658 14.884 -8.638 1.00 23.67 40 PHE D CA 1
ATOM 3557 C C . PHE D 4 39 ? -10.403 16.335 -9.007 1.00 23.50 40 PHE D C 1
ATOM 3558 O O . PHE D 4 39 ? -11.248 17.195 -8.773 1.00 24.20 40 PHE D O 1
ATOM 3566 N N . ASP D 4 40 ? -9.239 16.604 -9.577 1.00 23.91 41 ASP D N 1
ATOM 3567 C CA . ASP D 4 40 ? -8.875 17.954 -9.982 1.00 24.94 41 ASP D CA 1
ATOM 3568 C C . ASP D 4 40 ? -8.272 17.822 -11.376 1.00 25.13 41 ASP D C 1
ATOM 3569 O O . ASP D 4 40 ? -7.258 17.151 -11.546 1.00 25.64 41 ASP D O 1
ATOM 3574 N N . SER D 4 41 ? -8.891 18.445 -12.373 1.00 25.43 42 SER D N 1
ATOM 3575 C CA . SER D 4 41 ? -8.390 18.344 -13.741 1.00 26.41 42 SER D CA 1
ATOM 3576 C C . SER D 4 41 ? -6.922 18.754 -13.870 1.00 28.06 42 SER D C 1
ATOM 3577 O O . SER D 4 41 ? -6.188 18.198 -14.693 1.00 25.59 42 SER D O 1
ATOM 3580 N N . ASP D 4 42 ? -6.493 19.724 -13.063 1.00 29.58 43 ASP D N 1
ATOM 3581 C CA . ASP D 4 42 ? -5.103 20.168 -13.108 1.00 31.83 43 ASP D CA 1
ATOM 3582 C C . ASP D 4 42 ? -4.187 19.023 -12.671 1.00 31.59 43 ASP D C 1
ATOM 3583 O O . ASP D 4 42 ? -3.102 18.846 -13.215 1.00 32.32 43 ASP D O 1
ATOM 3588 N N . VAL D 4 43 ? -4.638 18.247 -11.692 1.00 31.53 44 VAL D N 1
ATOM 3589 C CA . VAL D 4 43 ? -3.876 17.104 -11.204 1.00 31.25 44 VAL D CA 1
ATOM 3590 C C . VAL D 4 43 ? -4.003 15.962 -12.211 1.00 31.40 44 VAL D C 1
ATOM 3591 O O . VAL D 4 43 ? -3.034 15.253 -12.481 1.00 32.42 44 VAL D O 1
ATOM 3595 N N . GLY D 4 44 ? -5.206 15.781 -12.753 1.00 30.68 45 GLY D N 1
ATOM 3596 C CA . GLY D 4 44 ? -5.427 14.744 -13.749 1.00 29.60 45 GLY D CA 1
ATOM 3597 C C . GLY D 4 44 ? -5.982 13.413 -13.279 1.00 31.05 45 GLY D C 1
ATOM 3598 O O . GLY D 4 44 ? -6.253 12.533 -14.098 1.00 30.77 45 GLY D O 1
ATOM 3599 N N . GLU D 4 45 ? -6.147 13.247 -11.972 1.00 30.50 46 GLU D N 1
ATOM 3600 C CA . GLU D 4 45 ? -6.679 12.000 -11.448 1.00 30.95 46 GLU D CA 1
ATOM 3601 C C . GLU D 4 45 ? -7.290 12.230 -10.080 1.00 30.88 46 GLU D C 1
ATOM 3602 O O . GLU D 4 45 ? -7.228 13.333 -9.537 1.00 29.87 46 GLU D O 1
ATOM 3608 N N . TYR D 4 46 ? -7.890 11.179 -9.534 1.00 30.16 47 TYR D N 1
ATOM 3609 C CA . TYR D 4 46 ? -8.495 11.243 -8.215 1.00 29.51 47 TYR D CA 1
ATOM 3610 C C . TYR D 4 46 ? -7.392 11.061 -7.181 1.00 30.69 47 TYR D C 1
ATOM 3611 O O . TYR D 4 46 ? -6.468 10.268 -7.387 1.00 29.71 47 TYR D O 1
ATOM 3620 N N . ARG D 4 47 ? -7.494 11.797 -6.078 1.00 30.31 48 ARG D N 1
ATOM 3621 C CA . ARG D 4 47 ? -6.527 11.705 -4.988 1.00 30.83 48 ARG D CA 1
ATOM 3622 C C . ARG D 4 47 ? -7.279 11.672 -3.662 1.00 31.20 48 ARG D C 1
ATOM 3623 O O . ARG D 4 47 ? -8.249 12.412 -3.470 1.00 28.97 48 ARG D O 1
ATOM 3631 N N . ALA D 4 48 ? -6.837 10.804 -2.756 1.00 30.64 49 ALA D N 1
ATOM 3632 C CA . ALA D 4 48 ? -7.452 10.717 -1.443 1.00 31.59 49 ALA D CA 1
ATOM 3633 C C . ALA D 4 48 ? -7.015 11.989 -0.727 1.00 32.37 49 ALA D C 1
ATOM 3634 O O . ALA D 4 48 ? -5.848 12.369 -0.788 1.00 33.12 49 ALA D O 1
ATOM 3636 N N . VAL D 4 49 ? -7.951 12.662 -0.074 1.00 32.96 50 VAL D N 1
ATOM 3637 C CA . VAL D 4 49 ? -7.622 13.892 0.632 1.00 34.72 50 VAL D CA 1
ATOM 3638 C C . VAL D 4 49 ? -7.320 13.554 2.091 1.00 35.90 50 VAL D C 1
ATOM 3639 O O . VAL D 4 49 ? -6.455 14.168 2.719 1.00 34.59 50 VAL D O 1
ATOM 3643 N N . THR D 4 50 ? -8.036 12.563 2.615 1.00 35.93 51 THR D N 1
ATOM 3644 C CA . THR D 4 50 ? -7.842 12.109 3.982 1.00 36.42 51 THR D CA 1
ATOM 3645 C C . THR D 4 50 ? -7.773 10.592 3.982 1.00 37.19 51 THR D C 1
ATOM 3646 O O . THR D 4 50 ? -7.929 9.952 2.940 1.00 35.25 51 THR D O 1
ATOM 3650 N N . GLU D 4 51 ? -7.542 10.020 5.157 1.00 38.77 52 GLU D N 1
ATOM 3651 C CA . GLU D 4 51 ? -7.447 8.573 5.300 1.00 40.04 52 GLU D CA 1
ATOM 3652 C C . GLU D 4 51 ? -8.727 7.914 4.803 1.00 39.01 52 GLU D C 1
ATOM 3653 O O . GLU D 4 51 ? -8.685 6.846 4.183 1.00 38.09 52 GLU D O 1
ATOM 3659 N N . LEU D 4 52 ? -9.856 8.564 5.082 1.00 36.99 53 LEU D N 1
ATOM 3660 C CA . LEU D 4 52 ? -11.176 8.079 4.683 1.00 36.32 53 LEU D CA 1
ATOM 3661 C C . LEU D 4 52 ? -11.280 7.773 3.190 1.00 35.45 53 LEU D C 1
ATOM 3662 O O . LEU D 4 52 ? -12.024 6.883 2.785 1.00 35.38 53 LEU D O 1
ATOM 3667 N N . GLY D 4 53 ? -10.545 8.519 2.375 1.00 34.00 54 GLY D N 1
ATOM 3668 C CA . GLY D 4 53 ? -10.609 8.304 0.942 1.00 35.77 54 GLY D CA 1
ATOM 3669 C C . GLY D 4 53 ? -9.642 7.277 0.391 1.00 36.55 54 GLY D C 1
ATOM 3670 O O . GLY D 4 53 ? -9.697 6.957 -0.797 1.00 36.10 54 GLY D O 1
ATOM 3671 N N . ARG D 4 54 ? -8.766 6.758 1.248 1.00 37.32 55 ARG D N 1
ATOM 3672 C CA . ARG D 4 54 ? -7.773 5.765 0.836 1.00 38.95 55 ARG D CA 1
ATOM 3673 C C . ARG D 4 54 ? -8.374 4.607 0.043 1.00 37.31 55 ARG D C 1
ATOM 3674 O O . ARG D 4 54 ? -7.862 4.238 -1.010 1.00 37.47 55 ARG D O 1
ATOM 3682 N N . PRO D 4 55 ? -9.467 4.013 0.544 1.00 37.12 56 PRO D N 1
ATOM 3683 C CA . PRO D 4 55 ? -10.121 2.888 -0.136 1.00 37.61 56 PRO D CA 1
ATOM 3684 C C . PRO D 4 55 ? -10.721 3.193 -1.515 1.00 36.55 56 PRO D C 1
ATOM 3685 O O . PRO D 4 55 ? -10.941 2.280 -2.306 1.00 36.96 56 PRO D O 1
ATOM 3689 N N . ASP D 4 56 ? -10.986 4.464 -1.805 1.00 36.11 57 ASP D N 1
ATOM 3690 C CA . ASP D 4 56 ? -11.595 4.828 -3.083 1.00 35.18 57 ASP D CA 1
ATOM 3691 C C . ASP D 4 56 ? -10.639 5.192 -4.200 1.00 35.27 57 ASP D C 1
ATOM 3692 O O . ASP D 4 56 ? -10.851 4.813 -5.347 1.00 35.58 57 ASP D O 1
ATOM 3697 N N . ALA D 4 57 ? -9.601 5.944 -3.855 1.00 35.39 58 ALA D N 1
ATOM 3698 C CA . ALA D 4 57 ? -8.615 6.426 -4.817 1.00 35.94 58 ALA D CA 1
ATOM 3699 C C . ALA D 4 57 ? -8.277 5.498 -5.978 1.00 37.06 58 ALA D C 1
ATOM 3700 O O . ALA D 4 57 ? -8.404 5.885 -7.142 1.00 36.64 58 ALA D O 1
ATOM 3702 N N . GLU D 4 58 ? -7.840 4.282 -5.670 1.00 37.63 59 GLU D N 1
ATOM 3703 C CA . GLU D 4 58 ? -7.469 3.343 -6.719 1.00 38.48 59 GLU D CA 1
ATOM 3704 C C . GLU D 4 58 ? -8.658 2.950 -7.587 1.00 36.50 59 GLU D C 1
ATOM 3705 O O . GLU D 4 58 ? -8.575 2.993 -8.819 1.00 35.26 59 GLU D O 1
ATOM 3711 N N . TYR D 4 59 ? -9.761 2.576 -6.942 1.00 33.48 60 TYR D N 1
ATOM 3712 C CA . TYR D 4 59 ? -10.968 2.158 -7.651 1.00 31.70 60 TYR D CA 1
ATOM 3713 C C . TYR D 4 59 ? -11.511 3.250 -8.567 1.00 31.46 60 TYR D C 1
ATOM 3714 O O . TYR D 4 59 ? -11.864 2.987 -9.721 1.00 31.58 60 TYR D O 1
ATOM 3723 N N . TYR D 4 60 ? -11.586 4.471 -8.048 1.00 29.98 61 TYR D N 1
ATOM 3724 C CA . TYR D 4 60 ? -12.081 5.596 -8.829 1.00 29.17 61 TYR D CA 1
ATOM 3725 C C . TYR D 4 60 ? -11.200 5.871 -10.036 1.00 30.46 61 TYR D C 1
ATOM 3726 O O . TYR D 4 60 ? -11.708 6.111 -11.129 1.00 31.43 61 TYR D O 1
ATOM 3735 N N . ASN D 4 61 ? -9.883 5.840 -9.847 1.00 30.35 62 ASN D N 1
ATOM 3736 C CA . ASN D 4 61 ? -8.972 6.084 -10.963 1.00 32.41 62 ASN D CA 1
ATOM 3737 C C . ASN D 4 61 ? -8.977 4.961 -11.997 1.00 33.17 62 ASN D C 1
ATOM 3738 O O . ASN D 4 61 ? -8.728 5.195 -13.177 1.00 33.69 62 ASN D O 1
ATOM 3743 N N . LYS D 4 62 ? -9.264 3.742 -11.556 1.00 34.56 63 LYS D N 1
ATOM 3744 C CA . LYS D 4 62 ? -9.286 2.603 -12.466 1.00 35.83 63 LYS D CA 1
ATOM 3745 C C . LYS D 4 62 ? -10.606 2.540 -13.225 1.00 33.84 63 LYS D C 1
ATOM 3746 O O . LYS D 4 62 ? -10.644 2.173 -14.396 1.00 34.17 63 LYS D O 1
ATOM 3752 N N . GLN D 4 63 ? -11.679 2.926 -12.548 1.00 32.36 64 GLN D N 1
ATOM 3753 C CA . GLN D 4 63 ? -13.023 2.886 -13.111 1.00 31.04 64 GLN D CA 1
ATOM 3754 C C . GLN D 4 63 ? -13.551 4.132 -13.809 1.00 29.79 64 GLN D C 1
ATOM 3755 O O . GLN D 4 63 ? -14.147 4.042 -14.882 1.00 28.52 64 GLN D O 1
ATOM 3761 N N . TYR D 4 64 ? -13.328 5.294 -13.207 1.00 28.90 67 TYR D N 1
ATOM 3762 C CA . TYR D 4 64 ? -13.890 6.532 -13.737 1.00 27.41 67 TYR D CA 1
ATOM 3763 C C . TYR D 4 64 ? -12.952 7.594 -14.304 1.00 28.88 67 TYR D C 1
ATOM 3764 O O . TYR D 4 64 ? -13.408 8.671 -14.693 1.00 28.66 67 TYR D O 1
ATOM 3773 N N . LEU D 4 65 ? -11.656 7.307 -14.360 1.00 31.01 68 LEU D N 1
ATOM 3774 C CA . LEU D 4 65 ? -10.686 8.286 -14.851 1.00 31.03 68 LEU D CA 1
ATOM 3775 C C . LEU D 4 65 ? -11.077 9.024 -16.129 1.00 30.48 68 LEU D C 1
ATOM 3776 O O . LEU D 4 65 ? -11.292 10.235 -16.108 1.00 30.26 68 LEU D O 1
ATOM 3781 N N . GLU D 4 66 ? -11.165 8.302 -17.241 1.00 30.65 69 GLU D N 1
ATOM 3782 C CA . GLU D 4 66 ? -11.502 8.924 -18.519 1.00 30.11 69 GLU D CA 1
ATOM 3783 C C . GLU D 4 66 ? -12.833 9.659 -18.505 1.00 27.05 69 GLU D C 1
ATOM 3784 O O . GLU D 4 66 ? -12.920 10.789 -18.969 1.00 26.91 69 GLU D O 1
ATOM 3790 N N . ARG D 4 67 ? -13.865 9.014 -17.977 1.00 25.51 70 ARG D N 1
ATOM 3791 C CA . ARG D 4 67 ? -15.190 9.615 -17.916 1.00 24.14 70 ARG D CA 1
ATOM 3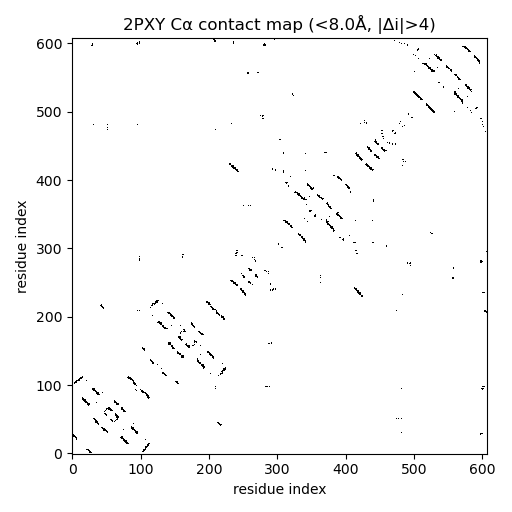792 C C . ARG D 4 67 ? -15.200 10.918 -17.124 1.00 24.46 70 ARG D C 1
ATOM 3793 O O . ARG D 4 67 ? -15.863 11.884 -17.514 1.00 24.87 70 ARG D O 1
ATOM 3801 N N . THR D 4 68 ? -14.454 10.954 -16.023 1.00 22.30 71 THR D N 1
ATOM 3802 C CA . THR D 4 68 ? -14.411 12.155 -15.198 1.00 21.65 71 THR D CA 1
ATOM 3803 C C . THR D 4 68 ? -13.603 13.260 -15.869 1.00 23.53 71 THR D C 1
ATOM 3804 O O . THR D 4 68 ? -13.985 14.430 -15.824 1.00 23.62 71 THR D O 1
ATOM 3808 N N . ARG D 4 69 ? -12.491 12.891 -16.497 1.00 25.57 72 ARG D N 1
ATOM 3809 C CA . ARG D 4 69 ? -11.664 13.870 -17.195 1.00 26.29 72 ARG D CA 1
ATOM 3810 C C . ARG D 4 69 ? -12.469 14.526 -18.312 1.00 25.32 72 ARG D C 1
ATOM 3811 O O . ARG D 4 69 ? -12.398 15.743 -18.512 1.00 25.10 72 ARG D O 1
ATOM 3819 N N . ALA D 4 70 ? -13.232 13.703 -19.034 1.00 22.74 73 ALA D N 1
ATOM 3820 C CA . ALA D 4 70 ? -14.039 14.163 -20.162 1.00 22.13 73 ALA D CA 1
ATOM 3821 C C . ALA D 4 70 ? -15.160 15.144 -19.804 1.00 21.87 73 ALA D C 1
ATOM 3822 O O . ALA D 4 70 ? -15.622 15.893 -20.667 1.00 21.17 73 ALA D O 1
ATOM 3824 N N . GLU D 4 71 ? -15.598 15.147 -18.547 1.00 21.00 74 GLU D N 1
ATOM 3825 C CA . GLU D 4 71 ? -16.664 16.060 -18.131 1.00 20.33 74 GLU D CA 1
ATOM 3826 C C . GLU D 4 71 ? -16.231 17.520 -18.213 1.00 21.12 74 GLU D C 1
ATOM 3827 O O . GLU D 4 71 ? -17.073 18.423 -18.226 1.00 21.67 74 GLU D O 1
ATOM 3833 N N . LEU D 4 72 ? -14.922 17.764 -18.257 1.00 19.97 75 LEU D N 1
ATOM 3834 C CA . LEU D 4 72 ? -14.449 19.139 -18.380 1.00 20.29 75 LEU D CA 1
ATOM 3835 C C . LEU D 4 72 ? -15.067 19.674 -19.662 1.00 20.48 75 LEU D C 1
ATOM 3836 O O . LEU D 4 72 ? -15.371 20.862 -19.782 1.00 21.18 75 LEU D O 1
ATOM 3841 N N . ASP D 4 73 ? -15.258 18.767 -20.614 1.00 20.90 76 ASP D N 1
ATOM 3842 C CA . ASP D 4 73 ? -15.853 19.101 -21.898 1.00 21.59 76 ASP D CA 1
ATOM 3843 C C . ASP D 4 73 ? -17.345 18.819 -21.970 1.00 20.84 76 ASP D C 1
ATOM 3844 O O . ASP D 4 73 ? -18.129 19.688 -22.361 1.00 20.62 76 ASP D O 1
ATOM 3849 N N . THR D 4 74 ? -17.736 17.607 -21.586 1.00 20.56 77 THR D N 1
ATOM 3850 C CA . THR D 4 74 ? -19.136 17.198 -21.672 1.00 19.64 77 THR D CA 1
ATOM 3851 C C . THR D 4 74 ? -20.080 17.826 -20.664 1.00 20.83 77 THR D C 1
ATOM 3852 O O . THR D 4 74 ? -21.296 17.745 -20.825 1.00 21.75 77 THR D O 1
ATOM 3856 N N . VAL D 4 75 ? -19.527 18.449 -19.628 1.00 21.48 78 VAL D N 1
ATOM 3857 C CA . VAL D 4 75 ? -20.340 19.097 -18.607 1.00 20.38 78 VAL D CA 1
ATOM 3858 C C . VAL D 4 75 ? -19.989 20.575 -18.496 1.00 20.26 78 VAL D C 1
ATOM 3859 O O . VAL D 4 75 ? -20.829 21.434 -18.728 1.00 21.46 78 VAL D O 1
ATOM 3863 N N . CYS D 4 76 ? -18.740 20.870 -18.162 1.00 21.75 79 CYS D N 1
ATOM 3864 C CA . CYS D 4 76 ? -18.296 22.255 -17.999 1.00 20.96 79 CYS D CA 1
ATOM 3865 C C . CYS D 4 76 ? -18.389 23.127 -19.245 1.00 19.53 79 CYS D C 1
ATOM 3866 O O . CYS D 4 76 ? -19.189 24.057 -19.305 1.00 18.93 79 CYS D O 1
ATOM 3869 N N . ARG D 4 77 ? -17.552 22.837 -20.233 1.00 19.47 80 ARG D N 1
ATOM 3870 C CA . ARG D 4 77 ? -17.537 23.622 -21.461 1.00 21.17 80 ARG D CA 1
ATOM 3871 C C . ARG D 4 77 ? -18.905 23.579 -22.147 1.00 20.67 80 ARG D C 1
ATOM 3872 O O . ARG D 4 77 ? -19.416 24.598 -22.611 1.00 21.78 80 ARG D O 1
ATOM 3880 N N . TYR D 4 78 ? -19.506 22.399 -22.193 1.00 21.58 81 TYR D N 1
ATOM 3881 C CA . TYR D 4 78 ? -20.824 22.255 -22.796 1.00 22.01 81 TYR D CA 1
ATOM 3882 C C . TYR D 4 78 ? -21.867 23.143 -22.100 1.00 21.39 81 TYR D C 1
ATOM 3883 O O . TYR D 4 78 ? -22.613 23.858 -22.763 1.00 20.97 81 TYR D O 1
ATOM 3892 N N . ASN D 4 79 ? -21.928 23.098 -20.770 1.00 20.92 82 ASN D N 1
ATOM 3893 C CA . ASN D 4 79 ? -22.915 23.911 -20.053 1.00 21.49 82 ASN D CA 1
ATOM 3894 C C . ASN D 4 79 ? -22.701 25.411 -20.213 1.00 21.46 82 ASN D C 1
ATOM 3895 O O . ASN D 4 79 ? -23.659 26.180 -20.292 1.00 19.10 82 ASN D O 1
ATOM 3900 N N . TYR D 4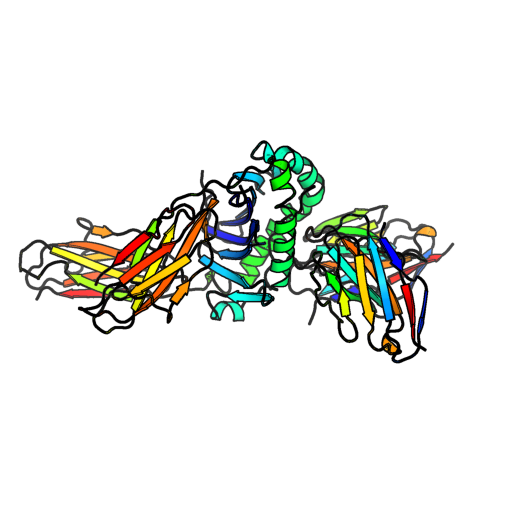 80 ? -21.441 25.822 -20.257 1.00 21.86 83 TYR D N 1
ATOM 3901 C CA . TYR D 4 80 ? -21.113 27.228 -20.408 1.00 22.65 83 TYR D CA 1
ATOM 3902 C C . TYR D 4 80 ? -21.603 27.740 -21.762 1.00 22.72 83 TYR D C 1
ATOM 3903 O O . TYR D 4 80 ? -22.382 28.698 -21.839 1.00 21.39 83 TYR D O 1
ATOM 3912 N N . GLU D 4 81 ? -21.164 27.081 -22.828 1.00 22.12 84 GLU D N 1
ATOM 3913 C CA . GLU D 4 81 ? -21.524 27.500 -24.174 1.00 22.76 84 GLU D CA 1
ATOM 3914 C C . GLU D 4 81 ? -22.992 27.312 -24.524 1.00 23.67 84 GLU D C 1
ATOM 3915 O O . GLU D 4 81 ? -23.594 28.179 -25.161 1.00 24.08 84 GLU D O 1
ATOM 3921 N N . GLU D 4 82 A -23.582 26.201 -24.101 1.00 22.06 84 GLU D N 1
ATOM 3922 C CA . GLU D 4 82 A -24.969 25.947 -24.448 1.00 22.43 84 GLU D CA 1
ATOM 3923 C C . GLU D 4 82 A -26.030 26.487 -23.492 1.00 22.29 84 GLU D C 1
ATOM 3924 O O . GLU D 4 82 A -27.151 26.751 -23.924 1.00 23.19 84 GLU D O 1
ATOM 3930 N N . THR D 4 83 ? -25.707 26.656 -22.212 1.00 21.03 85 THR D N 1
ATOM 3931 C CA . THR D 4 83 ? -26.720 27.144 -21.277 1.00 21.70 85 THR D CA 1
ATOM 3932 C C . THR D 4 83 ? -26.430 28.438 -20.512 1.00 22.22 85 THR D C 1
ATOM 3933 O O . THR D 4 83 ? -27.354 29.195 -20.226 1.00 22.87 85 THR D O 1
ATOM 3937 N N . GLU D 4 84 ? -25.170 28.705 -20.181 1.00 21.92 86 GLU D N 1
ATOM 3938 C CA . GLU D 4 84 ? -24.854 29.929 -19.451 1.00 22.78 86 GLU D CA 1
ATOM 3939 C C . GLU D 4 84 ? -24.872 31.138 -20.391 1.00 23.69 86 GLU D C 1
ATOM 3940 O O . GLU D 4 84 ? -25.472 32.169 -20.077 1.00 22.73 86 GLU D O 1
ATOM 3946 N N . VAL D 4 85 ? -24.238 30.998 -21.553 1.00 24.43 87 VAL D N 1
ATOM 3947 C CA . VAL D 4 85 ? -24.187 32.081 -22.536 1.00 24.09 87 VAL D CA 1
ATOM 3948 C C . VAL D 4 85 ? -25.545 32.749 -22.765 1.00 25.74 87 VAL D C 1
ATOM 3949 O O . VAL D 4 85 ? -25.643 33.975 -22.806 1.00 24.90 87 VAL D O 1
ATOM 3953 N N . PRO D 4 86 ? -26.616 31.952 -22.913 1.00 26.68 88 PRO D N 1
ATOM 3954 C CA . PRO D 4 86 ? -27.929 32.565 -23.138 1.00 25.57 88 PRO D CA 1
ATOM 3955 C C . PRO D 4 86 ? -28.718 32.989 -21.902 1.00 24.33 88 PRO D C 1
ATOM 3956 O O . PRO D 4 86 ? -29.795 33.571 -22.034 1.00 23.42 88 PRO D O 1
ATOM 3960 N N . THR D 4 87 ? -28.203 32.716 -20.705 1.00 24.52 89 THR D N 1
ATOM 3961 C CA . THR D 4 87 ? -28.934 33.100 -19.496 1.00 24.23 89 THR D CA 1
ATOM 3962 C C . THR D 4 87 ? -28.119 33.903 -18.484 1.00 25.32 89 THR D C 1
ATOM 3963 O O . THR D 4 87 ? -28.190 35.132 -18.459 1.00 24.91 89 THR D O 1
ATOM 3967 N N . SER D 4 88 ? -27.352 33.204 -17.653 1.00 24.90 90 SER D N 1
ATOM 3968 C CA . SER D 4 88 ? -26.533 33.839 -16.626 1.00 25.77 90 SER D CA 1
ATOM 3969 C C . SER D 4 88 ? -25.637 34.951 -17.165 1.00 24.12 90 SER D C 1
ATOM 3970 O O . SER D 4 88 ? -25.636 36.069 -16.652 1.00 24.78 90 SER D O 1
ATOM 3973 N N . LEU D 4 89 ? -24.873 34.631 -18.199 1.00 24.16 91 LEU D N 1
ATOM 3974 C CA . LEU D 4 89 ? -23.942 35.575 -18.800 1.00 24.93 91 LEU D CA 1
ATOM 3975 C C . LEU D 4 89 ? -24.630 36.648 -19.623 1.00 25.79 91 LEU D C 1
ATOM 3976 O O . LEU D 4 89 ? -23.977 37.514 -20.194 1.00 27.98 91 LEU D O 1
ATOM 3981 N N . ARG D 4 90 ? -25.953 36.590 -19.670 1.00 27.64 92 ARG D N 1
ATOM 3982 C CA . ARG D 4 90 ? -26.751 37.536 -20.436 1.00 29.01 92 ARG D CA 1
ATOM 3983 C C . ARG D 4 90 ? -27.568 38.422 -19.504 1.00 26.88 92 ARG D C 1
ATOM 3984 O O . ARG D 4 90 ? -28.073 39.473 -19.907 1.00 25.63 92 ARG D O 1
ATOM 3992 N N . ARG D 4 91 ? -27.699 37.989 -18.258 1.00 24.98 93 ARG D N 1
ATOM 3993 C CA . ARG D 4 91 ? -28.485 38.727 -17.282 1.00 25.23 93 ARG D CA 1
ATOM 3994 C C . ARG D 4 91 ? -27.917 40.107 -16.987 1.00 24.38 93 ARG D C 1
ATOM 3995 O O . ARG D 4 91 ? -26.745 40.254 -16.650 1.00 26.07 93 ARG D O 1
ATOM 4003 N N . LEU D 4 92 ? -28.770 41.114 -17.127 1.00 24.21 94 LEU D N 1
ATOM 4004 C CA . LEU D 4 92 ? -28.403 42.495 -16.867 1.00 23.14 94 LEU D CA 1
ATOM 4005 C C . LEU D 4 92 ? -29.562 43.159 -16.150 1.00 23.53 94 LEU D C 1
ATOM 4006 O O . LEU D 4 92 ? -30.602 43.430 -16.757 1.00 22.91 94 LEU D O 1
ATOM 4011 N N . GLU D 4 93 ? -29.390 43.390 -14.850 1.00 24.03 95 GLU D N 1
ATOM 4012 C CA . GLU D 4 93 ? -30.418 44.041 -14.049 1.00 25.24 95 GLU D CA 1
ATOM 4013 C C . GLU D 4 93 ? -29.892 45.399 -13.598 1.00 25.75 95 GLU D C 1
ATOM 4014 O O . GLU D 4 93 ? -28.937 45.485 -12.826 1.00 23.39 95 GLU D O 1
ATOM 4020 N N . GLN D 4 94 ? -30.521 46.459 -14.095 1.00 26.14 96 GLN D N 1
ATOM 4021 C CA . GLN D 4 94 ? -30.103 47.815 -13.776 1.00 26.50 96 GLN D CA 1
ATOM 4022 C C . GLN D 4 94 ? -30.328 48.167 -12.321 1.00 26.08 96 GLN D C 1
ATOM 4023 O O . GLN D 4 94 ? -31.361 47.855 -11.738 1.00 26.56 96 GLN D O 1
ATOM 4029 N N . PRO D 4 95 ? -29.355 48.840 -11.712 1.00 26.15 97 PRO D N 1
ATOM 4030 C CA . PRO D 4 95 ? -29.490 49.218 -10.306 1.00 26.02 97 PRO D CA 1
ATOM 4031 C C . PRO D 4 95 ? -30.441 50.389 -10.082 1.00 25.80 97 PRO D C 1
ATOM 4032 O O . PRO D 4 95 ? -30.600 51.251 -10.948 1.00 25.98 97 PRO D O 1
ATOM 4036 N N . ASN D 4 96 ? -31.098 50.389 -8.928 1.00 25.52 98 ASN D N 1
ATOM 4037 C CA . ASN D 4 96 ? -31.974 51.481 -8.545 1.00 25.35 98 ASN D CA 1
ATOM 4038 C C . ASN D 4 96 ? -31.066 52.296 -7.631 1.00 25.22 98 ASN D C 1
ATOM 4039 O O . ASN D 4 96 ? -30.352 51.738 -6.795 1.00 24.28 98 ASN D O 1
ATOM 4044 N N . VAL D 4 97 ? -31.087 53.611 -7.799 1.00 25.22 99 VAL D N 1
ATOM 4045 C CA . VAL D 4 97 ? -30.223 54.483 -7.030 1.00 25.11 99 VAL D CA 1
ATOM 4046 C C . VAL D 4 97 ? -30.985 55.610 -6.350 1.00 26.08 99 VAL D C 1
ATOM 4047 O O . VAL D 4 97 ? -31.702 56.355 -7.010 1.00 28.34 99 VAL D O 1
ATOM 4051 N N . VAL D 4 98 ? -30.823 55.730 -5.032 1.00 25.41 100 VAL D N 1
ATOM 4052 C CA . VAL D 4 98 ? -31.481 56.787 -4.255 1.00 25.61 100 VAL D CA 1
ATOM 4053 C C . VAL D 4 98 ? -30.527 57.325 -3.200 1.00 23.68 100 VAL D C 1
ATOM 4054 O O . VAL D 4 98 ? -29.685 56.596 -2.686 1.00 24.76 100 VAL D O 1
ATOM 4058 N N . ILE D 4 99 ? -30.675 58.599 -2.871 1.00 24.92 101 ILE D N 1
ATOM 4059 C CA . ILE D 4 99 ? -29.819 59.237 -1.880 1.00 26.35 101 ILE D CA 1
ATOM 4060 C C . ILE D 4 99 ? -30.585 59.671 -0.635 1.00 27.05 101 ILE D C 1
ATOM 4061 O O . ILE D 4 99 ? -31.691 60.195 -0.723 1.00 27.67 101 ILE D O 1
ATOM 4066 N N . SER D 4 100 ? -29.982 59.456 0.526 1.00 29.48 102 SER D N 1
ATOM 4067 C CA . SER D 4 100 ? -30.587 59.852 1.786 1.00 32.42 102 SER D CA 1
ATOM 4068 C C . SER D 4 100 ? -29.522 60.516 2.651 1.00 34.07 102 SER D C 1
ATOM 4069 O O . SER D 4 100 ? -28.333 60.200 2.552 1.00 34.62 102 SER D O 1
ATOM 4072 N N . LEU D 4 101 ? -29.957 61.447 3.489 1.00 35.87 103 LEU D N 1
ATOM 4073 C CA . LEU D 4 101 ? -29.066 62.167 4.387 1.00 37.02 103 LEU D CA 1
ATOM 4074 C C . LEU D 4 101 ? -29.219 61.523 5.764 1.00 38.10 103 LEU D C 1
ATOM 4075 O O . LEU D 4 101 ? -30.328 61.398 6.267 1.00 38.97 103 LEU D O 1
ATOM 4080 N N . SER D 4 102 ? -28.107 61.113 6.367 1.00 40.01 104 SER D N 1
ATOM 4081 C CA . SER D 4 102 ? -28.124 60.457 7.673 1.00 41.75 104 SER D CA 1
ATOM 4082 C C . SER D 4 102 ? -28.729 61.256 8.831 1.00 43.17 104 SER D C 1
ATOM 4083 O O . SER D 4 102 ? -29.534 60.727 9.593 1.00 43.83 104 SER D O 1
ATOM 4086 N N . ARG D 4 103 ? -28.329 62.515 8.978 1.00 43.69 105 ARG D N 1
ATOM 4087 C CA . ARG D 4 103 ? -28.841 63.354 10.057 1.00 43.78 105 ARG D CA 1
ATOM 4088 C C . ARG D 4 103 ? -29.680 64.501 9.496 1.00 42.55 105 ARG D C 1
ATOM 4089 O O . ARG D 4 103 ? -29.644 64.770 8.297 1.00 40.76 105 ARG D O 1
ATOM 4097 N N . THR D 4 104 ? -30.436 65.173 10.362 1.00 41.06 106 THR D N 1
ATOM 4098 C CA . THR D 4 104 ? -31.255 66.297 9.920 1.00 39.70 106 THR D CA 1
ATOM 4099 C C . THR D 4 104 ? -30.304 67.325 9.334 1.00 38.88 106 THR D C 1
ATOM 4100 O O . THR D 4 104 ? -29.237 67.580 9.891 1.00 38.73 106 THR D O 1
ATOM 4104 N N . GLU D 4 105 ? -30.691 67.917 8.212 1.00 38.56 107 GLU D N 1
ATOM 4105 C CA . GLU D 4 105 ? -29.840 68.891 7.548 1.00 39.14 107 GLU D CA 1
ATOM 4106 C C . GLU D 4 105 ? -29.627 70.174 8.335 1.00 40.75 107 GLU D C 1
ATOM 4107 O O . GLU D 4 105 ? -30.577 70.883 8.678 1.00 41.42 107 GLU D O 1
ATOM 4113 N N . ALA D 4 106 ? -28.362 70.457 8.618 1.00 41.11 108 ALA D N 1
ATOM 4114 C CA . ALA D 4 106 ? -27.973 71.665 9.330 1.00 41.47 108 ALA D CA 1
ATOM 4115 C C . ALA D 4 106 ? -26.894 72.298 8.465 1.00 41.34 108 ALA D C 1
ATOM 4116 O O . ALA D 4 106 ? -25.804 71.747 8.318 1.00 41.16 108 ALA D O 1
ATOM 4118 N N . LEU D 4 107 ? -27.207 73.446 7.878 1.00 41.69 109 LEU D N 1
ATOM 4119 C CA . LEU D 4 107 ? -26.259 74.131 7.015 1.00 41.56 109 LEU D CA 1
ATOM 4120 C C . LEU D 4 107 ? -24.929 74.328 7.726 1.00 40.69 109 LEU D C 1
ATOM 4121 O O . LEU D 4 107 ? -24.882 74.827 8.849 1.00 40.28 109 LEU D O 1
ATOM 4126 N N . ASN D 4 108 ? -23.855 73.916 7.062 1.00 39.21 110 ASN D N 1
ATOM 4127 C CA . ASN D 4 108 ? -22.502 74.042 7.589 1.00 38.93 110 ASN D CA 1
ATOM 4128 C C . ASN D 4 108 ? -22.151 73.065 8.710 1.00 36.37 110 ASN D C 1
ATOM 4129 O O . ASN D 4 108 ? -21.156 73.255 9.400 1.00 35.25 110 ASN D O 1
ATOM 4134 N N . HIS D 4 109 ? -22.966 72.030 8.894 1.00 35.08 111 HIS D N 1
ATOM 4135 C CA . HIS D 4 109 ? -22.696 71.025 9.919 1.00 34.58 111 HIS D CA 1
ATOM 4136 C C . HIS D 4 109 ? -22.401 69.677 9.268 1.00 34.42 111 HIS D C 1
ATOM 4137 O O . HIS D 4 109 ? -23.036 69.311 8.282 1.00 34.52 111 HIS D O 1
ATOM 4144 N N . HIS D 4 110 ? -21.434 68.950 9.824 1.00 34.63 112 HIS D N 1
ATOM 4145 C CA . HIS D 4 110 ? -21.041 67.640 9.305 1.00 35.42 112 HIS D CA 1
ATOM 4146 C C . HIS D 4 110 ? -22.232 66.704 9.150 1.00 35.19 112 HIS D C 1
ATOM 4147 O O . HIS D 4 110 ? -23.141 66.693 9.979 1.00 35.05 112 HIS D O 1
ATOM 4154 N N . ASN D 4 111 ? -22.219 65.911 8.085 1.00 34.96 113 ASN D N 1
ATOM 4155 C CA . ASN D 4 111 ? -23.299 64.964 7.839 1.00 34.37 113 ASN D CA 1
ATOM 4156 C C . ASN D 4 111 ? -22.795 63.870 6.915 1.00 32.88 113 ASN D C 1
ATOM 4157 O O . ASN D 4 111 ? -21.630 63.882 6.507 1.00 32.17 113 ASN D O 1
ATOM 4162 N N . THR D 4 112 ? -23.673 62.926 6.594 1.00 31.96 114 THR D N 1
ATOM 4163 C CA . THR D 4 112 ? -23.324 61.815 5.719 1.00 31.28 114 THR D CA 1
ATOM 4164 C C . THR D 4 112 ? -24.402 61.555 4.672 1.00 29.93 114 THR D C 1
ATOM 4165 O O . THR D 4 112 ? -25.585 61.459 4.996 1.00 29.58 114 THR D O 1
ATOM 4169 N N . LEU D 4 113 ? -23.992 61.460 3.414 1.00 28.39 115 LEU D N 1
ATOM 4170 C CA . LEU D 4 113 ? -24.934 61.160 2.344 1.00 26.84 115 LEU D CA 1
ATOM 4171 C C . LEU D 4 113 ? -24.780 59.678 2.059 1.00 25.96 115 LEU D C 1
ATOM 4172 O O . LEU D 4 113 ? -23.668 59.164 1.961 1.00 24.66 115 LEU D O 1
ATOM 4177 N N . VAL D 4 114 ? -25.904 58.988 1.957 1.00 26.64 116 VAL D N 1
ATOM 4178 C CA . VAL D 4 114 ? -25.885 57.567 1.689 1.00 25.70 116 VAL D CA 1
ATOM 4179 C C . VAL D 4 114 ? -26.544 57.304 0.354 1.00 27.17 116 VAL D C 1
ATOM 4180 O O . VAL D 4 114 ? -27.695 57.674 0.131 1.00 26.44 116 VAL D O 1
ATOM 4184 N N . CYS D 4 115 ? -25.797 56.677 -0.544 1.00 27.67 117 CYS D N 1
ATOM 4185 C CA . CYS D 4 115 ? -26.329 56.333 -1.845 1.00 26.08 117 CYS D CA 1
ATOM 4186 C C . CYS D 4 115 ? -26.609 54.832 -1.828 1.00 26.55 117 CYS D C 1
ATOM 4187 O O . CYS D 4 115 ? -25.681 54.021 -1.753 1.00 23.91 117 CYS D O 1
ATOM 4190 N N . SER D 4 116 ? -27.888 54.467 -1.873 1.00 25.40 118 SER D N 1
ATOM 4191 C CA . SER D 4 116 ? -28.273 53.058 -1.877 1.00 24.82 118 SER D CA 1
ATOM 4192 C C . SER D 4 116 ? -28.395 52.598 -3.320 1.00 22.12 118 SER D C 1
ATOM 4193 O O . SER D 4 116 ? -29.196 53.137 -4.078 1.00 21.02 118 SER D O 1
ATOM 4196 N N . VAL D 4 117 ? -27.582 51.614 -3.690 1.00 22.34 119 VAL D N 1
ATOM 4197 C CA . VAL D 4 117 ? -27.558 51.063 -5.047 1.00 22.28 119 VAL D CA 1
ATOM 4198 C C . VAL D 4 117 ? -28.036 49.625 -4.910 1.00 22.68 119 VAL D C 1
ATOM 4199 O O . VAL D 4 117 ? -27.315 48.766 -4.401 1.00 22.83 119 VAL D O 1
ATOM 4203 N N . THR D 4 118 ? -29.247 49.363 -5.385 1.00 21.48 120 THR D N 1
ATOM 4204 C CA . THR D 4 118 ? -29.847 48.055 -5.204 1.00 21.01 120 THR D CA 1
ATOM 4205 C C . THR D 4 118 ? -30.393 47.334 -6.434 1.00 22.78 120 THR D C 1
ATOM 4206 O O . THR D 4 118 ? -30.582 47.924 -7.498 1.00 23.95 120 THR D O 1
ATOM 4210 N N . ASP D 4 119 ? -30.634 46.039 -6.249 1.00 23.90 121 ASP D N 1
ATOM 4211 C CA . ASP D 4 119 ? -31.202 45.155 -7.265 1.00 24.21 121 ASP D CA 1
ATOM 4212 C C . ASP D 4 119 ? -30.477 45.064 -8.599 1.00 23.86 121 ASP D C 1
ATOM 4213 O O . ASP D 4 119 ? -31.125 45.011 -9.647 1.00 25.78 121 ASP D O 1
ATOM 4218 N N . PHE D 4 120 ? -29.148 45.024 -8.580 1.00 23.17 122 PHE D N 1
ATOM 4219 C CA . PHE D 4 120 ? -28.407 44.933 -9.834 1.00 21.80 122 PHE D CA 1
ATOM 4220 C C . PHE D 4 120 ? -27.740 43.586 -10.027 1.00 21.44 122 PHE D C 1
ATOM 4221 O O . PHE D 4 120 ? -27.580 42.817 -9.086 1.00 21.19 122 PHE D O 1
ATOM 4229 N N . TYR D 4 121 ? -27.375 43.304 -11.272 1.00 20.61 123 TYR D N 1
ATOM 4230 C CA . TYR D 4 121 ? -26.710 42.064 -11.631 1.00 21.67 123 TYR D CA 1
ATOM 4231 C C . TYR D 4 121 ? -26.101 42.312 -13.002 1.00 21.35 123 TYR D C 1
ATOM 4232 O O . TYR D 4 121 ? -26.744 42.914 -13.859 1.00 23.26 123 TYR D O 1
ATOM 4241 N N . PRO D 4 122 ? -24.858 41.856 -13.231 1.00 20.74 124 PRO D N 1
ATOM 4242 C CA . PRO D 4 122 ? -23.980 41.126 -12.307 1.00 19.56 124 PRO D CA 1
ATOM 4243 C C . PRO D 4 122 ? -23.468 41.975 -11.144 1.00 21.09 124 PRO D C 1
ATOM 4244 O O . PRO D 4 122 ? -23.858 43.137 -10.981 1.00 20.24 124 PRO D O 1
ATOM 4248 N N . ALA D 4 123 ? -22.567 41.386 -10.360 1.00 22.51 125 ALA D N 1
ATOM 4249 C CA . ALA D 4 123 ? -21.999 42.018 -9.171 1.00 24.32 125 ALA D CA 1
ATOM 4250 C C . ALA D 4 123 ? -21.005 43.166 -9.380 1.00 24.79 125 ALA D C 1
ATOM 4251 O O . ALA D 4 123 ? -20.881 44.032 -8.518 1.00 22.99 125 ALA D O 1
ATOM 4253 N N . LYS D 4 124 ? -20.300 43.172 -10.507 1.00 26.40 126 LYS D N 1
ATOM 4254 C CA . LYS D 4 124 ? -19.322 44.224 -10.787 1.00 28.06 126 LYS D CA 1
ATOM 4255 C C . LYS D 4 124 ? -19.982 45.573 -11.029 1.00 27.63 126 LYS D C 1
ATOM 4256 O O . LYS D 4 124 ? -20.806 45.727 -11.934 1.00 28.50 126 LYS D O 1
ATOM 4262 N N . ILE D 4 125 ? -19.597 46.561 -10.228 1.00 26.59 127 ILE D N 1
ATOM 4263 C CA . ILE D 4 125 ? -20.183 47.889 -10.342 1.00 24.83 127 ILE D CA 1
ATOM 4264 C C . ILE D 4 125 ? -19.248 48.961 -9.782 1.00 24.65 127 ILE D C 1
ATOM 4265 O O . ILE D 4 125 ? -18.334 48.664 -9.012 1.00 24.64 127 ILE D O 1
ATOM 4270 N N . LYS D 4 126 ? -19.482 50.210 -10.165 1.00 24.56 128 LYS D N 1
ATOM 4271 C CA . LYS D 4 126 ? -18.662 51.306 -9.662 1.00 24.35 128 LYS D CA 1
ATOM 4272 C C . LYS D 4 126 ? -19.517 52.511 -9.280 1.00 22.38 128 LYS D C 1
ATOM 4273 O O . LYS D 4 126 ? -20.284 53.031 -10.092 1.00 22.97 128 LYS D O 1
ATOM 4279 N N . VAL D 4 127 ? -19.388 52.948 -8.035 1.00 22.50 129 VAL D N 1
ATOM 4280 C CA . VAL D 4 127 ? -20.151 54.095 -7.557 1.00 24.07 129 VAL D CA 1
ATOM 4281 C C . VAL D 4 127 ? -19.200 55.221 -7.166 1.00 23.78 129 VAL D C 1
ATOM 4282 O O . VAL D 4 127 ? -18.251 55.002 -6.421 1.00 21.59 129 VAL D O 1
ATOM 4286 N N . ARG D 4 128 ? -19.461 56.420 -7.677 1.00 24.66 130 ARG D N 1
ATOM 4287 C CA . ARG D 4 128 ? -18.634 57.588 -7.386 1.00 26.60 130 ARG D CA 1
ATOM 4288 C C . ARG D 4 128 ? -19.481 58.736 -6.839 1.00 25.81 130 ARG D C 1
ATOM 4289 O O . ARG D 4 128 ? -20.657 58.866 -7.180 1.00 26.95 130 ARG D O 1
ATOM 4297 N N . TRP D 4 129 ? -18.870 59.559 -5.991 1.00 24.40 131 TRP D N 1
ATOM 4298 C CA . TRP D 4 129 ? -19.521 60.724 -5.406 1.00 22.30 131 TRP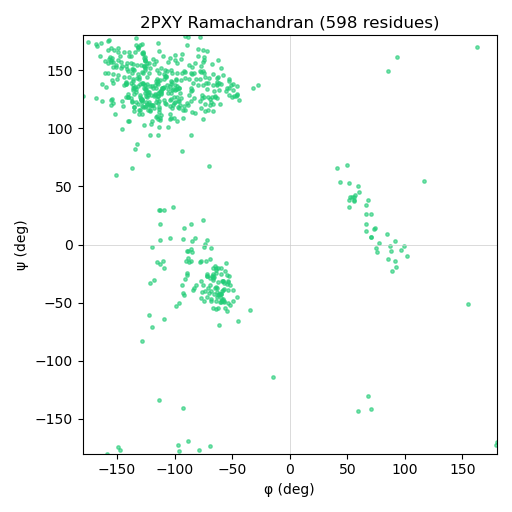 D CA 1
ATOM 4299 C C . TRP D 4 129 ? -18.930 62.004 -6.003 1.00 23.78 131 TRP D C 1
ATOM 4300 O O . TRP D 4 129 ? -17.734 62.079 -6.269 1.00 23.08 131 TRP D O 1
ATOM 4311 N N . PHE D 4 130 ? -19.777 63.002 -6.227 1.00 24.36 132 PHE D N 1
ATOM 4312 C CA . PHE D 4 130 ? -19.341 64.276 -6.785 1.00 25.87 132 PHE D CA 1
ATOM 4313 C C . PHE D 4 130 ? -19.928 65.428 -5.978 1.00 27.45 132 PHE D C 1
ATOM 4314 O O . PHE D 4 130 ? -21.065 65.350 -5.513 1.00 28.30 132 PHE D O 1
ATOM 4322 N N . ARG D 4 131 ? -19.144 66.488 -5.809 1.00 27.62 133 ARG D N 1
ATOM 4323 C CA . ARG D 4 131 ? -19.589 67.675 -5.096 1.00 29.08 133 ARG D CA 1
ATOM 4324 C C . ARG D 4 131 ? -19.412 68.798 -6.097 1.00 30.78 133 ARG D C 1
ATOM 4325 O O . ARG D 4 131 ? -18.292 69.095 -6.512 1.00 30.87 133 ARG D O 1
ATOM 4333 N N . ASN D 4 132 ? -20.523 69.409 -6.491 1.00 30.97 134 ASN D N 1
ATOM 4334 C CA . ASN D 4 132 ? -20.501 70.478 -7.475 1.00 31.63 134 ASN D CA 1
ATOM 4335 C C . ASN D 4 132 ? -19.718 70.032 -8.712 1.00 32.79 134 ASN D C 1
ATOM 4336 O O . ASN D 4 132 ? -18.779 70.700 -9.157 1.00 31.64 134 ASN D O 1
ATOM 4341 N N . GLY D 4 133 ? -20.118 68.884 -9.256 1.00 32.98 135 GLY D N 1
ATOM 4342 C CA . GLY D 4 133 ? -19.488 68.352 -10.450 1.00 34.14 135 GLY D CA 1
ATOM 4343 C C . GLY D 4 133 ? -18.044 67.908 -10.314 1.00 35.07 135 GLY D C 1
ATOM 4344 O O . GLY D 4 133 ? -17.382 67.648 -11.316 1.00 36.14 135 GLY D O 1
ATOM 4345 N N . GLN D 4 134 ? -17.546 67.820 -9.088 1.00 34.83 136 GLN D N 1
ATOM 4346 C CA . GLN D 4 134 ? -16.171 67.396 -8.867 1.00 35.84 136 GLN D CA 1
ATOM 4347 C C . GLN D 4 134 ? -16.162 66.138 -8.009 1.00 34.86 136 GLN D C 1
ATOM 4348 O O . GLN D 4 134 ? -16.781 66.104 -6.946 1.00 33.20 136 GLN D O 1
ATOM 4354 N N . GLU D 4 135 ? -15.452 65.109 -8.459 1.00 34.64 137 GLU D N 1
ATOM 4355 C CA . GLU D 4 135 ? -15.418 63.859 -7.715 1.00 35.84 137 GLU D CA 1
ATOM 4356 C C . GLU D 4 135 ? -14.801 63.981 -6.337 1.00 36.90 137 GLU D C 1
ATOM 4357 O O . GLU D 4 135 ? -13.781 64.637 -6.149 1.00 36.66 137 GLU D O 1
ATOM 4363 N N . GLU D 4 136 ? -15.448 63.339 -5.374 1.00 38.03 138 GLU D N 1
ATOM 4364 C CA . GLU D 4 136 ? -14.986 63.321 -4.001 1.00 40.24 138 GLU D CA 1
ATOM 4365 C C . GLU D 4 136 ? -14.245 62.012 -3.821 1.00 41.36 138 GLU D C 1
ATOM 4366 O O . GLU D 4 136 ? -14.717 60.959 -4.252 1.00 41.15 138 GLU D O 1
ATOM 4372 N N . THR D 4 137 ? -13.074 62.079 -3.201 1.00 42.54 139 THR D N 1
ATOM 4373 C CA . THR D 4 137 ? -12.268 60.890 -2.977 1.00 43.46 139 THR D CA 1
ATOM 4374 C C . THR D 4 137 ? -12.091 60.645 -1.486 1.00 42.81 139 THR D C 1
ATOM 4375 O O . THR D 4 137 ? -11.978 59.505 -1.041 1.00 45.97 139 THR D O 1
ATOM 4379 N N . VAL D 4 138 ? -12.082 61.719 -0.709 1.00 40.89 140 VAL D N 1
ATOM 4380 C CA . VAL D 4 138 ? -11.925 61.591 0.731 1.00 39.12 140 VAL D CA 1
ATOM 4381 C C . VAL D 4 138 ? -13.297 61.552 1.397 1.00 36.72 140 VAL D C 1
ATOM 4382 O O . VAL D 4 138 ? -14.220 62.248 0.974 1.00 36.21 140 VAL D O 1
ATOM 4386 N N . GLY D 4 139 ? -13.436 60.724 2.426 1.00 35.15 141 GLY D N 1
ATOM 4387 C CA . GLY D 4 139 ? -14.707 60.631 3.123 1.00 33.84 141 GLY D CA 1
ATOM 4388 C C . GLY D 4 139 ? -15.696 59.675 2.480 1.00 32.16 141 GLY D C 1
ATOM 4389 O O . GLY D 4 139 ? -16.868 59.637 2.856 1.00 31.41 141 GLY D O 1
ATOM 4390 N N . VAL D 4 140 ? -15.225 58.912 1.500 1.00 31.18 142 VAL D N 1
ATOM 4391 C CA . VAL D 4 140 ? -16.062 57.939 0.813 1.00 29.29 142 VAL D CA 1
ATOM 4392 C C . VAL D 4 140 ? -15.766 56.544 1.343 1.00 30.75 142 VAL D C 1
ATOM 4393 O O . VAL D 4 140 ? -14.609 56.154 1.502 1.00 31.56 142 VAL D O 1
ATOM 4397 N N . SER D 4 141 ? -16.822 55.797 1.622 1.00 30.38 143 SER D N 1
ATOM 4398 C CA . SER D 4 141 ? -16.683 54.442 2.115 1.00 31.62 143 SER D CA 1
ATOM 4399 C C . SER D 4 141 ? -17.930 53.691 1.677 1.00 33.38 143 SER D C 1
ATOM 4400 O O . SER D 4 141 ? -18.909 54.302 1.237 1.00 32.25 143 SER D O 1
ATOM 4403 N N . SER D 4 142 ? -17.901 52.370 1.796 1.00 34.24 144 SER D N 1
ATOM 4404 C CA . SER D 4 142 ? -19.050 51.578 1.395 1.00 35.93 144 SER D CA 1
ATOM 4405 C C . SER D 4 142 ? -19.203 50.309 2.203 1.00 35.94 144 SER D C 1
ATOM 4406 O O . SER D 4 142 ? -18.257 49.820 2.820 1.00 36.58 144 SER D O 1
ATOM 4409 N N . THR D 4 143 ? -20.420 49.788 2.204 1.00 36.42 145 THR D N 1
ATOM 4410 C CA . THR D 4 143 ? -20.719 48.557 2.907 1.00 36.39 145 THR D CA 1
ATOM 4411 C C . THR D 4 143 ? -20.205 47.435 2.022 1.00 35.48 145 THR D C 1
ATOM 4412 O O . THR D 4 143 ? -19.679 47.687 0.938 1.00 31.90 145 THR D O 1
ATOM 4416 N N . GLN D 4 144 ? -20.343 46.200 2.482 1.00 36.63 146 GLN D N 1
ATOM 4417 C CA . GLN D 4 144 ? -19.903 45.071 1.681 1.00 39.27 146 GLN D CA 1
ATOM 4418 C C . GLN D 4 144 ? -20.952 44.817 0.620 1.00 37.90 146 GLN D C 1
ATOM 4419 O O . GLN D 4 144 ? -22.133 45.095 0.833 1.00 39.09 146 GLN D O 1
ATOM 4425 N N . LEU D 4 145 ? -20.516 44.314 -0.529 1.00 34.79 147 LEU D N 1
ATOM 4426 C CA . LEU D 4 145 ? -21.437 44.001 -1.607 1.00 34.01 147 LEU D CA 1
ATOM 4427 C C . LEU D 4 145 ? -22.316 42.884 -1.061 1.00 31.93 147 LEU D C 1
ATOM 4428 O O . LEU D 4 145 ? -21.811 41.876 -0.580 1.00 32.52 147 LEU D O 1
ATOM 4433 N N . ILE D 4 146 ? -23.626 43.062 -1.123 1.00 31.44 148 ILE D N 1
ATOM 4434 C CA . ILE D 4 146 ? -24.534 42.050 -0.607 1.00 30.43 148 ILE D CA 1
ATOM 4435 C C . ILE D 4 146 ? -25.180 41.205 -1.702 1.00 30.69 148 ILE D C 1
ATOM 4436 O O . ILE D 4 146 ? -25.707 41.736 -2.680 1.00 30.18 148 ILE D O 1
ATOM 4441 N N . ARG D 4 147 ? -25.121 39.887 -1.534 1.00 30.23 149 ARG D N 1
ATOM 4442 C CA . ARG D 4 147 ? -25.738 38.961 -2.481 1.00 30.72 149 ARG D CA 1
ATOM 4443 C C . ARG D 4 147 ? -27.127 38.702 -1.906 1.00 29.72 149 ARG D C 1
ATOM 4444 O O . ARG D 4 147 ? -27.255 38.043 -0.880 1.00 28.49 149 ARG D O 1
ATOM 4452 N N . ASN D 4 148 ? -28.158 39.227 -2.561 1.00 28.79 150 ASN D N 1
ATOM 4453 C CA . ASN D 4 148 ? -29.530 39.080 -2.075 1.00 28.66 150 ASN D CA 1
ATOM 4454 C C . ASN D 4 148 ? -30.076 37.659 -2.097 1.00 28.41 150 ASN D C 1
ATOM 4455 O O . ASN D 4 148 ? -30.957 37.323 -1.304 1.00 27.63 150 ASN D O 1
ATOM 4460 N N . GLY D 4 149 ? -29.557 36.833 -3.002 1.00 26.66 151 GLY D N 1
ATOM 4461 C CA . GLY D 4 149 ? -30.012 35.457 -3.093 1.00 25.98 151 GLY D CA 1
ATOM 4462 C C . GLY D 4 149 ? -30.978 35.211 -4.235 1.00 24.74 151 GLY D C 1
ATOM 4463 O O . GLY D 4 149 ? -31.301 34.069 -4.544 1.00 24.24 151 GLY D O 1
ATOM 4464 N N . ASP D 4 150 ? -31.432 36.286 -4.867 1.00 25.01 152 ASP D N 1
ATOM 4465 C CA . ASP D 4 150 ? -32.366 36.189 -5.981 1.00 25.45 152 ASP D CA 1
ATOM 4466 C C . ASP D 4 150 ? -31.721 36.662 -7.281 1.00 23.80 152 ASP D C 1
ATOM 4467 O O . ASP D 4 150 ? -32.399 37.162 -8.173 1.00 25.39 152 ASP D O 1
ATOM 4472 N N . TRP D 4 151 ? -30.409 36.498 -7.379 1.00 22.86 153 TRP D N 1
ATOM 4473 C CA . TRP D 4 151 ? -29.658 36.927 -8.548 1.00 22.60 153 TRP D CA 1
ATOM 4474 C C . TRP D 4 151 ? -29.604 38.447 -8.689 1.00 23.39 153 TRP D C 1
ATOM 4475 O O . TRP D 4 151 ? -29.698 38.984 -9.793 1.00 23.39 153 TRP D O 1
ATOM 4486 N N . THR D 4 152 ? -29.479 39.134 -7.556 1.00 22.90 154 THR D N 1
ATOM 4487 C CA . THR D 4 152 ? -29.336 40.587 -7.539 1.00 22.01 154 THR D CA 1
ATOM 4488 C C . THR D 4 152 ? -28.437 40.904 -6.355 1.00 22.40 154 THR D C 1
ATOM 4489 O O . THR D 4 152 ? -28.327 40.114 -5.412 1.00 20.22 154 THR D O 1
ATOM 4493 N N . PHE D 4 153 ? -27.787 42.057 -6.408 1.00 21.88 155 PHE D N 1
ATOM 4494 C CA . PHE D 4 153 ? -26.898 42.479 -5.338 1.00 22.28 155 PHE D CA 1
ATOM 4495 C C . PHE D 4 153 ? -27.297 43.885 -4.913 1.00 21.68 155 PHE D C 1
ATOM 4496 O O . PHE D 4 153 ? -28.147 44.520 -5.536 1.00 20.36 155 PHE D O 1
ATOM 4504 N N . GLN D 4 154 ? -26.678 44.358 -3.840 1.00 22.41 156 GLN D N 1
ATOM 4505 C CA . GLN D 4 154 ? -26.913 45.708 -3.358 1.00 23.41 156 GLN D CA 1
ATOM 4506 C C . GLN D 4 154 ? -25.679 46.180 -2.604 1.00 23.65 156 GLN D C 1
ATOM 4507 O O . GLN D 4 154 ? -24.868 45.367 -2.145 1.00 24.45 156 GLN D O 1
ATOM 4513 N N . VAL D 4 155 ? -25.530 47.496 -2.506 1.00 24.33 157 VAL D N 1
ATOM 4514 C CA . VAL D 4 155 ? -24.409 48.100 -1.800 1.00 24.79 157 VAL D CA 1
ATOM 4515 C C . VAL D 4 155 ? -24.765 49.521 -1.386 1.00 25.21 157 VAL D C 1
ATOM 4516 O O . VAL D 4 155 ? -25.532 50.212 -2.063 1.00 25.80 157 VAL D O 1
ATOM 4520 N N . LEU D 4 156 ? -24.227 49.945 -0.253 1.00 26.30 158 LEU D N 1
ATOM 4521 C CA . LEU D 4 156 ? -24.462 51.290 0.236 1.00 26.62 158 LEU D CA 1
ATOM 4522 C C . LEU D 4 156 ? -23.121 52.013 0.194 1.00 26.81 158 LEU D C 1
ATOM 4523 O O . LEU D 4 156 ? -22.118 51.489 0.672 1.00 26.89 158 LEU D O 1
ATOM 4528 N N . VAL D 4 157 ? -23.108 53.208 -0.388 1.00 26.87 159 VAL D N 1
ATOM 4529 C CA . VAL D 4 157 ? -21.885 54.001 -0.504 1.00 27.03 159 VAL D CA 1
ATOM 4530 C C . VAL D 4 157 ? -22.085 55.345 0.194 1.00 27.22 159 VAL D C 1
ATOM 4531 O O . VAL D 4 157 ? -22.951 56.124 -0.196 1.00 27.45 159 VAL D O 1
ATOM 4535 N N . MET D 4 158 ? -21.275 55.608 1.218 1.00 27.76 160 MET D N 1
ATOM 4536 C CA . MET D 4 158 ? -21.391 56.833 2.006 1.00 29.13 160 MET D CA 1
ATOM 4537 C C . MET D 4 158 ? -20.380 57.937 1.725 1.00 29.06 160 MET D C 1
ATOM 4538 O O . MET D 4 158 ? -19.221 57.679 1.388 1.00 27.32 160 MET D O 1
ATOM 4543 N N . LEU D 4 159 ? -20.833 59.176 1.892 1.00 28.67 161 LEU D N 1
ATOM 4544 C CA . LEU D 4 159 ? -19.982 60.341 1.694 1.00 30.47 161 LEU D CA 1
ATOM 4545 C C . LEU D 4 159 ? -20.090 61.292 2.878 1.00 30.68 161 LEU D C 1
ATOM 4546 O O . LEU D 4 159 ? -21.144 61.889 3.106 1.00 32.74 161 LEU D O 1
ATOM 4551 N N . GLU D 4 160 ? -19.011 61.421 3.642 1.00 31.51 162 GLU D N 1
ATOM 4552 C CA . GLU D 4 160 ? -19.012 62.348 4.768 1.00 32.10 162 GLU D CA 1
ATOM 4553 C C . GLU D 4 160 ? -18.905 63.726 4.144 1.00 30.64 162 GLU D C 1
ATOM 4554 O O . GLU D 4 160 ? -18.010 63.983 3.339 1.00 31.97 162 GLU D O 1
ATOM 4560 N N . MET D 4 161 ? -19.825 64.609 4.498 1.00 29.27 163 MET D N 1
ATOM 4561 C CA . MET D 4 161 ? -19.830 65.941 3.924 1.00 27.59 163 MET D CA 1
ATOM 4562 C C . MET D 4 161 ? -20.334 67.038 4.852 1.00 28.13 163 MET D C 1
ATOM 4563 O O . MET D 4 161 ? -20.641 66.804 6.026 1.00 29.43 163 MET D O 1
ATOM 4568 N N . THR D 4 162 ? -20.398 68.244 4.304 1.00 28.06 164 THR D N 1
ATOM 4569 C CA . THR D 4 162 ? -20.881 69.413 5.018 1.00 28.26 164 THR D CA 1
ATOM 4570 C C . THR D 4 162 ? -21.708 70.204 4.019 1.00 28.27 164 THR D C 1
ATOM 4571 O O . THR D 4 162 ? -21.173 70.824 3.096 1.00 29.79 164 THR D O 1
ATOM 4575 N N . PRO D 4 163 ? -23.032 70.174 4.172 1.00 28.64 165 PRO D N 1
ATOM 4576 C CA . PRO D 4 163 ? -23.888 70.914 3.245 1.00 29.59 165 PRO D CA 1
ATOM 4577 C C . PRO D 4 163 ? -23.702 72.436 3.320 1.00 31.80 165 PRO D C 1
ATOM 4578 O O . PRO D 4 163 ? -23.762 73.034 4.401 1.00 30.17 165 PRO D O 1
ATOM 4582 N N . ARG D 4 164 ? -23.463 73.049 2.163 1.00 32.10 166 ARG D N 1
ATOM 4583 C CA . ARG D 4 164 ? -23.289 74.496 2.068 1.00 34.18 166 ARG D CA 1
ATOM 4584 C C . ARG D 4 164 ? -24.241 75.048 1.017 1.00 35.10 166 ARG D C 1
ATOM 4585 O O . ARG D 4 164 ? -24.727 74.311 0.166 1.00 35.71 166 ARG D O 1
ATOM 4593 N N . ARG D 4 165 ? -24.503 76.348 1.083 1.00 36.86 167 ARG D N 1
ATOM 4594 C CA . ARG D 4 165 ? -25.423 77.006 0.159 1.00 38.70 167 ARG D CA 1
ATOM 4595 C C . ARG D 4 165 ? -25.183 76.718 -1.319 1.00 37.69 167 ARG D C 1
ATOM 4596 O O . ARG D 4 165 ? -24.071 76.880 -1.826 1.00 36.50 167 ARG D O 1
ATOM 4604 N N . GLY D 4 166 ? -26.246 76.286 -1.996 1.00 37.21 168 GLY D N 1
ATOM 4605 C CA . GLY D 4 166 ? -26.185 76.008 -3.421 1.00 35.45 168 GLY D CA 1
ATOM 4606 C C . GLY D 4 166 ? -25.484 74.747 -3.897 1.00 33.97 168 GLY D C 1
ATOM 4607 O O . GLY D 4 166 ? -25.479 74.473 -5.097 1.00 32.43 168 GLY D O 1
ATOM 4608 N N . GLU D 4 167 ? -24.903 73.974 -2.984 1.00 31.84 169 GLU D N 1
ATOM 4609 C CA . GLU D 4 167 ? -24.204 72.758 -3.384 1.00 32.41 169 GLU D CA 1
ATOM 4610 C C . GLU D 4 167 ? -25.104 71.671 -3.962 1.00 32.48 169 GLU D C 1
ATOM 4611 O O . GLU D 4 167 ? -26.263 71.515 -3.570 1.00 32.77 169 GLU D O 1
ATOM 4617 N N . VAL D 4 168 ? -24.549 70.921 -4.906 1.00 32.03 170 VAL D N 1
ATOM 4618 C CA . VAL D 4 168 ? -25.253 69.813 -5.527 1.00 30.56 170 VAL D CA 1
ATOM 4619 C C . VAL D 4 168 ? -24.344 68.595 -5.425 1.00 29.80 170 VAL D C 1
ATOM 4620 O O . VAL D 4 168 ? -23.229 68.606 -5.935 1.00 30.42 170 VAL D O 1
ATOM 4624 N N . TYR D 4 169 ? -24.808 67.558 -4.741 1.00 29.68 171 TYR D N 1
ATOM 4625 C CA . TYR D 4 169 ? -24.028 66.336 -4.606 1.00 30.04 171 TYR D CA 1
ATOM 4626 C C . TYR D 4 169 ? -24.619 65.310 -5.554 1.00 28.86 171 TYR D C 1
ATOM 4627 O O . TYR D 4 169 ? -25.840 65.197 -5.665 1.00 30.07 171 TYR D O 1
ATOM 4636 N N . THR D 4 170 ? -23.755 64.568 -6.237 1.00 26.33 172 THR D N 1
ATOM 4637 C CA . THR D 4 170 ? -24.210 63.574 -7.196 1.00 24.87 172 THR D CA 1
ATOM 4638 C C . THR D 4 170 ? -23.682 62.170 -6.947 1.00 24.95 172 THR D C 1
ATOM 4639 O O . THR D 4 170 ? -22.475 61.967 -6.788 1.00 22.76 172 THR D O 1
ATOM 4643 N N . CYS D 4 171 ? -24.591 61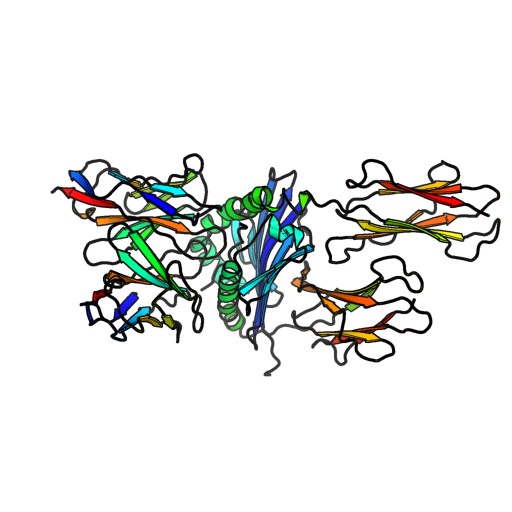.203 -6.897 1.00 23.99 173 CYS D N 1
ATOM 4644 C CA . CYS D 4 171 ? -24.179 59.819 -6.750 1.00 24.63 173 CYS D CA 1
ATOM 4645 C C . CYS D 4 171 ? -24.130 59.333 -8.197 1.00 24.17 173 CYS D C 1
ATOM 4646 O O . CYS D 4 171 ? -25.108 59.456 -8.937 1.00 23.32 173 CYS D O 1
ATOM 4649 N N . HIS D 4 172 ? -22.987 58.780 -8.583 1.00 24.35 174 HIS D N 1
ATOM 4650 C CA . HIS D 4 172 ? -22.730 58.331 -9.950 1.00 23.40 174 HIS D CA 1
ATOM 4651 C C . HIS D 4 172 ? -22.568 56.816 -9.984 1.00 23.41 174 HIS D C 1
ATOM 4652 O O . HIS D 4 172 ? -21.765 56.269 -9.232 1.00 24.16 174 HIS D O 1
ATOM 4659 N N . VAL D 4 173 ? -23.312 56.138 -10.859 1.00 23.84 175 VAL D N 1
ATOM 4660 C CA . VAL D 4 173 ? -23.227 54.678 -10.938 1.00 24.10 175 VAL D CA 1
ATOM 4661 C C . VAL D 4 173 ? -22.980 54.107 -12.336 1.00 24.69 175 VAL D C 1
ATOM 4662 O O . VAL D 4 173 ? -23.738 54.373 -13.267 1.00 26.69 175 VAL D O 1
ATOM 4666 N N . GLU D 4 174 ? -21.914 53.317 -12.464 1.00 23.96 176 GLU D N 1
ATOM 4667 C CA . GLU D 4 174 ? -21.556 52.675 -13.726 1.00 24.44 176 GLU D CA 1
ATOM 4668 C C . GLU D 4 174 ? -21.781 51.174 -13.565 1.00 23.75 176 GLU D C 1
ATOM 4669 O O . GLU D 4 174 ? -21.408 50.576 -12.555 1.00 21.90 176 GLU D O 1
ATOM 4675 N N . HIS D 4 175 ? -22.401 50.569 -14.568 1.00 24.21 177 HIS D N 1
ATOM 4676 C CA . HIS D 4 175 ? -22.711 49.148 -14.517 1.00 24.30 177 HIS D CA 1
ATOM 4677 C C . HIS D 4 175 ? -22.956 48.657 -15.940 1.00 23.49 177 HIS D C 1
ATOM 4678 O O . HIS D 4 175 ? -23.458 49.405 -16.779 1.00 20.79 177 HIS D O 1
ATOM 4685 N N . PRO D 4 176 ? -22.602 47.391 -16.228 1.00 23.71 178 PRO D N 1
ATOM 4686 C CA . PRO D 4 176 ? -22.786 46.813 -17.566 1.00 23.90 178 PRO D CA 1
ATOM 4687 C C . PRO D 4 176 ? -24.217 46.922 -18.095 1.00 24.32 178 PRO D C 1
ATOM 4688 O O . PRO D 4 176 ? -24.439 46.949 -19.301 1.00 24.94 178 PRO D O 1
ATOM 4692 N N . SER D 4 177 ? -25.182 47.001 -17.187 1.00 24.11 179 SER D N 1
ATOM 4693 C CA . SER D 4 177 ? -26.582 47.086 -17.578 1.00 24.81 179 SER D CA 1
ATOM 4694 C C . SER D 4 177 ? -26.996 48.468 -18.063 1.00 25.22 179 SER D C 1
ATOM 4695 O O . SER D 4 177 ? -28.056 48.619 -18.664 1.00 23.49 179 SER D O 1
ATOM 4698 N N . LEU D 4 178 ? -26.162 49.472 -17.802 1.00 27.41 180 LEU D N 1
ATOM 4699 C CA . LEU D 4 178 ? -26.476 50.852 -18.183 1.00 27.80 180 LEU D CA 1
ATOM 4700 C C . LEU D 4 178 ? -25.733 51.341 -19.421 1.00 28.28 180 LEU D C 1
ATOM 4701 O O . LEU D 4 178 ? -24.508 51.294 -19.476 1.00 30.17 180 LEU D O 1
ATOM 4706 N N . LYS D 4 179 ? -26.473 51.820 -20.413 1.00 31.42 181 LYS D N 1
ATOM 4707 C CA . LYS D 4 179 ? -25.851 52.329 -21.632 1.00 34.09 181 LYS D CA 1
ATOM 4708 C C . LYS D 4 179 ? -25.094 53.602 -21.252 1.00 34.51 181 LYS D C 1
ATOM 4709 O O . LYS D 4 179 ? -24.102 53.976 -21.880 1.00 32.72 181 LYS D O 1
ATOM 4715 N N . SER D 4 180 ? -25.574 54.261 -20.204 1.00 34.09 182 SER D N 1
ATOM 4716 C CA . SER D 4 180 ? -24.964 55.491 -19.724 1.00 32.76 182 SER D CA 1
ATOM 4717 C C . SER D 4 180 ? -25.033 55.473 -18.201 1.00 31.58 182 SER D C 1
ATOM 4718 O O . SER D 4 180 ? -25.915 54.832 -17.624 1.00 30.35 182 SER D O 1
ATOM 4721 N N . PRO D 4 181 ? -24.106 56.178 -17.527 1.00 29.87 183 PRO D N 1
ATOM 4722 C CA . PRO D 4 181 ? -24.094 56.211 -16.061 1.00 28.44 183 PRO D CA 1
ATOM 4723 C C . PRO D 4 181 ? -25.333 56.847 -15.437 1.00 27.38 183 PRO D C 1
ATOM 4724 O O . PRO D 4 181 ? -25.852 57.849 -15.931 1.00 26.10 183 PRO D O 1
ATOM 4728 N N . ILE D 4 182 ? -25.806 56.256 -14.348 1.00 26.07 184 ILE D N 1
ATOM 4729 C CA . ILE D 4 182 ? -26.955 56.802 -13.646 1.00 26.09 184 ILE D CA 1
ATOM 4730 C C . ILE D 4 182 ? -26.436 57.863 -12.690 1.00 26.20 184 ILE D C 1
ATOM 4731 O O . ILE D 4 182 ? -25.464 57.624 -11.970 1.00 26.38 184 ILE D O 1
ATOM 4736 N N . THR D 4 183 ? -27.076 59.027 -12.679 1.00 25.47 185 THR D N 1
ATOM 4737 C CA . THR D 4 183 ? -26.677 60.087 -11.768 1.00 26.59 185 THR D CA 1
ATOM 4738 C C . THR D 4 183 ? -27.894 60.591 -11.015 1.00 27.10 185 THR D C 1
ATOM 4739 O O . THR D 4 183 ? -28.899 60.965 -11.619 1.00 30.06 185 THR D O 1
ATOM 4743 N N . VAL D 4 184 ? -27.804 60.575 -9.690 1.00 27.68 186 VAL D N 1
ATOM 4744 C CA . VAL D 4 184 ? -28.874 61.053 -8.832 1.00 27.66 186 VAL D CA 1
ATOM 4745 C C . VAL D 4 184 ? -28.314 62.235 -8.062 1.00 29.69 186 VAL D C 1
ATOM 4746 O O . VAL D 4 184 ? -27.177 62.194 -7.586 1.00 28.87 186 VAL D O 1
ATOM 4750 N N . GLU D 4 185 ? -29.115 63.288 -7.945 1.00 32.02 187 GLU D N 1
ATOM 4751 C CA . GLU D 4 185 ? -28.692 64.502 -7.261 1.00 33.64 187 GLU D CA 1
ATOM 4752 C C . GLU D 4 185 ? -29.332 64.750 -5.905 1.00 32.76 187 GLU D C 1
ATOM 4753 O O . GLU D 4 185 ? -30.496 64.434 -5.670 1.00 32.03 187 GLU D O 1
ATOM 4759 N N . TRP D 4 186 ? -28.540 65.328 -5.014 1.00 33.05 188 TRP D N 1
ATOM 4760 C CA . TRP D 4 186 ? -29.010 65.711 -3.698 1.00 32.53 188 TRP D CA 1
ATOM 4761 C C . TRP D 4 186 ? -28.581 67.170 -3.579 1.00 33.45 188 TRP D C 1
ATOM 4762 O O . TRP D 4 186 ? -27.398 67.487 -3.726 1.00 30.71 188 TRP D O 1
ATOM 4773 N N . ARG D 4 187 ? -29.543 68.055 -3.340 1.00 35.15 189 ARG D N 1
ATOM 4774 C CA . ARG D 4 187 ? -29.254 69.479 -3.225 1.00 35.99 189 ARG D CA 1
ATOM 4775 C C . ARG D 4 187 ? -29.408 69.987 -1.807 1.00 37.15 189 ARG D C 1
ATOM 4776 O O . ARG D 4 187 ? -30.378 69.666 -1.128 1.00 34.50 189 ARG D O 1
ATOM 4784 N N . ALA D 4 188 ? -28.435 70.777 -1.364 1.00 40.11 190 ALA D N 1
ATOM 4785 C CA . ALA D 4 188 ? -28.487 71.370 -0.036 1.00 44.17 190 ALA D CA 1
ATOM 4786 C C . ALA D 4 188 ? -29.544 72.458 -0.154 1.00 46.60 190 ALA D C 1
ATOM 4787 O O . ALA D 4 188 ? -29.413 73.360 -0.983 1.00 46.57 190 ALA D O 1
ATOM 4789 N N . GLN D 4 189 ? -30.599 72.368 0.647 1.00 51.30 191 GLN D N 1
ATOM 4790 C CA . GLN D 4 189 ? -31.659 73.371 0.582 1.00 55.06 191 GLN D CA 1
ATOM 4791 C C . GLN D 4 189 ? -31.183 74.687 1.183 1.00 55.64 191 GLN D C 1
ATOM 4792 O O . GLN D 4 189 ? -30.145 74.674 1.881 1.00 55.70 191 GLN D O 1
ATOM 4799 N N . ARG E 5 3 ? -30.539 21.427 -23.283 1.00 30.53 -2 ARG P N 1
ATOM 4800 C CA . ARG E 5 3 ? -30.644 20.598 -22.099 1.00 29.22 -2 ARG P CA 1
ATOM 4801 C C . ARG E 5 3 ? -29.281 20.566 -21.420 1.00 26.80 -2 ARG P C 1
ATOM 4802 O O . ARG E 5 3 ? -28.259 20.387 -22.077 1.00 25.28 -2 ARG P O 1
ATOM 4810 N N . GLY E 5 4 ? -29.269 20.744 -20.103 1.00 24.52 -1 GLY P N 1
ATOM 4811 C CA . GLY E 5 4 ? -28.007 20.758 -19.384 1.00 24.88 -1 GLY P CA 1
ATOM 4812 C C . GLY E 5 4 ? -27.428 19.418 -18.969 1.00 24.41 -1 GLY P C 1
ATOM 4813 O O . GLY E 5 4 ? -28.146 18.434 -18.767 1.00 25.30 -1 GLY P O 1
ATOM 4814 N N . GLY E 5 5 ? -26.108 19.381 -18.852 1.00 23.00 0 GLY P N 1
ATOM 4815 C CA . GLY E 5 5 ? -25.443 18.167 -18.423 1.00 21.35 0 GLY P CA 1
ATOM 4816 C C . GLY E 5 5 ? -25.133 18.313 -16.948 1.00 21.25 0 GLY P C 1
ATOM 4817 O O . GLY E 5 5 ? -25.157 19.422 -16.411 1.00 20.50 0 GLY P O 1
ATOM 4818 N N . ALA E 5 6 ? -24.837 17.205 -16.281 1.00 21.95 1 ALA P N 1
ATOM 4819 C CA . ALA E 5 6 ? -24.527 17.255 -14.861 1.00 21.28 1 ALA P CA 1
ATOM 4820 C C . ALA E 5 6 ? -23.321 16.400 -14.519 1.00 22.41 1 ALA P C 1
ATOM 4821 O O . ALA E 5 6 ? -23.128 15.315 -15.085 1.00 21.40 1 ALA P O 1
ATOM 4823 N N . SER E 5 7 ? -22.504 16.900 -13.598 1.00 20.77 2 SER P N 1
ATOM 4824 C CA . SER E 5 7 ? -21.345 16.152 -13.147 1.00 21.48 2 SER P CA 1
ATOM 4825 C C . SER E 5 7 ? -21.896 14.932 -12.427 1.00 19.52 2 SER P C 1
ATOM 4826 O O . SER E 5 7 ? -22.787 15.043 -11.591 1.00 19.62 2 SER P O 1
ATOM 4829 N N . GLN E 5 8 ? -21.361 13.767 -12.757 1.00 21.17 3 GLN P N 1
ATOM 4830 C CA . GLN E 5 8 ? -21.811 12.526 -12.161 1.00 20.81 3 GLN P CA 1
ATOM 4831 C C . GLN E 5 8 ? -21.152 12.173 -10.840 1.00 22.37 3 GLN P C 1
ATOM 4832 O O . GLN E 5 8 ? -19.927 12.065 -10.742 1.00 19.91 3 GLN P O 1
ATOM 4838 N N . TYR E 5 9 ? -21.989 11.991 -9.825 1.00 22.00 4 TYR P N 1
ATOM 4839 C CA . TYR E 5 9 ? -21.538 11.593 -8.502 1.00 22.24 4 TYR P CA 1
ATOM 4840 C C . TYR E 5 9 ? -21.173 10.120 -8.719 1.00 22.63 4 TYR P C 1
ATOM 4841 O O . TYR E 5 9 ? -22.046 9.312 -9.017 1.00 23.20 4 TYR P O 1
ATOM 4850 N N . ARG E 5 10 ? -19.895 9.768 -8.594 1.00 22.94 5 ARG P N 1
ATOM 4851 C CA . ARG E 5 10 ? -19.482 8.381 -8.825 1.00 23.74 5 ARG P CA 1
ATOM 4852 C C . ARG E 5 10 ? -19.626 7.499 -7.578 1.00 25.35 5 ARG P C 1
ATOM 4853 O O . ARG E 5 10 ? -19.239 7.893 -6.475 1.00 25.08 5 ARG P O 1
ATOM 4861 N N . PRO E 5 11 ? -20.183 6.287 -7.746 1.00 25.97 6 PRO P N 1
ATOM 4862 C CA . PRO E 5 11 ? -20.387 5.337 -6.645 1.00 27.96 6 PRO P CA 1
ATOM 4863 C C . PRO E 5 11 ? -19.087 4.687 -6.193 1.00 29.31 6 PRO P C 1
ATOM 4864 O O . PRO E 5 11 ? -18.211 4.399 -7.008 1.00 26.77 6 PRO P O 1
ATOM 4868 N N . SER E 5 12 ? -18.966 4.444 -4.895 1.00 33.05 7 SER P N 1
ATOM 4869 C CA . SER E 5 12 ? -17.765 3.803 -4.375 1.00 37.47 7 SER P CA 1
ATOM 4870 C C . SER E 5 12 ? -17.990 2.303 -4.203 1.00 39.62 7 SER P C 1
ATOM 4871 O O . SER E 5 12 ? -19.022 1.770 -4.608 1.00 38.13 7 SER P O 1
ATOM 4874 N N . GLN E 5 13 ? -17.011 1.642 -3.590 1.00 44.53 8 GLN P N 1
ATOM 4875 C CA . GLN E 5 13 ? -17.040 0.203 -3.327 1.00 46.61 8 GLN P CA 1
ATOM 4876 C C . GLN E 5 13 ? -16.851 -0.590 -4.605 1.00 48.63 8 GLN P C 1
ATOM 4877 O O . GLN E 5 13 ? -17.839 -1.207 -5.064 1.00 50.94 8 GLN P O 1
#

Sequence (608 aa):
SADSVTQTGGQVALSEEDFLTIHCNYSASGYPALFWYVQYPGEGPQFLFRASRDKEKGSSRGFEATYNKEATSFHLQKASVQESDSAVYYCALSENYGNEKITFGAGTKLQVVPAVTQSPRNKVAVTGEKVTLSCNQTNNHNNMYWYRQDTGHGLRLIYYSYGAGSTEKGDIPDGYKASRPSQENFSLTLESATPSQTSVYFCASGDASGAETLYFGPGTRLTVLDDIEADHVGSYGIVVYQSPGDIGQYTFEFDGDELFYVDLDKKETIWMLPEFAQLRSFDPQGGLQNIATGKHNLGVLTKRSNSTPATNEAPQATVFPKSPVLLGQPNTLICFVDNIFPPVINITWLRNSKSVADGVYETSFFVNRDYSFHKLSYLTFIPSDDDIYDCKVEHWGLEEPVLKHWEPDSERHFVVQFQPFCYFTNGTQRIRYVTRYIYNREEYLRFDSDVGEYRAVTELGRPDAEYYNKQYLERTRAELDTVCRYNYEETEVPTSLRRLEQPNVVISLSRTEALNHHNTLVCSVTDFYPAKIKVRWFRNGQEETVGVSSTQLIRNGDWTFQVLVMLEMTPRRGEVYTCHVEHPSLKSPITVEWRAQRGGASQYRPSQ

CATH classification: 2.60.40.10

Organism: Mus musculus (NCBI:txid10090)

Solvent-accessible surface area: 27153 Å² total; per-residue (Å²): 157,89,33,51,14,96,13,34,69,50,117,60,64,38,61,64,136,58,113,3,60,4,91,1,57,17,70,32,61,9,21,1,9,1,0,0,0,0,19,37,112,69,79,9,2,72,58,8,7,43,0,9,64,42,166,40,115,6,71,38,138,52,2,58,0,59,1,57,88,170,51,53,4,0,57,0,61,27,71,49,0,82,86,89,12,28,2,38,0,7,0,0,2,2,16,16,13,2,11,1,50,2,35,12,2,45,7,0,74,0,75,2,61,130,94,10,78,12,64,48,120,108,64,101,2,89,80,44,55,135,4,63,0,50,2,44,0,91,53,106,26,21,0,0,0,0,1,23,35,28,145,64,99,1,5,67,3,0,19,1,0,8,14,56,74,29,58,10,139,11,82,48,24,128,53,23,98,11,51,6,102,42,53,82,58,1,25,0,10,0,92,67,0,54,78,84,9,52,9,20,0,5,0,0,0,0,38,0,1,4,12,0,23,1,111,26,0,47,3,0,145,0,45,6,139,202,86,46,151,36,86,46,42,0,3,0,0,1,0,2,13,4,38,77,65,88,64,26,28,0,2,3,13,2,39,29,1,6,1,0,76,4,32,44,142,146,88,84,21,52,30,52,17,97,90,10,44,155,112,14,46,7,46,28,26,0,0,20,0,0,16,25,0,0,109,44,0,14,36,30,0,21,172,65,17,137,37,75,52,15,104,69,58,51,8,120,8,69,17,28,31,42,31,47,53,99,142,46,91,98,11,20,0,0,0,58,0,49,45,0,1,0,3,40,26,82,11,55,1,21,79,63,92,150,88,22,96,116,29,42,171,90,9,12,27,5,22,28,189,73,32,2,0,24,12,2,0,35,0,80,9,86,5,28,127,106,25,53,3,13,0,64,2,81,10,115,27,30,164,120,56,64,91,86,92,38,97,91,134,104,145,89,10,24,0,0,0,0,1,0,25,0,21,1,31,99,35,22,151,161,19,66,0,0,3,29,0,0,4,12,70,75,15,0,0,80,0,7,30,104,71,17,57,2,126,32,59,42,119,24,0,142,82,1,22,132,72,0,31,151,71,2,28,96,15,1,102,0,11,30,31,10,1,0,71,20,1,22,84,96,3,0,63,29,3,2,62,151,26,92,66,105,3,84,17,71,30,59,40,69,167,131,58,39,81,84,111,148,9,32,0,24,0,12,0,2,27,0,10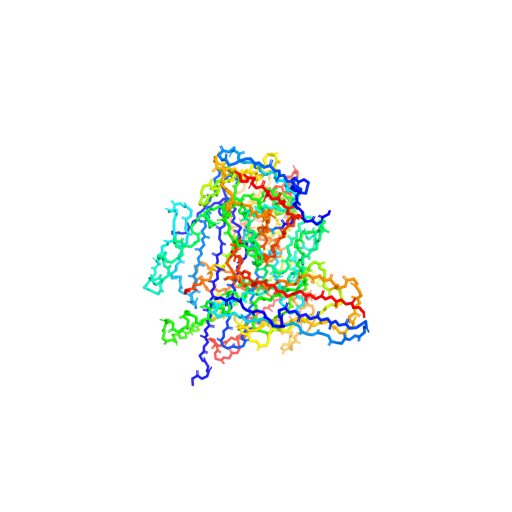,45,30,174,42,98,16,77,1,44,83,83,64,114,63,37,109,116,34,54,65,67,48,150,78,48,80,0,1,30,0,11,11,12,12,57,7,42,0,124,17,31,0,132,219,57,12,30,2,22,0,33,0,66,12,85,12,25,217,77,62,47,80,39,99,36,136,9,189,145,4,0,2,0,8,0,6,6,5,140

Foldseek 3Di:
DAKAKEKDDAEDEAAFQAKDKIKIAIDHDAQKKKFKWWAAPPGDTHGAFIGRHAQGKTGHPQWIFGCHPVRRITMIIHRGHDQRSFTWMWMWIDHPPPRPDIHIHPTYTYGHDD/DKAKPPQEEEAEFFDKDKIKIFDPPLAQKKWKWWADPPPGTFTAWMARHAPGIGGGDHPPQWDKHRNHSGMIMIIRNGDDQVPQTKMKMWGFNPDPVTDTDIYPTHGYGYD/DDDDDPKDKDQWDWDFDDDVRDIWTFIDIRQHTQFIADQVVQHTGGPDVVVCVVDHDRSVVNVVVSVVVVVVCVVVCVVVVNDDWDFDDKDWDKDWPDDADAQDKTKIKIKIPQAPPQDKDKWKAKVNHTDDPQKDKDHWTADPVRHTMIMMMHIDGADQPIWMWIWMDDPNDPDIDTDTDHD/DVPDDWDKDKDWDWDDDPQNPDIKIKIFIGIPHRTQKMDILVVQAIDGPDPVCPVPRVVCRVPCRVVRNCCNPVPRNCCRVPPCVPPVVPDWWAWDWDKDKDDDADAQDKTKIKIKTWFTDDQDKDKWKAKQNHTDDPQKDKDDWADPPPRMIIIMIMHIDHAHPFIKMWIWMDDPNDPDIDIDIDHRD/DDDDDDDDDDD

Secondary structure (DSSP, 8-state):
---EEEE--SEEEEETT--EEE-EEEE-SS--EEEEEEE-TTS--EEEEEE-STT-EEEETTEEEE-BTTTTB--EEESS--GGG-EEEEEEEE-TTS--PPEE---EEEEEE-/-EEEE-SEEEE-TT--EEEEEEE-S--SEEEEEEEETTTEEEEEEEESSTT--EE-S--TT-EEE--SSSB-EEEETT--GGG-EEEEEEEE---SSPPPEE---EEEEE-/-----SEEEEEEEEEEEETTTEEEEEEEETTEEEEEEETTTTEEEESSHHHHTT----HHHHHHHHHHHHHHHHHHHHHTTS--------EEEEEESS---TT--EEEEEEEEEE-SS--EEEEEETTEE--SSEEE--PEE-TTS-EEEEEEEEE---TT--EEEEEE-TT-SS-EEEEE--/-TT--EEEEEEEEEEEETTTTEEEEEEEEEETTEEEEEEETTTTEEEESSGGGHHHHHHHHHHTHHHHHHHIIIIIIHHIIIIITTTGGG--BPPEEEEEESS---TTS-EEEEEEEEEEBSS--EEEEEETTEEE-TTEEE-PPEE-SSS-EEEEEEEEE---TT-EEEEEEE-TT-SS-EEEEEE--/-----------

Radius of gyration: 29.56 Å; Cα contacts (8 Å, |Δi|>4): 1607; chains: 5; bounding box: 52×97×68 Å

B-factor: mean 30.6, std 9.21, range [13.18, 70.04]